Protein AF-A0A4S2KJY9-F1 (afdb_monomer_lite)

InterPro domains:
  IPR020103 Pseudouridine synthase, catalytic domain superfamily [SSF55120] (572-669)
  IPR039894 tRNA pseudouridine synthase Pus10-like [PTHR21568] (201-672)
  IPR048741 Pus10-like, C-terminal [PF21238] (450-668)
  IPR048742 Pus10, N-terminal, eukaryotes [PF21237] (264-444)

Organism: NCBI:txid300112

pLDDT: mean 83.12, std 15.41, range [31.25, 98.19]

Radius of gyration: 34.92 Å; chains: 1; bounding box: 78×61×104 Å

Foldseek 3Di:
DDDPPWPAAQLRQALVGGTPQLVVLVVQDDPPDDLVNSVVSLVQSLLLNLQKQFPDDDPDSGYDDPPQADPVQRKGWTWIDRPVQRPKIKIWIWHDDPQKIWIWIWIPQPPTDIFIDMDRRVQFADRPDPDPSNGTDPSNVVSCCCCVRPNVVVVLSSLLSVLHADPDLNSDDPVVNVVVVVVCVVVPVCVVVCVVQVLFADDLVNLQLQLVLQVVLQADLLQSCLLNLPDDLCCLQPVPVVCVDPSNVVVDDPDDDDDSPFQGLQQLCLSGVVQCVCVLVVQLVVVVVLQAPAQEAAEAEAGQLCNVLSVLLSLLVCVPPPPDDPSHSVSSVVSRDDSGVSSCSNVQVSNCVSNVHHYDPPDHALKYKYWYWYADCSVVVVVLLPDDDPDDDPVVVVVPPDPDDDSVVVVVSSVPDDSVRSVVSDDSVRSRGPHGIDTPDIDIFGAWWKKWAFKWFAAQQAFQDFDDDPNDGPGPHHVCRLQVVLVQVVQVFPDKDKAWLDGDDSRETEDDRGTIIMITGTRGRHDPDDLVNQVVSQVVSQVVDPRMHGNDRMDTDDPVQVVLRPCLQQFWKWKKKFKKKFFPPPDDLPCPVVVVVDDPDDKQADDADDDDDDDDDDPIDIDMDIDIDGRPDDQQCLFQVRVVRMPPHVCVRSVTGMGTDHMYTHDRRGPHD

Structure (mmCIF, N/CA/C/O backbone):
data_AF-A0A4S2KJY9-F1
#
_entry.id   AF-A0A4S2KJY9-F1
#
loop_
_atom_site.group_PDB
_atom_site.id
_atom_site.type_symbol
_atom_site.label_atom_id
_atom_site.label_alt_id
_atom_site.label_comp_id
_atom_site.label_asym_id
_atom_site.label_entity_id
_atom_site.label_seq_id
_atom_site.pdbx_PDB_ins_code
_atom_site.Cartn_x
_atom_site.Cartn_y
_atom_site.Cartn_z
_atom_site.occupancy
_atom_site.B_iso_or_equiv
_atom_site.auth_seq_id
_atom_site.auth_comp_id
_atom_site.auth_asym_id
_atom_site.auth_atom_id
_atom_site.pdbx_PDB_model_num
ATOM 1 N N . MET A 1 1 ? 18.037 37.883 10.402 1.00 41.28 1 MET A N 1
ATOM 2 C CA . MET A 1 1 ? 17.542 37.237 11.638 1.00 41.28 1 MET A CA 1
ATOM 3 C C . MET A 1 1 ? 16.032 37.213 11.518 1.00 41.28 1 MET A C 1
ATOM 5 O O . MET A 1 1 ? 15.497 38.254 11.168 1.00 41.28 1 MET A O 1
ATOM 9 N N . VAL A 1 2 ? 15.374 36.065 11.686 1.00 40.91 2 VAL A N 1
ATOM 10 C CA . VAL A 1 2 ? 13.905 35.989 11.599 1.00 40.91 2 VAL A CA 1
ATOM 11 C C . VAL A 1 2 ? 13.363 36.059 13.017 1.00 40.91 2 VAL A C 1
ATOM 13 O O . VAL A 1 2 ? 13.611 35.141 13.789 1.00 40.91 2 VAL A O 1
ATOM 16 N N . ASP A 1 3 ? 12.759 37.190 13.371 1.00 40.41 3 ASP A N 1
ATOM 17 C CA . ASP A 1 3 ? 12.280 37.470 14.725 1.00 40.41 3 ASP A CA 1
ATOM 18 C C . ASP A 1 3 ? 11.105 36.557 15.127 1.00 40.41 3 ASP A C 1
ATOM 20 O O . ASP A 1 3 ? 10.366 36.064 14.282 1.00 40.41 3 ASP A O 1
ATOM 24 N N . ILE A 1 4 ? 10.922 36.338 16.432 1.00 45.06 4 ILE A N 1
ATOM 25 C CA . ILE A 1 4 ? 9.950 35.385 17.010 1.00 45.06 4 ILE A CA 1
ATOM 26 C C . ILE A 1 4 ? 8.497 35.897 16.872 1.00 45.06 4 ILE A C 1
ATOM 28 O O . ILE A 1 4 ? 7.543 35.212 17.226 1.00 45.06 4 ILE A O 1
ATOM 32 N N . SER A 1 5 ? 8.314 37.082 16.291 1.00 45.66 5 SER A N 1
ATOM 33 C CA . SER A 1 5 ? 7.046 37.640 15.818 1.00 45.66 5 SER A CA 1
ATOM 34 C C . SER A 1 5 ? 6.547 37.013 14.493 1.00 45.66 5 SER A C 1
ATOM 36 O O . SER A 1 5 ? 5.793 37.642 13.751 1.00 45.66 5 SER A O 1
ATOM 38 N N . GLU A 1 6 ? 6.944 35.770 14.177 1.00 53.94 6 GLU A N 1
ATOM 39 C CA . GLU A 1 6 ? 6.481 35.040 12.986 1.00 53.94 6 GLU A CA 1
ATOM 40 C C . GLU A 1 6 ? 4.949 34.833 13.005 1.00 53.94 6 GLU A C 1
ATOM 42 O O . GLU A 1 6 ? 4.420 34.247 13.951 1.00 53.94 6 GLU A O 1
ATOM 47 N N . PRO A 1 7 ? 4.212 35.234 11.948 1.00 53.94 7 PRO A N 1
ATOM 48 C CA . PRO A 1 7 ? 2.754 35.086 11.889 1.00 53.94 7 PRO A CA 1
ATOM 49 C C . PRO A 1 7 ? 2.277 33.660 11.553 1.00 53.94 7 PRO A C 1
ATOM 51 O O . PRO A 1 7 ? 1.072 33.429 11.469 1.00 53.94 7 PRO A O 1
ATOM 54 N N . ILE A 1 8 ? 3.192 32.717 11.298 1.00 57.66 8 ILE A N 1
ATOM 55 C CA . ILE A 1 8 ? 2.904 31.342 10.859 1.00 57.66 8 ILE A CA 1
ATOM 56 C C . ILE A 1 8 ? 3.861 30.393 11.587 1.00 57.66 8 ILE A C 1
ATOM 58 O O . ILE A 1 8 ? 5.068 30.460 11.367 1.00 57.66 8 ILE A O 1
ATOM 62 N N . LEU A 1 9 ? 3.331 29.488 12.415 1.00 83.06 9 LEU A N 1
ATOM 63 C CA . LEU A 1 9 ? 4.115 28.416 13.039 1.00 83.06 9 LEU A CA 1
ATOM 64 C C . LEU A 1 9 ? 4.467 27.330 12.010 1.00 83.06 9 LEU A C 1
ATOM 66 O O . LEU A 1 9 ? 3.783 27.163 10.995 1.00 83.06 9 LEU A O 1
ATOM 70 N N . ALA A 1 10 ? 5.476 26.502 12.288 1.00 84.56 10 ALA A N 1
ATOM 71 C CA . ALA A 1 10 ? 5.818 25.362 11.436 1.00 84.56 10 ALA A CA 1
ATOM 72 C C . ALA A 1 10 ? 4.624 24.416 11.226 1.00 84.56 10 ALA A C 1
ATOM 74 O O . ALA A 1 10 ? 4.505 23.797 10.171 1.00 84.56 10 ALA A O 1
ATOM 75 N N . GLU A 1 11 ? 3.706 24.331 12.194 1.00 86.56 11 GLU A N 1
ATOM 76 C CA . GLU A 1 11 ? 2.495 23.510 12.092 1.00 86.56 11 GLU A CA 1
ATOM 77 C C . GLU A 1 11 ? 1.389 24.071 11.190 1.00 86.56 11 GLU A C 1
ATOM 79 O O . GLU A 1 11 ? 0.560 23.294 10.709 1.00 86.56 11 GLU A O 1
ATOM 84 N N . ASP A 1 12 ? 1.424 25.376 10.915 1.00 85.38 12 ASP A N 1
ATOM 85 C CA . ASP A 1 12 ? 0.492 26.091 10.036 1.00 85.38 12 ASP A CA 1
ATOM 86 C C . ASP A 1 12 ? 1.050 26.267 8.610 1.00 85.38 12 ASP A C 1
ATOM 88 O O . ASP A 1 12 ? 0.418 26.889 7.756 1.00 85.38 12 ASP A O 1
ATOM 92 N N . SER A 1 13 ? 2.220 25.683 8.316 1.00 85.06 13 SER A N 1
ATOM 93 C CA . SER A 1 13 ? 2.768 25.652 6.955 1.00 85.06 13 SER A CA 1
ATOM 94 C C . SER A 1 13 ? 1.871 24.832 6.018 1.00 85.06 13 SER A C 1
ATOM 96 O O . SER A 1 13 ? 1.476 23.701 6.309 1.00 85.06 13 SER A O 1
ATOM 98 N N . THR A 1 14 ? 1.577 25.405 4.856 1.00 79.69 14 THR A N 1
ATOM 99 C CA . THR A 1 14 ? 0.688 24.869 3.821 1.00 79.69 14 THR A CA 1
ATOM 100 C C . THR A 1 14 ? 1.451 24.592 2.523 1.00 79.69 14 THR A C 1
ATOM 102 O O . THR A 1 14 ? 2.632 24.902 2.382 1.00 79.69 14 THR A O 1
ATOM 105 N N . PHE A 1 15 ? 0.759 24.043 1.521 1.00 74.75 15 PHE A N 1
ATOM 106 C CA . PHE A 1 15 ? 1.337 23.790 0.198 1.00 74.75 15 PHE A CA 1
ATOM 107 C C . PHE A 1 15 ? 1.707 25.070 -0.584 1.00 74.75 15 PHE A C 1
ATOM 109 O O . PHE A 1 15 ? 2.427 24.971 -1.578 1.00 74.75 15 PHE A O 1
ATOM 116 N N . THR A 1 16 ? 1.250 26.252 -0.149 1.00 74.25 16 THR A N 1
ATOM 117 C CA . THR A 1 16 ? 1.576 27.564 -0.744 1.00 74.25 16 THR A CA 1
ATOM 118 C C . THR A 1 16 ? 2.485 28.438 0.120 1.00 74.25 16 THR A C 1
ATOM 120 O O . THR A 1 16 ? 3.183 29.279 -0.438 1.00 74.25 16 THR A O 1
ATOM 123 N N . ALA A 1 17 ? 2.509 28.255 1.443 1.00 81.56 17 ALA A N 1
ATOM 124 C CA . ALA A 1 17 ? 3.274 29.093 2.368 1.00 81.56 17 ALA A CA 1
ATOM 125 C C . ALA A 1 17 ? 3.958 28.253 3.453 1.00 81.56 17 ALA A C 1
ATOM 127 O O . ALA A 1 17 ? 3.313 27.426 4.093 1.00 81.56 17 ALA A O 1
ATOM 128 N N . ILE A 1 18 ? 5.248 28.493 3.685 1.00 84.94 18 ILE A N 1
ATOM 129 C CA . ILE A 1 18 ? 6.055 27.817 4.706 1.00 84.94 18 ILE A CA 1
ATOM 130 C C . ILE A 1 18 ? 6.468 28.813 5.797 1.00 84.94 18 ILE A C 1
ATOM 132 O O . ILE A 1 18 ? 6.739 29.975 5.492 1.00 84.94 18 ILE A O 1
ATOM 136 N N . ALA A 1 19 ? 6.521 28.368 7.054 1.00 86.06 19 ALA A N 1
ATOM 137 C CA . ALA A 1 19 ? 7.046 29.169 8.158 1.00 86.06 19 ALA A CA 1
ATOM 138 C C . ALA A 1 19 ? 8.492 29.602 7.869 1.00 86.06 19 ALA A C 1
ATOM 140 O O . ALA A 1 19 ? 9.295 28.821 7.343 1.00 86.06 19 ALA A O 1
ATOM 141 N N . LEU A 1 20 ? 8.833 30.846 8.207 1.00 83.38 20 LEU A N 1
ATOM 142 C CA . LEU A 1 20 ? 10.132 31.430 7.865 1.00 83.38 20 LEU A CA 1
ATOM 143 C C . LEU A 1 20 ? 11.262 30.747 8.644 1.00 83.38 20 LEU A C 1
ATOM 145 O O . LEU A 1 20 ? 12.295 30.419 8.061 1.00 83.38 20 LEU A O 1
ATOM 149 N N . SER A 1 21 ? 11.029 30.437 9.918 1.00 84.19 21 SER A N 1
ATOM 150 C CA . SER A 1 21 ? 11.876 29.592 10.765 1.00 84.19 21 SER A CA 1
ATOM 151 C C . SER A 1 21 ? 12.158 28.228 10.133 1.00 84.19 21 SER A C 1
ATOM 153 O O . SER A 1 21 ? 13.307 27.785 10.107 1.00 84.19 21 SER A O 1
ATOM 155 N N . LEU A 1 22 ? 11.138 27.579 9.564 1.00 88.06 22 LEU A N 1
ATOM 156 C CA . LEU A 1 22 ? 11.286 26.295 8.881 1.00 88.06 22 LEU A CA 1
ATOM 157 C C . LEU A 1 22 ? 12.076 26.433 7.570 1.00 88.06 22 LEU A C 1
ATOM 159 O O . LEU A 1 22 ? 13.000 25.651 7.348 1.00 88.06 22 LEU A O 1
ATOM 163 N N . SER A 1 23 ? 11.801 27.449 6.745 1.00 87.56 23 SER A N 1
ATOM 164 C CA . SER A 1 23 ? 12.589 27.729 5.529 1.00 87.56 23 SER A CA 1
ATOM 165 C C . SER A 1 23 ? 14.063 27.997 5.847 1.00 87.56 23 SER A C 1
ATOM 167 O O . SER A 1 23 ? 14.951 27.370 5.272 1.00 87.56 23 SER A O 1
ATOM 169 N N . ALA A 1 24 ? 14.333 28.854 6.834 1.00 84.69 24 ALA A N 1
ATOM 170 C CA . ALA A 1 24 ? 15.683 29.264 7.209 1.00 84.69 24 ALA A CA 1
ATOM 171 C C . ALA A 1 24 ? 16.545 28.113 7.757 1.00 84.69 24 ALA A C 1
ATOM 173 O O . ALA A 1 24 ? 17.774 28.195 7.692 1.00 84.69 24 ALA A O 1
ATOM 174 N N . VAL A 1 25 ? 15.935 27.054 8.306 1.00 87.19 25 VAL A N 1
ATOM 175 C CA . VAL A 1 25 ? 16.622 25.808 8.699 1.00 87.19 25 VAL A CA 1
ATOM 176 C C . VAL A 1 25 ? 16.802 24.871 7.506 1.00 87.19 25 VAL A C 1
ATOM 178 O O . VAL A 1 25 ? 17.863 24.268 7.371 1.00 87.19 25 VAL A O 1
ATOM 181 N N . LEU A 1 26 ? 15.814 24.767 6.613 1.00 88.62 26 LEU A N 1
ATOM 182 C CA . LEU A 1 26 ? 15.914 23.950 5.396 1.00 88.62 26 LEU A CA 1
ATOM 183 C C . LEU A 1 26 ? 17.045 24.403 4.466 1.00 88.62 26 LEU A C 1
ATOM 185 O O . LEU A 1 26 ? 17.709 23.558 3.875 1.00 88.62 26 LEU A O 1
ATOM 189 N N . GLU A 1 27 ? 17.297 25.708 4.382 1.00 86.81 27 GLU A N 1
ATOM 190 C CA . GLU A 1 27 ? 18.424 26.305 3.645 1.00 86.81 27 GLU A CA 1
ATOM 191 C C . GLU A 1 27 ? 19.810 25.904 4.187 1.00 86.81 27 GLU A C 1
ATOM 193 O O . GLU A 1 27 ? 20.816 26.149 3.527 1.00 86.81 27 GLU A O 1
ATOM 198 N N . GLN A 1 28 ? 19.885 25.309 5.383 1.00 87.12 28 GLN A N 1
ATOM 199 C CA . GLN A 1 28 ? 21.132 24.850 6.012 1.00 87.12 28 GLN A CA 1
ATOM 200 C C . GLN A 1 28 ? 21.407 23.357 5.762 1.00 87.12 28 GLN A C 1
ATOM 202 O O . GLN A 1 28 ? 22.418 22.839 6.229 1.00 87.12 28 GLN A O 1
ATOM 207 N N . LEU A 1 29 ? 20.508 22.649 5.068 1.00 88.44 29 LEU A N 1
ATOM 208 C CA . LEU A 1 29 ? 20.675 21.238 4.723 1.00 88.44 29 LEU A CA 1
ATOM 209 C C . LEU A 1 29 ? 21.352 21.080 3.358 1.00 88.44 29 LEU A C 1
ATOM 211 O O . LEU A 1 29 ? 20.895 21.639 2.363 1.00 88.44 29 LEU A O 1
ATOM 215 N N . ASP A 1 30 ? 22.385 20.238 3.301 1.00 81.62 30 ASP A N 1
ATOM 216 C CA . ASP A 1 30 ? 23.056 19.864 2.053 1.00 81.62 30 ASP A CA 1
ATOM 217 C C . ASP A 1 30 ? 22.097 19.224 1.034 1.00 81.62 30 ASP A C 1
ATOM 219 O O . ASP A 1 30 ? 21.146 18.525 1.394 1.00 81.62 30 ASP A O 1
ATOM 223 N N . GLU A 1 31 ? 22.429 19.310 -0.260 1.00 75.44 31 GLU A N 1
ATOM 224 C CA . GLU A 1 31 ? 21.693 18.607 -1.328 1.00 75.44 31 GLU A CA 1
ATOM 225 C C . GLU A 1 31 ? 21.651 17.072 -1.151 1.00 75.44 31 GLU A C 1
ATOM 227 O O . GLU A 1 31 ? 20.830 16.391 -1.768 1.00 75.44 31 GLU A O 1
ATOM 232 N N . SER A 1 32 ? 22.524 16.515 -0.301 1.00 81.75 32 SER A N 1
ATOM 233 C CA . SER A 1 32 ? 22.577 15.086 0.036 1.00 81.75 32 SER A CA 1
ATOM 234 C C . SER A 1 32 ? 21.640 14.663 1.184 1.00 81.75 32 SER A C 1
ATOM 236 O O . SER A 1 32 ? 21.576 13.472 1.517 1.00 81.75 32 SER A O 1
ATOM 238 N N . ALA A 1 33 ? 20.900 15.606 1.782 1.00 85.94 33 ALA A N 1
ATOM 239 C CA . ALA A 1 33 ? 20.026 15.376 2.929 1.00 85.94 33 ALA A CA 1
ATOM 240 C C . ALA A 1 33 ? 18.947 14.307 2.667 1.00 85.94 33 ALA A C 1
ATOM 242 O O . ALA A 1 33 ? 18.209 14.324 1.677 1.00 85.94 33 ALA A O 1
ATOM 243 N N . LYS A 1 3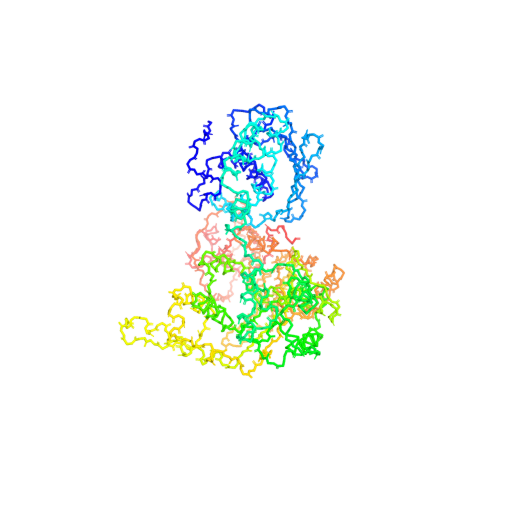4 ? 18.825 13.362 3.602 1.00 90.06 34 LYS A N 1
ATOM 244 C CA . LYS A 1 34 ? 17.836 12.276 3.583 1.00 90.06 34 LYS A CA 1
ATOM 245 C C . LYS A 1 34 ? 16.555 12.718 4.295 1.00 90.06 34 LYS A C 1
ATOM 247 O O . LYS A 1 34 ? 16.527 13.707 5.019 1.00 90.06 34 LYS A O 1
ATOM 252 N N . HIS A 1 35 ? 15.480 11.938 4.164 1.00 90.00 35 HIS A N 1
ATOM 253 C CA . HIS A 1 35 ? 14.216 12.220 4.865 1.00 90.00 35 HIS A CA 1
ATOM 254 C C . HIS A 1 35 ? 14.383 12.377 6.389 1.00 90.00 35 HIS A C 1
ATOM 256 O O . HIS A 1 35 ? 13.689 13.187 6.996 1.00 90.00 35 HIS A O 1
ATOM 262 N N . HIS A 1 36 ? 15.313 11.628 6.997 1.00 94.31 36 HIS A N 1
ATOM 263 C CA . HIS A 1 36 ? 15.639 11.738 8.423 1.00 94.31 36 HIS A CA 1
ATOM 264 C C . HIS A 1 36 ? 16.237 13.104 8.782 1.00 94.31 36 HIS A C 1
ATOM 266 O O . HIS A 1 36 ? 15.837 13.672 9.791 1.00 94.31 36 HIS A O 1
ATOM 272 N N . ASP A 1 37 ? 17.097 13.665 7.928 1.00 93.88 37 ASP A N 1
ATOM 273 C CA . ASP A 1 37 ? 17.707 14.985 8.133 1.00 93.88 37 ASP A CA 1
ATOM 274 C C . ASP A 1 37 ? 16.641 16.090 8.143 1.00 93.88 37 ASP A C 1
ATOM 276 O O . ASP A 1 37 ? 16.581 16.899 9.066 1.00 93.88 37 ASP A O 1
ATOM 280 N N . TYR A 1 38 ? 15.718 16.057 7.174 1.00 93.56 38 TYR A N 1
ATOM 281 C CA . TYR A 1 38 ? 14.569 16.966 7.129 1.00 93.56 38 TYR A CA 1
ATOM 282 C C . TYR A 1 38 ? 13.664 16.847 8.365 1.00 93.56 38 TYR A C 1
ATOM 284 O O . TYR A 1 38 ? 13.161 17.858 8.857 1.00 93.56 38 TYR A O 1
ATOM 292 N N . LEU A 1 39 ? 13.434 15.641 8.893 1.00 94.94 39 LEU A N 1
ATOM 293 C CA . LEU A 1 39 ? 12.621 15.497 10.102 1.00 94.94 39 LEU A CA 1
ATOM 294 C C . LEU A 1 39 ? 13.349 16.035 11.338 1.00 94.94 39 LEU A C 1
ATOM 296 O O . LEU A 1 39 ? 12.729 16.748 12.118 1.00 94.94 39 LEU A O 1
ATOM 300 N N . VAL A 1 40 ? 14.648 15.772 11.506 1.00 94.50 40 VAL A N 1
ATOM 301 C CA . VAL A 1 40 ? 15.404 16.330 12.642 1.00 94.50 40 VAL A CA 1
ATOM 302 C C . VAL A 1 40 ? 15.507 17.857 12.547 1.00 94.50 40 VAL A C 1
ATOM 304 O O . VAL A 1 40 ? 15.334 18.529 13.560 1.00 94.50 40 VAL A O 1
ATOM 307 N N . ALA A 1 41 ? 15.643 18.421 11.344 1.00 93.44 41 ALA A N 1
ATOM 308 C CA . ALA A 1 41 ? 15.531 19.862 11.107 1.00 93.44 41 ALA A CA 1
ATOM 309 C C . ALA A 1 41 ? 14.177 20.447 11.564 1.00 93.44 41 ALA A C 1
ATOM 311 O O . ALA A 1 41 ? 14.151 21.471 12.242 1.00 93.44 41 ALA A O 1
ATOM 312 N N . LEU A 1 42 ? 13.052 19.775 11.285 1.00 94.06 42 LEU A N 1
ATOM 313 C CA . LEU A 1 42 ? 11.734 20.192 11.787 1.00 94.06 42 LEU A CA 1
ATOM 314 C C . LEU A 1 42 ? 11.660 20.147 13.326 1.00 94.06 42 LEU A C 1
ATOM 316 O O . LEU A 1 42 ? 11.103 21.055 13.938 1.00 94.06 42 LEU A O 1
ATOM 320 N N . LEU A 1 43 ? 12.243 19.129 13.968 1.00 93.75 43 LEU A N 1
ATOM 321 C CA . LEU A 1 43 ? 12.271 19.028 15.436 1.00 93.75 43 LEU A CA 1
ATOM 322 C C . LEU A 1 43 ? 13.035 20.195 16.087 1.00 93.75 43 LEU A C 1
ATOM 324 O O . LEU A 1 43 ? 12.654 20.634 17.170 1.00 93.75 43 LEU A O 1
ATOM 328 N N . LEU A 1 44 ? 14.074 20.724 15.429 1.00 92.19 44 LEU A N 1
ATOM 329 C CA . LEU A 1 44 ? 14.796 21.918 15.887 1.00 92.19 44 LEU A CA 1
ATOM 330 C C . LEU A 1 44 ? 13.911 23.168 15.877 1.00 92.19 44 LEU A C 1
ATOM 332 O O . LEU A 1 44 ? 13.952 23.949 16.827 1.00 92.19 44 LEU A O 1
ATOM 336 N N . VAL A 1 45 ? 13.083 23.331 14.843 1.00 91.69 45 VAL A N 1
ATOM 337 C CA . VAL A 1 45 ? 12.111 24.432 14.752 1.00 91.69 45 VAL A CA 1
ATOM 338 C C . VAL A 1 45 ? 11.059 24.305 15.854 1.00 91.69 45 VAL A C 1
ATOM 340 O O . VAL A 1 45 ? 10.840 25.258 16.593 1.00 91.69 45 VAL A O 1
ATOM 343 N N . LEU A 1 46 ? 10.492 23.111 16.059 1.00 92.56 46 LEU A N 1
ATOM 344 C CA . LEU A 1 46 ? 9.506 22.870 17.123 1.00 92.56 46 LEU A CA 1
ATOM 345 C C . LEU A 1 46 ? 10.089 23.083 18.536 1.00 92.56 46 LEU A C 1
ATOM 347 O O . LEU A 1 46 ? 9.395 23.579 19.423 1.00 92.56 46 LEU A O 1
ATOM 351 N N . LEU A 1 47 ? 11.368 22.756 18.762 1.00 91.06 47 LEU A N 1
ATOM 352 C CA . LEU A 1 47 ? 12.069 23.110 20.003 1.00 91.06 47 LEU A CA 1
ATOM 353 C C . LEU A 1 47 ? 12.223 24.634 20.148 1.00 91.06 47 LEU A C 1
ATOM 355 O O . LEU A 1 47 ? 11.986 25.167 21.233 1.00 91.06 47 LEU A O 1
ATOM 359 N N . ALA A 1 48 ? 12.577 25.346 19.077 1.00 88.75 48 ALA A N 1
ATOM 360 C CA . ALA A 1 48 ? 12.703 26.802 19.102 1.00 88.75 48 ALA A CA 1
ATOM 361 C C . ALA A 1 48 ? 11.360 27.509 19.364 1.00 88.75 48 ALA A C 1
ATOM 363 O O . ALA A 1 48 ? 11.320 28.420 20.191 1.00 88.75 48 ALA A O 1
ATOM 364 N N . GLU A 1 49 ? 10.257 27.042 18.765 1.00 88.31 49 GLU A N 1
ATOM 365 C CA . GLU A 1 49 ? 8.886 27.491 19.073 1.00 88.31 49 GLU A CA 1
ATOM 366 C C . GLU A 1 49 ? 8.534 27.286 20.556 1.00 88.31 49 GLU A C 1
ATOM 368 O O . GLU A 1 49 ? 7.914 28.140 21.187 1.00 88.31 49 GLU A O 1
ATOM 373 N N . CYS A 1 50 ? 8.983 26.181 21.159 1.00 87.44 50 CYS A N 1
ATOM 374 C CA . CYS A 1 50 ? 8.845 25.944 22.597 1.00 87.44 50 CYS A CA 1
ATOM 375 C C . CYS A 1 50 ? 9.821 26.762 23.469 1.00 87.44 50 CYS A C 1
ATOM 377 O O . CYS A 1 50 ? 9.834 26.585 24.689 1.00 87.44 50 CYS A O 1
ATOM 379 N N . GLY A 1 51 ? 10.595 27.687 22.895 1.00 86.44 51 GLY A N 1
ATOM 380 C CA . GLY A 1 51 ? 11.502 28.595 23.602 1.00 86.44 51 GLY A CA 1
ATOM 381 C C . GLY A 1 51 ? 12.882 28.017 23.917 1.00 86.44 51 GLY A C 1
ATOM 382 O O . GLY A 1 51 ? 13.600 28.590 24.736 1.00 86.44 51 GLY A O 1
ATOM 383 N N . PHE A 1 52 ? 13.274 26.902 23.300 1.00 88.44 52 PHE A N 1
ATOM 384 C CA . PHE A 1 52 ? 14.626 26.357 23.433 1.00 88.44 52 PHE A CA 1
ATOM 385 C C . PHE A 1 52 ? 15.618 27.040 22.466 1.00 88.44 52 PHE A C 1
ATOM 387 O O . PHE A 1 52 ? 15.236 27.694 21.489 1.00 88.44 52 PHE A O 1
ATOM 394 N N . GLY A 1 53 ? 16.913 26.940 22.759 1.00 85.38 53 GLY A N 1
ATOM 395 C CA . GLY A 1 53 ? 18.008 27.485 21.953 1.00 85.38 53 GLY A CA 1
ATOM 396 C C . GLY A 1 53 ? 19.192 26.520 21.899 1.00 85.38 53 GLY A C 1
ATOM 397 O O . GLY A 1 53 ? 19.467 25.814 22.866 1.00 85.38 53 GLY A O 1
ATOM 398 N N . ILE A 1 54 ? 19.876 26.458 20.757 1.00 85.38 54 ILE A N 1
ATOM 399 C CA . ILE A 1 54 ? 21.061 25.609 20.567 1.00 85.38 54 ILE A CA 1
ATOM 400 C C . ILE A 1 54 ? 22.268 26.233 21.273 1.00 85.38 54 ILE A C 1
ATOM 402 O O . ILE A 1 54 ? 22.421 27.449 21.276 1.00 85.38 54 ILE A O 1
ATOM 406 N N . LEU A 1 55 ? 23.131 25.402 21.868 1.00 68.88 55 LEU A N 1
ATOM 407 C CA . LEU A 1 55 ? 24.237 25.871 22.719 1.00 68.88 55 LEU A CA 1
ATOM 408 C C . LEU A 1 55 ? 25.430 26.491 21.950 1.00 68.88 55 LEU A C 1
ATOM 410 O O . LEU A 1 55 ? 26.389 26.951 22.569 1.00 68.88 55 LEU A O 1
ATOM 414 N N . GLU A 1 56 ? 25.415 26.458 20.616 1.00 69.31 56 GLU A N 1
ATOM 415 C CA . GLU A 1 56 ? 26.460 27.033 19.760 1.00 69.31 56 GLU A CA 1
ATOM 416 C C . GLU A 1 56 ? 26.174 28.520 19.494 1.00 69.31 56 GLU A C 1
ATOM 418 O O . GLU A 1 56 ? 25.045 28.896 19.179 1.00 69.31 56 GLU A O 1
ATOM 423 N N . ARG A 1 57 ? 27.196 29.384 19.601 1.00 55.56 57 ARG A N 1
ATOM 424 C CA . ARG A 1 57 ? 27.052 30.828 19.343 1.00 55.56 57 ARG A CA 1
ATOM 425 C C . ARG A 1 57 ? 26.721 31.073 17.868 1.00 55.56 57 ARG A C 1
ATOM 427 O O . ARG A 1 57 ? 27.610 31.029 17.022 1.00 55.56 57 ARG A O 1
ATOM 434 N N . ASN A 1 58 ? 25.462 31.385 17.575 1.00 59.09 58 ASN A N 1
ATOM 435 C CA . ASN A 1 58 ? 24.988 31.740 16.241 1.00 59.09 58 ASN A CA 1
ATOM 436 C C . ASN A 1 58 ? 24.062 32.967 16.301 1.00 59.09 58 ASN A C 1
ATOM 438 O O . ASN A 1 58 ? 23.384 33.193 17.300 1.00 59.09 58 ASN A O 1
ATOM 442 N N . THR A 1 59 ? 24.021 33.759 15.228 1.00 53.16 59 THR A N 1
ATOM 443 C CA . THR A 1 59 ? 23.108 34.907 15.078 1.00 53.16 59 THR A CA 1
ATOM 444 C C . THR A 1 59 ? 21.713 34.502 14.585 1.00 53.16 59 THR A C 1
ATOM 446 O O . THR A 1 59 ? 20.791 35.317 14.589 1.00 53.16 59 THR A O 1
ATOM 449 N N . ARG A 1 60 ? 21.526 33.253 14.139 1.00 60.25 60 ARG A N 1
ATOM 450 C CA . ARG A 1 60 ? 20.231 32.705 13.714 1.00 60.25 60 ARG A CA 1
ATOM 451 C C . ARG A 1 60 ? 19.458 32.124 14.900 1.00 60.25 60 ARG A C 1
ATOM 453 O O . ARG A 1 60 ? 19.996 31.368 15.699 1.00 60.25 60 ARG A O 1
ATOM 460 N N . LEU A 1 61 ? 18.160 32.428 14.948 1.00 64.19 61 LEU A N 1
ATOM 461 C CA . LEU A 1 61 ? 17.235 31.974 15.993 1.00 64.19 61 LEU A CA 1
ATOM 462 C C . LEU A 1 61 ? 16.929 30.466 15.944 1.00 64.19 61 LEU A C 1
ATOM 464 O O . LEU A 1 61 ? 16.570 29.898 16.976 1.00 64.19 61 LEU A O 1
ATOM 468 N N . VAL A 1 62 ? 17.119 29.827 14.784 1.00 74.31 62 VAL A N 1
ATOM 469 C CA . VAL A 1 62 ? 17.142 28.368 14.615 1.00 74.31 62 VAL A CA 1
ATOM 470 C C . VAL A 1 62 ? 18.309 27.999 13.688 1.00 74.31 62 VAL A C 1
ATOM 472 O O . VAL A 1 62 ? 18.500 28.614 12.634 1.00 74.31 62 VAL A O 1
ATOM 475 N N . TYR A 1 63 ? 19.125 27.029 14.099 1.00 83.69 63 TYR A N 1
ATOM 476 C CA . TYR A 1 63 ? 20.390 26.673 13.452 1.00 83.69 63 TYR A CA 1
ATOM 477 C C . TYR A 1 63 ? 20.672 25.171 13.587 1.00 83.69 63 TYR A C 1
ATOM 479 O O . TYR A 1 63 ? 20.348 24.577 14.618 1.00 83.69 63 TYR A O 1
ATOM 487 N N . ILE A 1 64 ? 21.275 24.569 12.560 1.00 87.50 64 ILE A N 1
ATOM 488 C CA . ILE A 1 64 ? 21.745 23.179 12.571 1.00 87.50 64 ILE A CA 1
ATOM 489 C C . ILE A 1 64 ? 23.203 23.148 13.067 1.00 87.50 64 ILE A C 1
ATOM 491 O O . ILE A 1 64 ? 24.065 23.696 12.381 1.00 87.50 64 ILE A O 1
ATOM 495 N N . PRO A 1 65 ? 23.511 22.513 14.220 1.00 86.44 65 PRO A N 1
ATOM 496 C CA . PRO A 1 65 ? 24.883 22.411 14.718 1.00 86.44 65 PRO A CA 1
ATOM 497 C C . PRO A 1 65 ? 25.816 21.722 13.718 1.00 86.44 65 PRO A C 1
ATOM 499 O O . PRO A 1 65 ? 25.441 20.724 13.101 1.00 86.44 65 PRO A O 1
ATOM 502 N N . THR A 1 66 ? 27.067 22.172 13.622 1.00 82.81 66 THR A N 1
ATOM 503 C CA . THR A 1 66 ? 28.040 21.611 12.656 1.00 82.81 66 THR A CA 1
ATOM 504 C C . THR A 1 66 ? 28.248 20.098 12.809 1.00 82.81 66 THR A C 1
ATOM 506 O O . THR A 1 66 ? 28.316 19.375 11.819 1.00 82.81 66 THR A O 1
ATOM 509 N N . ASN A 1 67 ? 28.263 19.604 14.050 1.00 84.44 67 ASN A N 1
ATOM 510 C CA . ASN A 1 67 ? 28.448 18.189 14.390 1.00 84.44 67 ASN A CA 1
ATOM 511 C C . ASN A 1 67 ? 27.145 17.497 14.837 1.00 84.44 67 ASN A C 1
ATOM 513 O O . ASN A 1 67 ? 27.183 16.521 15.584 1.00 84.44 67 ASN A O 1
ATOM 517 N N . TRP A 1 68 ? 25.980 17.985 14.391 1.00 90.19 68 TRP A N 1
ATOM 518 C CA . TRP A 1 68 ? 24.665 17.455 14.789 1.00 90.19 68 TRP A CA 1
ATOM 519 C C . TRP A 1 68 ? 24.415 15.981 14.439 1.00 90.19 68 TRP A C 1
ATOM 521 O O . TRP A 1 68 ? 23.467 15.401 14.964 1.00 90.19 68 TRP A O 1
ATOM 531 N N . LYS A 1 69 ? 25.218 15.384 13.548 1.00 92.56 69 LYS A N 1
ATOM 532 C CA . LYS A 1 69 ? 25.030 14.042 12.983 1.00 92.56 69 LYS A CA 1
ATOM 533 C C . LYS A 1 69 ? 26.367 13.316 12.821 1.00 92.56 69 LYS A C 1
ATOM 535 O O . LYS A 1 69 ? 27.261 13.794 12.127 1.00 92.56 69 LYS A O 1
ATOM 540 N N . SER A 1 70 ? 26.479 12.124 13.401 1.00 88.75 70 SER A N 1
ATOM 541 C CA . SER A 1 70 ? 27.616 11.219 13.195 1.00 88.75 70 SER A CA 1
ATOM 542 C C . SER A 1 70 ? 27.594 10.643 11.776 1.00 88.75 70 SER A C 1
ATOM 544 O O . SER A 1 70 ? 26.600 10.044 11.363 1.00 88.75 70 SER A O 1
ATOM 546 N N . GLN A 1 71 ? 28.698 10.784 11.037 1.00 84.50 71 GLN A N 1
ATOM 547 C CA . GLN A 1 71 ? 28.824 10.232 9.680 1.00 84.50 71 GLN A CA 1
ATOM 548 C C . GLN A 1 71 ? 28.967 8.700 9.672 1.00 84.50 71 GLN A C 1
ATOM 550 O O . GLN A 1 71 ? 28.513 8.049 8.736 1.00 84.50 71 GLN A O 1
ATOM 555 N N . GLU A 1 72 ? 29.541 8.121 10.731 1.00 80.12 72 GLU A N 1
ATOM 556 C CA . GLU A 1 72 ? 29.732 6.671 10.876 1.00 80.12 72 GLU A CA 1
ATOM 557 C C . GLU A 1 72 ? 28.434 5.947 11.256 1.00 80.12 72 GLU A C 1
ATOM 559 O O . GLU A 1 72 ? 28.093 4.918 10.678 1.00 80.12 72 GLU A O 1
ATOM 564 N N . THR A 1 73 ? 27.691 6.488 12.229 1.00 83.62 73 THR A N 1
ATOM 565 C CA . THR A 1 73 ? 26.518 5.811 12.818 1.00 83.62 73 THR A CA 1
ATOM 566 C C . THR A 1 73 ? 25.178 6.356 12.323 1.00 83.62 73 THR A C 1
ATOM 568 O O . THR A 1 73 ? 24.140 5.726 12.522 1.00 83.62 73 THR A O 1
ATOM 571 N N . GLY A 1 74 ? 25.159 7.546 11.715 1.00 86.81 74 GLY A N 1
ATOM 572 C CA . GLY A 1 74 ? 23.931 8.255 11.344 1.00 86.81 74 GLY A CA 1
ATOM 573 C C . GLY A 1 74 ? 23.104 8.775 12.528 1.00 86.81 74 GLY A C 1
ATOM 574 O O . GLY A 1 74 ? 22.018 9.308 12.301 1.00 86.81 74 GLY A O 1
ATOM 575 N N . VAL A 1 75 ? 23.583 8.619 13.768 1.00 91.44 75 VAL A N 1
ATOM 576 C CA . VAL A 1 75 ? 22.933 9.123 14.988 1.00 91.44 75 VAL A CA 1
ATOM 577 C C . VAL A 1 75 ? 23.092 10.638 15.073 1.00 91.44 75 VAL A C 1
ATOM 579 O O . VAL A 1 75 ? 24.173 11.170 14.812 1.00 91.44 75 VAL A O 1
ATOM 582 N N . TYR A 1 76 ? 22.024 11.326 15.472 1.00 94.81 76 TYR A N 1
ATOM 583 C CA . TYR A 1 76 ? 22.026 12.770 15.689 1.00 94.81 76 TYR A CA 1
ATOM 584 C C . TYR A 1 76 ? 22.237 13.080 17.174 1.00 94.81 76 TYR A C 1
ATOM 586 O O . TYR A 1 76 ? 21.563 12.495 18.024 1.00 94.81 76 TYR A O 1
ATOM 594 N N . GLU A 1 77 ? 23.132 14.016 17.488 1.00 92.00 77 GLU A N 1
ATOM 595 C CA . GLU A 1 77 ? 23.375 14.532 18.839 1.00 92.00 77 GLU A CA 1
ATOM 596 C C . GLU A 1 77 ? 23.329 16.061 18.828 1.00 92.00 77 GLU A C 1
ATOM 598 O O . GLU A 1 77 ? 24.129 16.719 18.169 1.00 92.00 77 GLU A O 1
ATOM 603 N N . ILE A 1 78 ? 22.402 16.636 19.594 1.00 92.19 78 ILE A N 1
ATOM 604 C CA . ILE A 1 78 ? 22.140 18.078 19.602 1.00 92.19 78 ILE A CA 1
ATOM 605 C C . ILE A 1 78 ? 22.005 18.554 21.046 1.00 92.19 78 ILE A C 1
ATOM 607 O O . ILE A 1 78 ? 21.242 17.984 21.828 1.00 92.19 78 ILE A O 1
ATOM 611 N N . ARG A 1 79 ? 22.738 19.611 21.413 1.00 90.50 79 ARG A N 1
ATOM 612 C CA . ARG A 1 79 ? 22.740 20.185 22.769 1.00 90.50 79 ARG A CA 1
ATOM 613 C C . ARG A 1 79 ? 22.059 21.547 22.773 1.00 90.50 79 ARG A C 1
ATOM 615 O O . ARG A 1 79 ? 22.353 22.394 21.931 1.00 90.50 79 ARG A O 1
ATOM 622 N N . PHE A 1 80 ? 21.159 21.745 23.728 1.00 90.88 80 PHE A N 1
ATOM 623 C CA . PHE A 1 80 ? 20.292 22.916 23.792 1.00 90.88 80 PHE A CA 1
ATOM 624 C C . PHE A 1 80 ? 19.934 23.280 25.243 1.00 90.88 80 PHE A C 1
ATOM 626 O O . PHE A 1 80 ? 19.995 22.437 26.144 1.00 90.88 80 PHE A O 1
ATOM 633 N N . THR A 1 81 ? 19.561 24.535 25.465 1.00 89.69 81 THR A N 1
ATOM 634 C CA . THR A 1 81 ? 19.053 25.082 26.735 1.00 89.69 81 THR A CA 1
ATOM 635 C C . THR A 1 81 ? 17.669 25.686 26.531 1.00 89.69 81 THR A C 1
ATOM 637 O O . THR A 1 81 ? 17.234 25.926 25.401 1.00 89.69 81 THR A O 1
ATOM 640 N N . LEU A 1 82 ? 16.937 25.904 27.624 1.00 87.38 82 LEU A N 1
ATOM 641 C CA . LEU A 1 82 ? 15.757 26.764 27.600 1.00 87.38 82 LEU A CA 1
ATOM 642 C C . LEU A 1 82 ? 16.240 28.217 27.662 1.00 87.38 82 LEU A C 1
ATOM 644 O O . LEU A 1 82 ? 17.047 28.555 28.526 1.00 87.38 82 LEU A O 1
ATOM 648 N N . ARG A 1 83 ? 15.764 29.077 26.757 1.00 79.12 83 ARG A N 1
ATOM 649 C CA . ARG A 1 83 ? 16.187 30.485 26.725 1.00 79.12 83 ARG A CA 1
ATOM 650 C C . ARG A 1 83 ? 15.847 31.168 28.047 1.00 79.12 83 ARG A C 1
ATOM 652 O O . ARG A 1 83 ? 14.783 30.919 28.613 1.00 79.12 83 ARG A O 1
ATOM 659 N N . ASN A 1 84 ? 16.749 32.032 28.507 1.00 75.38 84 ASN A N 1
ATOM 660 C CA . ASN A 1 84 ? 16.722 32.690 29.820 1.00 75.38 84 ASN A CA 1
ATOM 661 C C . ASN A 1 84 ? 16.976 31.740 31.014 1.00 75.38 84 ASN A C 1
ATOM 663 O O . ASN A 1 84 ? 16.934 32.188 32.156 1.00 75.38 84 ASN A O 1
ATOM 667 N N . VAL A 1 85 ? 17.252 30.448 30.775 1.00 76.25 85 VAL A N 1
ATOM 668 C CA . VAL A 1 85 ? 17.494 29.416 31.802 1.00 76.25 85 VAL A CA 1
ATOM 669 C C . VAL A 1 85 ? 18.647 28.492 31.362 1.00 76.25 85 VAL A C 1
ATOM 671 O O . VAL A 1 85 ? 18.527 27.270 31.254 1.00 76.25 85 VAL A O 1
ATOM 674 N N . ASP A 1 86 ? 19.807 29.090 31.079 1.00 69.81 86 ASP A N 1
ATOM 675 C CA . ASP A 1 86 ? 20.955 28.397 30.465 1.00 69.81 86 ASP A CA 1
ATOM 676 C C . ASP A 1 86 ? 21.751 27.476 31.411 1.00 69.81 86 ASP A C 1
ATOM 678 O O . ASP A 1 86 ? 22.663 26.763 30.981 1.00 69.81 86 ASP A O 1
ATOM 682 N N . CYS A 1 87 ? 21.404 27.444 32.701 1.00 74.50 87 CYS A N 1
ATOM 683 C CA . CYS A 1 87 ? 22.037 26.564 33.684 1.00 74.50 87 CYS A CA 1
ATOM 684 C C . CYS A 1 87 ? 21.689 25.076 33.477 1.00 74.50 87 CYS A C 1
ATOM 686 O O . CYS A 1 87 ? 22.522 24.216 33.774 1.00 74.50 87 CYS A O 1
ATOM 688 N N . ILE A 1 88 ? 20.514 24.748 32.916 1.00 81.31 88 ILE A N 1
ATOM 689 C CA . ILE A 1 88 ? 20.101 23.357 32.665 1.00 81.31 88 ILE A CA 1
ATOM 690 C C . ILE A 1 88 ? 20.290 22.987 31.191 1.00 81.31 88 ILE A C 1
ATOM 692 O O . ILE A 1 88 ? 19.457 23.257 30.323 1.00 81.31 88 ILE A O 1
ATOM 696 N N . ARG A 1 89 ? 21.397 22.293 30.914 1.00 86.19 89 ARG A N 1
ATOM 697 C CA . ARG A 1 89 ? 21.712 21.756 29.583 1.00 86.19 89 ARG A CA 1
ATOM 698 C C . ARG A 1 89 ? 20.941 20.465 29.311 1.00 86.19 89 ARG A C 1
ATOM 700 O O . ARG A 1 89 ? 20.963 19.537 30.123 1.00 86.19 89 ARG A O 1
ATOM 707 N N . SER A 1 90 ? 20.332 20.392 28.132 1.00 89.94 90 SER A N 1
ATOM 708 C CA . SER A 1 90 ? 19.624 19.218 27.615 1.00 89.94 90 SER A CA 1
ATOM 709 C C . SER A 1 90 ? 20.290 18.700 26.336 1.00 89.94 90 SER A C 1
ATOM 711 O O . SER A 1 90 ? 20.940 19.448 25.601 1.00 89.94 90 SER A O 1
ATOM 713 N N . LYS A 1 91 ? 20.149 17.399 26.075 1.00 91.25 91 LYS A N 1
ATOM 714 C CA . LYS A 1 91 ? 20.723 16.703 24.918 1.00 91.25 91 LYS A CA 1
ATOM 715 C C . LYS A 1 91 ? 19.641 15.885 24.220 1.00 91.25 91 LYS A C 1
ATOM 717 O O . LYS A 1 91 ? 19.113 14.944 24.805 1.00 91.25 91 LYS A O 1
ATOM 722 N N . LEU A 1 92 ? 19.345 16.226 22.970 1.00 93.06 92 LEU A N 1
ATOM 723 C CA . LEU A 1 92 ? 18.554 15.408 22.055 1.00 93.06 92 LEU A CA 1
ATOM 724 C C . LEU A 1 92 ? 19.488 14.394 21.384 1.00 93.06 92 LEU A C 1
ATOM 726 O O . LEU A 1 92 ? 20.496 14.771 20.786 1.00 93.06 92 LEU A O 1
ATOM 730 N N . VAL A 1 93 ? 19.137 13.117 21.485 1.00 93.88 93 VAL A N 1
ATOM 731 C CA . VAL A 1 93 ? 19.742 12.003 20.753 1.00 93.88 93 VAL A CA 1
ATOM 732 C C . VAL A 1 93 ? 18.671 11.414 19.848 1.00 93.88 93 VAL A C 1
ATOM 734 O O . VAL A 1 93 ? 17.614 11.010 20.336 1.00 93.88 93 VAL A O 1
ATOM 737 N N . VAL A 1 94 ? 18.925 11.350 18.542 1.00 95.69 94 VAL A N 1
ATOM 738 C CA . VAL A 1 94 ? 17.999 10.730 17.584 1.00 95.69 94 VAL A CA 1
ATOM 739 C C . VAL A 1 94 ? 18.690 9.577 16.877 1.00 95.69 94 VAL A C 1
ATOM 741 O O . VAL A 1 94 ? 19.726 9.759 16.245 1.00 95.69 94 VAL A O 1
ATOM 744 N N . ILE A 1 95 ? 18.112 8.384 16.981 1.00 93.69 95 ILE A N 1
ATOM 745 C CA . ILE A 1 95 ? 18.668 7.152 16.421 1.00 93.69 95 ILE A CA 1
ATOM 746 C C . ILE A 1 95 ? 17.791 6.725 15.234 1.00 93.69 95 ILE A C 1
ATOM 748 O O . ILE A 1 95 ? 16.594 6.485 15.429 1.00 93.69 95 ILE A O 1
ATOM 752 N N . PRO A 1 96 ? 18.332 6.641 14.004 1.00 92.12 96 PRO A N 1
ATOM 753 C CA . PRO A 1 96 ? 17.592 6.116 12.864 1.00 92.12 96 PRO A CA 1
ATOM 754 C C . PRO A 1 96 ? 17.454 4.592 12.956 1.00 92.12 96 PRO A C 1
ATOM 756 O O . PRO A 1 96 ? 18.435 3.879 13.146 1.00 92.12 96 PRO A O 1
ATOM 759 N N . PHE A 1 97 ? 16.237 4.084 12.769 1.00 87.44 97 PHE A N 1
ATOM 760 C CA . PHE A 1 97 ? 15.944 2.653 12.714 1.00 87.44 97 PHE A CA 1
ATOM 761 C C . PHE A 1 97 ? 14.969 2.378 11.562 1.00 87.44 97 PHE A C 1
ATOM 763 O O . PHE A 1 97 ? 13.759 2.585 11.678 1.00 87.44 97 PHE A O 1
ATOM 770 N N . GLY A 1 98 ? 15.510 1.970 10.411 1.00 88.06 98 GLY A N 1
ATOM 771 C CA . GLY A 1 98 ? 14.738 1.834 9.173 1.00 88.06 98 GLY A CA 1
ATOM 772 C C . GLY A 1 98 ? 14.120 3.168 8.734 1.00 88.06 98 GLY A C 1
ATOM 773 O O . GLY A 1 98 ? 14.817 4.177 8.585 1.00 88.06 98 GLY A O 1
ATOM 774 N N . ASP A 1 99 ? 12.800 3.179 8.542 1.00 87.25 99 ASP A N 1
ATOM 775 C CA . ASP A 1 99 ? 12.014 4.372 8.207 1.00 87.25 99 ASP A CA 1
ATOM 776 C C . ASP A 1 99 ? 11.562 5.184 9.439 1.00 87.25 99 ASP A C 1
ATOM 778 O O . ASP A 1 99 ? 10.932 6.235 9.283 1.00 87.25 99 ASP A O 1
ATOM 782 N N . LYS A 1 100 ? 11.909 4.739 10.654 1.00 90.88 100 LYS A 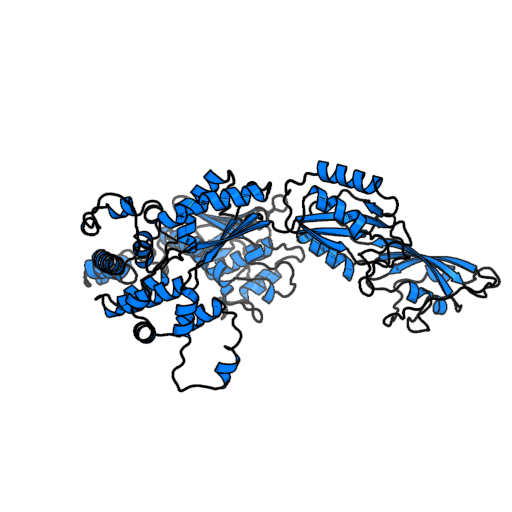N 1
ATOM 783 C CA . LYS A 1 100 ? 11.573 5.385 11.930 1.00 90.88 100 LYS A CA 1
ATOM 784 C C . LYS A 1 100 ? 12.788 6.112 12.524 1.00 90.88 100 LYS A C 1
ATOM 786 O O . LYS A 1 100 ? 13.939 5.751 12.279 1.00 90.88 100 LYS A O 1
ATOM 791 N N . LEU A 1 101 ? 12.519 7.130 13.334 1.00 94.69 101 LEU A N 1
ATOM 792 C CA . LEU A 1 101 ? 13.472 7.771 14.238 1.00 94.69 101 LEU A CA 1
ATOM 793 C C . LEU A 1 101 ? 13.038 7.514 15.682 1.00 94.69 101 LEU A C 1
ATOM 795 O O . LEU A 1 101 ? 11.871 7.718 16.028 1.00 94.69 101 LEU A O 1
ATOM 799 N N . ILE A 1 102 ? 13.985 7.104 16.522 1.00 93.75 102 ILE A N 1
ATOM 800 C CA . ILE A 1 102 ? 13.828 7.009 17.975 1.00 93.75 102 ILE A CA 1
ATOM 801 C C . ILE A 1 102 ? 14.461 8.265 18.575 1.00 93.75 102 ILE A C 1
ATOM 803 O O . ILE A 1 102 ? 15.678 8.437 18.518 1.00 93.75 102 ILE A O 1
ATOM 807 N N . LEU A 1 103 ? 13.635 9.157 19.113 1.00 95.06 103 LEU A N 1
ATOM 808 C CA . LEU A 1 103 ? 14.052 10.404 19.747 1.00 95.06 103 LEU A CA 1
ATOM 809 C C . LEU A 1 103 ? 14.160 10.168 21.253 1.00 95.06 103 LEU A C 1
ATOM 811 O O . LEU A 1 103 ? 13.212 9.668 21.856 1.00 95.06 103 LEU A O 1
ATOM 815 N N . ASN A 1 104 ? 15.267 10.587 21.859 1.00 92.94 104 ASN A N 1
ATOM 816 C CA . ASN A 1 104 ? 15.465 10.617 23.305 1.00 92.94 104 ASN A CA 1
ATOM 817 C C . ASN A 1 104 ? 16.047 11.976 23.703 1.00 92.94 104 ASN A C 1
ATOM 819 O O . ASN A 1 104 ? 17.152 12.316 23.287 1.00 92.94 104 ASN A O 1
ATOM 823 N N . ILE A 1 105 ? 15.338 12.748 24.523 1.00 92.00 105 ILE A N 1
ATOM 824 C CA . ILE A 1 105 ? 15.888 13.949 25.155 1.00 92.00 105 ILE A CA 1
ATOM 825 C C . ILE A 1 105 ? 16.276 13.617 26.585 1.00 92.00 105 ILE A C 1
ATOM 827 O O . ILE A 1 105 ? 15.421 13.265 27.390 1.00 92.00 105 ILE A O 1
ATOM 831 N N . VAL A 1 106 ? 17.557 13.777 26.904 1.00 88.38 106 VAL A N 1
ATOM 832 C CA . VAL A 1 106 ? 18.097 13.664 28.260 1.00 88.38 106 VAL A CA 1
ATOM 833 C C . VAL A 1 106 ? 18.292 15.068 28.823 1.00 88.38 106 VAL A C 1
ATOM 835 O O . VAL A 1 106 ? 18.938 15.901 28.183 1.00 88.38 106 VAL A O 1
ATOM 838 N N . SER A 1 107 ? 17.771 15.334 30.019 1.00 84.50 107 SER A N 1
ATOM 839 C CA . SER A 1 107 ? 17.957 16.615 30.708 1.00 84.50 107 SER A CA 1
ATOM 840 C C . SER A 1 107 ? 18.460 16.418 32.134 1.00 84.50 107 SER A C 1
ATOM 842 O O . SER A 1 107 ? 17.999 15.529 32.850 1.00 84.50 107 SER A O 1
ATOM 844 N N . ASN A 1 108 ? 19.401 17.260 32.565 1.00 71.50 108 ASN A N 1
ATOM 845 C CA . ASN A 1 108 ? 20.020 17.194 33.895 1.00 71.50 108 ASN A CA 1
ATOM 846 C C . ASN A 1 108 ? 19.157 17.850 35.000 1.00 71.50 108 ASN A C 1
ATOM 848 O O . ASN A 1 108 ? 19.690 18.432 35.939 1.00 71.50 108 ASN A O 1
ATOM 852 N N . VAL A 1 109 ? 17.829 17.749 34.899 1.00 70.81 109 VAL A N 1
ATOM 853 C CA . VAL A 1 109 ? 16.884 18.187 35.938 1.00 70.81 109 VAL A CA 1
ATOM 854 C C . VAL A 1 109 ? 16.855 17.159 37.073 1.00 70.81 109 VAL A C 1
ATOM 856 O O . VAL A 1 109 ? 16.329 16.067 36.864 1.00 70.81 109 VAL A O 1
ATOM 859 N N . GLU A 1 110 ? 17.425 17.521 38.231 1.00 55.59 110 GLU A N 1
ATOM 860 C CA . GLU A 1 110 ? 17.430 16.889 39.579 1.00 55.59 110 GLU A CA 1
ATOM 861 C C . GLU A 1 110 ? 17.722 15.374 39.708 1.00 55.59 110 GLU A C 1
ATOM 863 O O . GLU A 1 110 ? 18.502 14.971 40.568 1.00 55.59 110 GLU A O 1
ATOM 868 N N . LYS A 1 111 ? 17.152 14.519 38.855 1.00 59.09 111 LYS A N 1
ATOM 869 C CA . LYS A 1 111 ? 17.459 13.090 38.673 1.00 59.09 111 LYS A CA 1
ATOM 870 C C . LYS A 1 111 ? 17.302 12.712 37.191 1.00 59.09 111 LYS A C 1
ATOM 872 O O . LYS A 1 111 ? 16.300 12.099 36.833 1.00 59.09 111 LYS A O 1
ATOM 877 N N . ARG A 1 112 ? 18.266 13.125 36.344 1.00 68.69 112 ARG A N 1
ATOM 878 C CA . ARG A 1 112 ? 18.389 12.851 34.883 1.00 68.69 112 ARG A CA 1
ATOM 879 C C . ARG A 1 112 ? 17.123 12.270 34.225 1.00 68.69 112 ARG A C 1
ATOM 881 O O . ARG A 1 112 ? 17.027 11.060 34.014 1.00 68.69 112 ARG A O 1
ATOM 888 N N . ARG A 1 113 ? 16.160 13.128 33.877 1.00 77.75 113 ARG A N 1
ATOM 889 C CA . ARG A 1 113 ? 14.942 12.691 33.174 1.00 77.75 113 ARG A CA 1
ATOM 890 C C . ARG A 1 113 ? 15.211 12.460 31.689 1.00 77.75 113 ARG A C 1
ATOM 892 O O . ARG A 1 113 ? 16.000 13.179 31.069 1.00 77.75 113 ARG A O 1
ATOM 899 N N . VAL A 1 114 ? 14.533 11.455 31.136 1.00 85.50 114 VAL A N 1
ATOM 900 C CA . VAL A 1 114 ? 14.567 11.102 29.714 1.00 85.50 114 VAL A CA 1
ATOM 901 C C . VAL A 1 114 ? 13.149 11.179 29.153 1.00 85.50 114 VAL A C 1
ATOM 903 O O . VAL A 1 114 ? 12.232 10.584 29.714 1.00 85.50 114 VAL A O 1
ATOM 906 N N . TYR A 1 115 ? 12.981 11.896 28.045 1.00 88.81 115 TYR A N 1
ATOM 907 C CA . TYR A 1 115 ? 11.731 11.986 27.289 1.00 88.81 115 TYR A CA 1
ATOM 908 C C . TYR A 1 115 ? 11.927 11.296 25.946 1.00 88.81 115 TYR A C 1
ATOM 910 O O . TYR A 1 115 ? 12.828 11.668 25.191 1.00 88.81 115 TYR A O 1
ATOM 918 N N . SER A 1 116 ? 11.087 10.312 25.638 1.00 89.62 116 SER A N 1
ATOM 919 C CA . SER A 1 116 ? 11.271 9.449 24.470 1.00 89.62 116 SER A CA 1
ATOM 920 C C . SER A 1 116 ? 10.039 9.438 23.574 1.00 89.62 116 SER A C 1
ATOM 922 O O . SER A 1 116 ? 8.911 9.359 24.057 1.00 89.62 116 SER A O 1
ATOM 924 N N . MET A 1 117 ? 10.241 9.454 22.256 1.00 91.94 117 MET A N 1
ATOM 925 C CA . MET A 1 117 ? 9.174 9.173 21.291 1.00 91.94 117 MET A CA 1
ATOM 926 C C . MET A 1 117 ? 9.711 8.539 20.009 1.00 91.94 117 MET A C 1
ATOM 928 O O . MET A 1 117 ? 10.856 8.752 19.621 1.00 91.94 117 MET A O 1
ATOM 932 N N . VAL A 1 118 ? 8.855 7.781 19.320 1.00 92.88 118 VAL A N 1
ATOM 933 C CA . VAL A 1 118 ? 9.172 7.165 18.024 1.00 92.88 118 VAL A CA 1
ATOM 934 C C . VAL A 1 118 ? 8.316 7.791 16.927 1.00 92.88 118 VAL A C 1
ATOM 936 O O . VAL A 1 118 ? 7.083 7.846 17.035 1.00 92.88 118 VAL A O 1
ATOM 939 N N . VAL A 1 119 ? 8.968 8.256 15.863 1.00 93.25 119 VAL A N 1
ATOM 940 C CA . VAL A 1 119 ? 8.345 8.940 14.721 1.00 93.25 119 VAL A CA 1
ATOM 941 C C . VAL A 1 119 ? 8.653 8.178 13.440 1.00 93.25 119 VAL A C 1
ATOM 943 O O . VAL A 1 119 ? 9.797 7.811 13.202 1.00 93.25 119 VAL A O 1
ATOM 946 N N . GLN A 1 120 ? 7.644 7.948 12.600 1.00 92.69 120 GLN A N 1
ATOM 947 C CA . GLN A 1 120 ? 7.838 7.379 11.268 1.00 92.69 120 GLN A CA 1
ATOM 948 C C . GLN A 1 120 ? 8.107 8.508 10.276 1.00 92.69 120 GLN A C 1
ATOM 950 O O . GLN A 1 120 ? 7.246 9.353 10.035 1.00 92.69 120 GLN A O 1
ATOM 955 N N . THR A 1 121 ? 9.295 8.541 9.687 1.00 90.44 121 THR A N 1
ATOM 956 C CA . THR A 1 121 ? 9.759 9.725 8.963 1.00 90.44 121 THR A CA 1
ATOM 957 C C . THR A 1 121 ? 9.010 9.953 7.657 1.00 90.44 121 THR A C 1
ATOM 959 O O . THR A 1 121 ? 8.620 11.079 7.358 1.00 90.44 121 THR A O 1
ATOM 962 N N . LEU A 1 122 ? 8.721 8.887 6.907 1.00 89.88 122 LEU A N 1
ATOM 963 C CA . LEU A 1 122 ? 8.002 8.975 5.628 1.00 89.88 122 LEU A CA 1
ATOM 964 C C . LEU A 1 122 ? 6.517 9.365 5.779 1.00 89.88 122 LEU A C 1
ATOM 966 O O . LEU A 1 122 ? 5.881 9.729 4.794 1.00 89.88 122 LEU A O 1
ATOM 970 N N . LYS A 1 123 ? 5.969 9.344 7.005 1.00 90.75 123 LYS A N 1
ATOM 971 C CA . LYS A 1 123 ? 4.630 9.876 7.319 1.00 90.75 123 LYS A CA 1
ATOM 972 C C . LYS A 1 123 ? 4.605 11.412 7.327 1.00 90.75 123 LYS A C 1
ATOM 974 O O . LYS A 1 123 ? 3.557 12.008 7.075 1.00 90.75 123 LYS A O 1
ATOM 979 N N . HIS A 1 124 ? 5.747 12.041 7.615 1.00 90.94 124 HIS A N 1
ATOM 980 C CA . HIS A 1 124 ? 5.865 13.486 7.834 1.00 90.94 124 HIS A CA 1
ATOM 981 C C . HIS A 1 124 ? 6.763 14.202 6.827 1.00 90.94 124 HIS A C 1
ATOM 983 O O . HIS A 1 124 ? 6.640 15.412 6.670 1.00 90.94 124 HIS A O 1
ATOM 989 N N . VAL A 1 125 ? 7.642 13.477 6.133 1.00 91.38 125 VAL A N 1
ATOM 990 C CA . VAL A 1 125 ? 8.565 14.022 5.134 1.00 91.38 125 VAL A CA 1
ATOM 991 C C . VAL A 1 125 ? 8.372 13.307 3.803 1.00 91.38 125 VAL A C 1
ATOM 993 O O . VAL A 1 125 ? 8.478 12.085 3.715 1.00 91.38 125 VAL A O 1
ATOM 996 N N . ASN A 1 126 ? 8.166 14.086 2.747 1.00 88.12 126 ASN A N 1
ATOM 997 C CA . ASN A 1 126 ? 8.208 13.650 1.361 1.00 88.12 126 ASN A CA 1
ATOM 998 C C . ASN A 1 126 ? 9.632 13.863 0.801 1.00 88.12 126 ASN A C 1
ATOM 1000 O O . ASN A 1 126 ? 9.975 14.989 0.427 1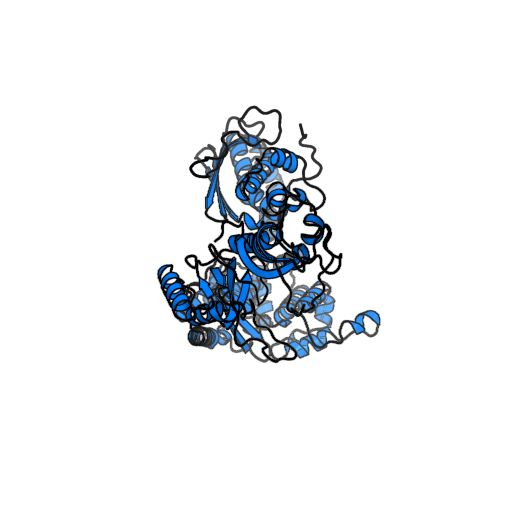.00 88.12 126 ASN A O 1
ATOM 1004 N N . PRO A 1 127 ? 10.486 12.826 0.696 1.00 82.62 127 PRO A N 1
ATOM 1005 C CA . PRO A 1 127 ? 11.836 12.979 0.144 1.00 82.62 127 PRO A CA 1
ATOM 1006 C C . PRO A 1 127 ? 11.866 13.285 -1.362 1.00 82.62 127 PRO A C 1
ATOM 1008 O O . PRO A 1 127 ? 12.911 13.659 -1.881 1.00 82.62 127 PRO A O 1
ATOM 1011 N N . PHE A 1 128 ? 10.754 13.120 -2.086 1.00 77.88 128 PHE A N 1
ATOM 1012 C CA . PHE A 1 128 ? 10.758 13.088 -3.553 1.00 77.88 128 PHE A CA 1
ATOM 1013 C C . PHE A 1 128 ? 10.417 14.419 -4.230 1.00 77.88 128 PHE A C 1
ATOM 1015 O O . PHE A 1 128 ? 10.645 14.559 -5.430 1.00 77.88 128 PHE A O 1
ATOM 1022 N N . THR A 1 129 ? 9.892 15.393 -3.488 1.00 80.12 129 THR A N 1
ATOM 1023 C CA . THR A 1 129 ? 9.717 16.767 -3.981 1.00 80.12 129 THR A CA 1
ATOM 1024 C C . THR A 1 129 ? 11.038 17.551 -3.931 1.00 80.12 129 THR A C 1
ATOM 1026 O O . THR A 1 129 ? 11.919 17.242 -3.126 1.00 80.12 129 THR A O 1
ATOM 1029 N N . LYS A 1 130 ? 11.168 18.596 -4.757 1.00 77.31 130 LYS A N 1
ATOM 1030 C CA . LYS A 1 130 ? 12.144 19.688 -4.553 1.00 77.31 130 LYS A CA 1
ATOM 1031 C C . LYS A 1 130 ? 11.506 20.969 -3.994 1.00 77.31 130 LYS A C 1
ATOM 1033 O O . LYS A 1 130 ? 12.219 21.826 -3.493 1.00 77.31 130 LYS A O 1
ATOM 1038 N N . ASN A 1 131 ? 10.180 21.094 -4.051 1.00 81.00 131 ASN A N 1
ATOM 1039 C CA . ASN A 1 131 ? 9.437 22.213 -3.475 1.00 81.00 131 ASN A CA 1
ATOM 1040 C C . ASN A 1 131 ? 9.347 22.042 -1.945 1.00 81.00 131 ASN A C 1
ATOM 1042 O O . ASN A 1 131 ? 8.815 21.028 -1.480 1.00 81.00 131 ASN A O 1
ATOM 1046 N N . LEU A 1 132 ? 9.851 23.029 -1.192 1.00 81.19 132 LEU A N 1
ATOM 1047 C CA . LEU A 1 132 ? 9.888 23.031 0.276 1.00 81.19 132 LEU A CA 1
ATOM 1048 C C . LEU A 1 132 ? 8.483 23.039 0.905 1.00 81.19 132 LEU A C 1
ATOM 1050 O O . LEU A 1 132 ? 8.254 22.306 1.862 1.00 81.19 132 LEU A O 1
ATOM 1054 N N . CYS A 1 133 ? 7.511 23.746 0.321 1.00 81.12 133 CYS A N 1
ATOM 1055 C CA . CYS A 1 133 ? 6.118 23.766 0.797 1.00 81.12 133 CYS A CA 1
ATOM 1056 C C . CYS A 1 133 ? 5.417 22.398 0.658 1.00 81.12 133 CYS A C 1
ATOM 1058 O O . CYS A 1 133 ? 4.410 22.138 1.307 1.00 81.12 133 CYS A O 1
ATOM 1060 N N . LEU A 1 134 ? 5.962 21.493 -0.166 1.00 82.19 134 LEU A N 1
ATOM 1061 C CA . LEU A 1 134 ? 5.500 20.105 -0.311 1.00 82.19 134 LEU A CA 1
ATOM 1062 C C . LEU A 1 134 ? 6.419 19.088 0.397 1.00 82.19 134 LEU A C 1
ATOM 1064 O O . LEU A 1 134 ? 6.194 17.878 0.283 1.00 82.19 134 LEU A O 1
ATOM 1068 N N . ARG A 1 135 ? 7.493 19.544 1.067 1.00 89.81 135 ARG A N 1
ATOM 1069 C CA . ARG A 1 135 ? 8.490 18.681 1.733 1.00 89.81 135 ARG A CA 1
ATOM 1070 C C . ARG A 1 135 ? 7.898 17.972 2.942 1.00 89.81 135 ARG A C 1
ATOM 1072 O O . ARG A 1 135 ? 8.297 16.841 3.214 1.00 89.81 135 ARG A O 1
ATOM 1079 N N . TYR A 1 136 ? 6.967 18.616 3.636 1.00 90.50 136 TYR A N 1
ATOM 1080 C CA . TYR A 1 136 ? 6.371 18.107 4.863 1.00 90.50 136 TYR A CA 1
ATOM 1081 C C . TYR A 1 136 ? 4.887 17.785 4.706 1.00 90.50 136 TYR A C 1
ATOM 1083 O O . TYR A 1 136 ? 4.182 18.355 3.877 1.00 90.50 136 TYR A O 1
ATOM 1091 N N . MET A 1 137 ? 4.422 16.842 5.519 1.00 89.38 137 MET A N 1
ATOM 1092 C CA . MET A 1 137 ? 3.045 16.357 5.565 1.00 89.38 137 MET A CA 1
ATOM 1093 C C . MET A 1 137 ? 2.644 16.137 7.026 1.00 89.38 137 MET A C 1
ATOM 1095 O O . MET A 1 137 ? 3.491 15.857 7.875 1.00 89.38 137 MET A O 1
ATOM 1099 N N . ASN A 1 138 ? 1.347 16.225 7.335 1.00 88.94 138 ASN A N 1
ATOM 1100 C CA . ASN A 1 138 ? 0.820 15.960 8.683 1.00 88.94 138 ASN A CA 1
ATOM 1101 C C . ASN A 1 138 ? 1.496 16.804 9.793 1.00 88.94 138 ASN A C 1
ATOM 1103 O O . ASN A 1 138 ? 1.661 16.337 10.921 1.00 88.94 138 ASN A O 1
ATOM 1107 N N . LEU A 1 139 ? 1.897 18.043 9.474 1.00 90.56 139 LEU A N 1
ATOM 1108 C CA . LEU A 1 139 ? 2.670 18.931 10.355 1.00 90.56 139 LEU A CA 1
ATOM 1109 C C . LEU A 1 139 ? 1.982 1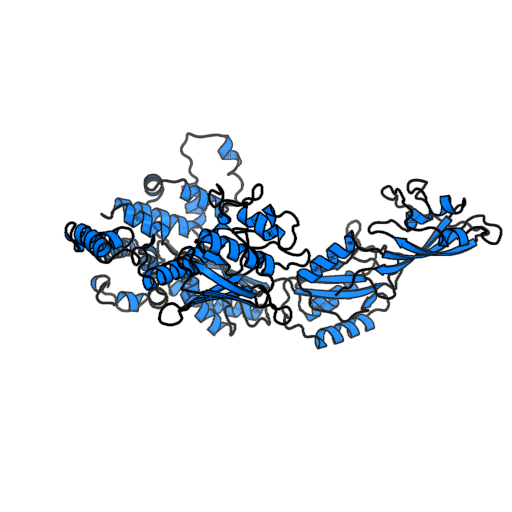9.186 11.705 1.00 90.56 139 LEU A C 1
ATOM 1111 O O . LEU A 1 139 ? 2.605 19.035 12.753 1.00 90.56 139 LEU A O 1
ATOM 1115 N N . LYS A 1 140 ? 0.672 19.451 11.691 1.00 90.06 140 LYS A N 1
ATOM 1116 C CA . LYS A 1 140 ? -0.153 19.636 12.897 1.00 90.06 140 LYS A CA 1
ATOM 1117 C C . LYS A 1 140 ? -0.227 18.403 13.807 1.00 90.06 140 LYS A C 1
ATOM 1119 O O . LYS A 1 140 ? -0.397 18.544 15.014 1.00 90.06 140 LYS A O 1
ATOM 1124 N N . GLU A 1 141 ? -0.081 17.192 13.264 1.00 92.25 141 GLU A N 1
ATOM 1125 C CA . GLU A 1 141 ? -0.018 15.974 14.083 1.00 92.25 141 GLU A CA 1
ATOM 1126 C C . GLU A 1 141 ? 1.352 15.830 14.751 1.00 92.25 141 GLU A C 1
ATOM 1128 O O . GLU A 1 141 ? 1.415 15.624 15.963 1.00 92.25 141 GLU A O 1
ATOM 1133 N N . ILE A 1 142 ? 2.449 15.962 13.992 1.00 93.88 142 ILE A N 1
ATOM 1134 C CA . ILE A 1 142 ? 3.799 15.817 14.559 1.00 93.88 142 ILE A CA 1
ATOM 1135 C C . ILE A 1 142 ? 4.134 16.947 15.534 1.00 93.88 142 ILE A C 1
ATOM 1137 O O . ILE A 1 142 ? 4.713 16.663 16.579 1.00 93.88 142 ILE A O 1
ATOM 1141 N N . SER A 1 143 ? 3.707 18.182 15.249 1.00 94.19 143 SER A N 1
ATOM 1142 C CA . SER A 1 143 ? 3.828 19.326 16.157 1.00 94.19 143 SER A CA 1
ATOM 1143 C C . SER A 1 143 ? 3.172 19.028 17.499 1.00 94.19 143 SER A C 1
ATOM 1145 O O . SER A 1 143 ? 3.877 18.928 18.501 1.00 94.19 143 SER A O 1
ATOM 1147 N N . ARG A 1 144 ? 1.855 18.771 17.524 1.00 90.56 144 ARG A N 1
ATOM 1148 C CA . ARG A 1 144 ? 1.135 18.438 18.763 1.00 90.56 144 ARG A CA 1
ATOM 1149 C C . ARG A 1 144 ? 1.762 17.250 19.480 1.00 90.56 144 ARG A C 1
ATOM 1151 O O . ARG A 1 144 ? 2.085 17.347 20.655 1.00 90.56 144 ARG A O 1
ATOM 1158 N N . ARG A 1 145 ? 2.029 16.151 18.768 1.00 92.69 145 ARG A N 1
ATOM 1159 C CA . ARG A 1 145 ? 2.606 14.943 19.371 1.00 92.69 145 ARG A CA 1
ATOM 1160 C C . ARG A 1 145 ? 3.983 15.199 19.994 1.00 92.69 145 ARG A C 1
ATOM 1162 O O . ARG A 1 145 ? 4.245 14.677 21.073 1.00 92.69 145 ARG A O 1
ATOM 1169 N N . PHE A 1 146 ? 4.845 15.995 19.361 1.00 94.19 146 PHE A N 1
ATOM 1170 C CA . PHE A 1 146 ? 6.160 16.363 19.899 1.00 94.19 146 PHE A CA 1
ATOM 1171 C C . PHE A 1 146 ? 6.060 17.363 21.062 1.00 94.19 146 PHE A C 1
ATOM 1173 O O . PHE A 1 146 ? 6.690 17.160 22.104 1.00 94.19 146 PHE A O 1
ATOM 1180 N N . LYS A 1 147 ? 5.238 18.410 20.916 1.00 92.00 147 LYS A N 1
ATOM 1181 C CA . LYS A 1 147 ? 5.001 19.432 21.945 1.00 92.00 147 LYS A CA 1
ATOM 1182 C C . LYS A 1 147 ? 4.415 18.806 23.216 1.00 92.00 147 LYS A C 1
ATOM 1184 O O . LYS A 1 147 ? 4.999 18.977 24.284 1.00 92.00 147 LYS A O 1
ATOM 1189 N N . ASP A 1 148 ? 3.357 18.007 23.086 1.00 88.12 148 ASP A N 1
ATOM 1190 C CA . ASP A 1 148 ? 2.629 17.388 24.202 1.00 88.12 148 ASP A CA 1
ATOM 1191 C C . ASP A 1 148 ? 3.441 16.277 24.900 1.00 88.12 148 ASP A C 1
ATOM 1193 O O . ASP A 1 148 ? 3.423 16.178 26.126 1.00 88.12 148 ASP A O 1
ATOM 1197 N N . THR A 1 149 ? 4.175 15.445 24.144 1.00 86.50 149 THR A N 1
ATOM 1198 C CA . THR A 1 149 ? 4.904 14.282 24.705 1.00 86.50 149 THR A CA 1
ATOM 1199 C C . THR A 1 149 ? 6.288 14.647 25.249 1.00 86.50 149 THR A C 1
ATOM 1201 O O . THR A 1 149 ? 6.764 14.012 26.189 1.00 86.50 149 THR A O 1
ATOM 1204 N N . VAL A 1 150 ? 6.965 15.632 24.646 1.00 90.25 150 VAL A N 1
ATOM 1205 C CA . VAL A 1 150 ? 8.396 15.888 24.880 1.00 90.25 150 VAL A CA 1
ATOM 1206 C C . VAL A 1 150 ? 8.665 17.335 25.288 1.00 90.25 150 VAL A C 1
ATOM 1208 O O . VAL A 1 150 ? 9.166 17.566 26.387 1.00 90.25 150 VAL A O 1
ATOM 1211 N N . ALA A 1 151 ? 8.352 18.320 24.441 1.00 89.88 151 ALA A N 1
ATOM 1212 C CA . ALA A 1 151 ? 8.881 19.677 24.627 1.00 89.88 151 ALA A CA 1
ATOM 1213 C C . ALA A 1 151 ? 8.227 20.454 25.787 1.00 89.88 151 ALA A C 1
ATOM 1215 O O . ALA A 1 151 ? 8.933 21.104 26.561 1.00 89.88 151 ALA A O 1
ATOM 1216 N N . ILE A 1 152 ? 6.900 20.375 25.947 1.00 89.38 152 ILE A N 1
ATOM 1217 C CA . ILE A 1 152 ? 6.173 21.060 27.030 1.00 89.38 152 ILE A CA 1
ATOM 1218 C C . ILE A 1 152 ? 6.465 20.416 28.401 1.00 89.38 152 ILE A C 1
ATOM 1220 O O . ILE A 1 152 ? 6.791 21.170 29.323 1.00 89.38 152 ILE A O 1
ATOM 1224 N N . PRO A 1 153 ? 6.436 19.073 28.568 1.00 87.00 153 PRO A N 1
ATOM 1225 C CA . PRO A 1 153 ? 6.852 18.427 29.817 1.00 87.00 153 PRO A CA 1
ATOM 1226 C C . PRO A 1 153 ? 8.284 18.787 30.234 1.00 87.00 153 PRO A C 1
ATOM 1228 O O . PRO A 1 153 ? 8.503 19.191 31.375 1.00 87.00 153 PRO A O 1
ATOM 1231 N N . LEU A 1 154 ? 9.237 18.730 29.294 1.00 88.56 154 LEU A N 1
ATOM 1232 C CA . LEU A 1 154 ? 10.632 19.120 29.516 1.00 88.56 154 LEU A CA 1
ATOM 1233 C C . LEU A 1 154 ? 10.760 20.576 29.975 1.00 88.56 154 LEU A C 1
ATOM 1235 O O . LEU A 1 154 ? 11.451 20.857 30.953 1.00 88.56 154 LEU A O 1
ATOM 1239 N N . ARG A 1 155 ? 10.087 21.510 29.289 1.00 87.31 155 ARG A N 1
ATOM 1240 C CA . ARG A 1 155 ? 10.099 22.931 29.665 1.00 87.31 155 ARG A CA 1
ATOM 1241 C C . ARG A 1 155 ? 9.536 23.140 31.070 1.00 87.31 155 ARG A C 1
ATOM 1243 O O . ARG A 1 155 ? 10.069 23.958 31.814 1.00 87.31 155 ARG A O 1
ATOM 1250 N N . GLY A 1 156 ? 8.476 22.417 31.431 1.00 83.69 156 GLY A N 1
ATOM 1251 C CA . GLY A 1 156 ? 7.874 22.504 32.759 1.00 83.69 156 GLY A CA 1
ATOM 1252 C C . GLY A 1 156 ? 8.804 22.029 33.871 1.00 83.69 156 GLY A C 1
ATOM 1253 O O . GLY A 1 156 ? 8.954 22.736 34.864 1.00 83.69 156 GLY A O 1
ATOM 1254 N N . ASP A 1 157 ? 9.468 20.889 33.679 1.00 84.06 157 ASP A N 1
ATOM 1255 C CA . ASP A 1 157 ? 10.427 20.343 34.646 1.00 84.06 157 ASP A CA 1
ATOM 1256 C C . ASP A 1 157 ? 11.689 21.220 34.783 1.00 84.06 157 ASP A C 1
ATOM 1258 O O . ASP A 1 157 ? 12.181 21.401 35.896 1.00 84.06 157 ASP A O 1
ATOM 1262 N N . ILE A 1 158 ? 12.184 21.824 33.693 1.00 85.12 158 ILE A N 1
ATOM 1263 C CA . ILE A 1 158 ? 13.302 22.787 33.746 1.00 85.12 158 ILE A CA 1
ATOM 1264 C C . ILE A 1 158 ? 12.920 24.020 34.572 1.00 85.12 158 ILE A C 1
ATOM 1266 O O . ILE A 1 158 ? 13.645 24.374 35.496 1.00 85.12 158 ILE A O 1
ATOM 1270 N N . LEU A 1 159 ? 11.776 24.647 34.272 1.00 83.06 159 LEU A N 1
ATOM 1271 C CA . LEU A 1 159 ? 11.321 25.855 34.972 1.00 83.06 159 LEU A CA 1
ATOM 1272 C C . LEU A 1 159 ? 11.048 25.600 36.461 1.00 83.06 159 LEU A C 1
ATOM 1274 O O . LEU A 1 159 ? 11.366 26.444 37.294 1.00 83.06 159 LEU A O 1
ATOM 1278 N N . LEU A 1 160 ? 10.519 24.419 36.799 1.00 78.69 160 LEU A N 1
ATOM 1279 C CA . LEU A 1 160 ? 10.366 23.965 38.182 1.00 78.69 160 LEU A CA 1
ATOM 1280 C C . LEU A 1 160 ? 11.706 23.922 38.925 1.00 78.69 160 LEU A C 1
ATOM 1282 O O . LEU A 1 160 ? 11.831 24.536 39.981 1.00 78.69 160 LEU A O 1
ATOM 1286 N N . ALA A 1 161 ? 12.709 23.242 38.367 1.00 78.38 161 ALA A N 1
ATOM 1287 C CA . ALA A 1 161 ? 14.009 23.077 39.018 1.00 78.38 161 ALA A CA 1
ATOM 1288 C C . ALA A 1 161 ? 14.835 24.372 39.106 1.00 78.38 161 ALA A C 1
ATOM 1290 O O . ALA A 1 161 ? 15.780 24.447 39.888 1.00 78.38 161 ALA A O 1
ATOM 1291 N N . THR A 1 162 ? 14.482 25.408 38.340 1.00 78.62 162 THR A N 1
ATOM 1292 C CA . THR A 1 162 ? 15.092 26.744 38.441 1.00 78.62 162 THR A CA 1
ATOM 1293 C C . THR A 1 162 ? 14.208 27.763 39.157 1.00 78.62 162 THR A C 1
ATOM 1295 O O . THR A 1 162 ? 14.465 28.963 39.046 1.00 78.62 162 THR A O 1
ATOM 1298 N N . ASN A 1 163 ? 13.160 27.319 39.867 1.00 73.81 163 ASN A N 1
ATOM 1299 C CA . ASN A 1 163 ? 12.182 28.169 40.566 1.00 73.81 163 ASN A CA 1
ATOM 1300 C C . ASN A 1 163 ? 11.650 29.328 39.696 1.00 73.81 163 ASN A C 1
ATOM 1302 O O . ASN A 1 163 ? 11.388 30.432 40.171 1.00 73.81 163 ASN A O 1
ATOM 1306 N N . SER A 1 164 ? 11.533 29.087 38.392 1.00 75.19 164 SER A N 1
ATOM 1307 C CA . SER A 1 164 ? 11.212 30.085 37.378 1.00 75.19 164 SER A CA 1
ATOM 1308 C C . SER A 1 164 ? 9.753 29.956 36.953 1.00 75.19 164 SER A C 1
ATOM 1310 O O . SER A 1 164 ? 9.256 28.852 36.727 1.00 75.19 164 SER A O 1
ATOM 1312 N N . MET A 1 165 ? 9.057 31.086 36.809 1.00 70.31 165 MET A N 1
ATOM 1313 C CA . MET A 1 165 ? 7.644 31.060 36.430 1.00 70.31 165 MET A CA 1
ATOM 1314 C C . MET A 1 165 ? 7.438 30.549 35.001 1.00 70.31 165 MET A C 1
ATOM 1316 O O . MET A 1 165 ? 8.199 30.867 34.085 1.00 70.31 165 MET A O 1
ATOM 1320 N N . GLY A 1 166 ? 6.372 29.776 34.795 1.00 67.88 166 GLY A N 1
ATOM 1321 C CA . GLY A 1 166 ? 6.034 29.211 33.492 1.00 67.88 166 GLY A CA 1
ATOM 1322 C C . GLY A 1 166 ? 4.532 29.066 33.249 1.00 67.88 166 GLY A C 1
ATOM 1323 O O . GLY A 1 166 ? 3.741 29.134 34.188 1.00 67.88 166 GLY A O 1
ATOM 1324 N N . PRO A 1 167 ? 4.125 28.807 31.992 1.00 63.44 167 PRO A N 1
ATOM 1325 C CA . PRO A 1 167 ? 2.718 28.736 31.586 1.00 63.44 167 PRO A CA 1
ATOM 1326 C C . PRO A 1 167 ? 1.989 27.466 32.059 1.00 63.44 167 PRO A C 1
ATOM 1328 O O . PRO A 1 167 ? 0.832 27.260 31.708 1.00 63.44 167 PRO A O 1
ATOM 1331 N N . ASN A 1 168 ? 2.647 26.584 32.820 1.00 61.94 168 ASN A N 1
ATOM 1332 C CA . ASN A 1 168 ? 2.013 25.400 33.394 1.00 61.94 168 ASN A CA 1
ATOM 1333 C C . ASN A 1 168 ? 1.754 25.597 34.897 1.00 61.94 168 ASN A C 1
ATOM 1335 O O . ASN A 1 168 ? 2.535 26.233 35.601 1.00 61.94 168 ASN A O 1
ATOM 1339 N N . LEU A 1 169 ? 0.679 24.982 35.396 1.00 64.75 169 LEU A N 1
ATOM 1340 C CA . LEU A 1 169 ? 0.228 25.108 36.788 1.00 64.75 169 LEU A CA 1
ATOM 1341 C C . LEU A 1 169 ? 1.291 24.700 37.827 1.00 64.75 169 LEU A C 1
ATOM 1343 O O . LEU A 1 169 ? 1.264 25.192 38.953 1.00 64.75 169 LEU A O 1
ATOM 1347 N N . ARG A 1 170 ? 2.219 23.795 37.481 1.00 61.75 170 ARG A N 1
ATOM 1348 C CA . ARG A 1 170 ? 3.266 23.351 38.413 1.00 61.75 170 ARG A CA 1
ATOM 1349 C C . ARG A 1 170 ? 4.334 24.428 38.606 1.00 61.75 170 ARG A C 1
ATOM 1351 O O . ARG A 1 170 ? 4.739 24.644 39.740 1.00 61.75 170 ARG A O 1
ATOM 1358 N N . SER A 1 171 ? 4.732 25.118 37.535 1.00 62.16 171 SER A N 1
ATOM 1359 C CA . SER A 1 171 ? 5.749 26.183 37.534 1.00 62.16 171 SER A CA 1
ATOM 1360 C C . SER A 1 171 ? 5.270 27.541 38.069 1.00 62.16 171 SER A C 1
ATOM 1362 O O . SER A 1 171 ? 5.928 28.547 37.837 1.00 62.16 171 SER A O 1
ATOM 1364 N N . LEU A 1 172 ? 4.119 27.617 38.737 1.00 67.38 172 LEU A N 1
ATOM 1365 C CA . LEU A 1 172 ? 3.701 28.841 39.425 1.00 67.38 172 LEU A CA 1
ATOM 1366 C C . LEU A 1 172 ? 4.303 28.886 40.849 1.00 67.38 172 LEU A C 1
ATOM 1368 O O . LEU A 1 172 ? 4.493 27.826 41.452 1.00 67.38 172 LEU A O 1
ATOM 1372 N N . PRO A 1 173 ? 4.586 30.073 41.423 1.00 64.00 173 PRO A N 1
ATOM 1373 C CA . PRO A 1 173 ? 5.036 30.222 42.813 1.00 64.00 173 PRO A CA 1
ATOM 1374 C C . PRO A 1 173 ? 4.117 29.502 43.803 1.00 64.00 173 PRO A C 1
ATOM 1376 O O . PRO A 1 173 ? 2.949 29.253 43.496 1.00 64.00 173 PRO A O 1
ATOM 1379 N N . LEU A 1 174 ? 4.614 29.115 44.981 1.00 61.47 174 LEU A N 1
ATOM 1380 C CA . LEU A 1 174 ? 3.784 28.378 45.944 1.00 61.47 174 LEU A CA 1
ATOM 1381 C C . LEU A 1 174 ? 2.630 29.247 46.465 1.00 61.47 174 LEU A C 1
ATOM 1383 O O . LEU A 1 174 ? 1.553 28.729 46.728 1.00 61.47 174 LEU A O 1
ATOM 1387 N N . GLU A 1 175 ? 2.818 30.560 46.505 1.00 65.31 175 GLU A N 1
ATOM 1388 C CA . GLU A 1 175 ? 1.864 31.597 46.895 1.00 65.31 175 GLU A CA 1
ATOM 1389 C C . GLU A 1 175 ? 0.784 31.775 45.827 1.00 65.31 175 GLU A C 1
ATOM 1391 O O . GLU A 1 175 ? -0.391 31.868 46.157 1.00 65.31 175 GLU A O 1
ATOM 1396 N N . LEU A 1 176 ? 1.149 31.744 44.539 1.00 66.50 176 LEU A N 1
ATOM 1397 C CA . LEU A 1 176 ? 0.182 31.782 43.436 1.00 66.50 176 LEU A CA 1
ATOM 1398 C C . LEU A 1 176 ? -0.528 30.439 43.252 1.00 66.50 176 LEU A C 1
ATOM 1400 O O . LEU A 1 176 ? -1.718 30.431 42.967 1.00 66.50 176 LEU A O 1
ATOM 1404 N N . ARG A 1 177 ? 0.143 29.302 43.469 1.00 64.69 177 ARG A N 1
ATOM 1405 C CA . ARG A 1 177 ? -0.515 27.986 43.521 1.00 64.69 177 ARG A CA 1
ATOM 1406 C C . ARG A 1 177 ? -1.460 27.886 44.708 1.00 64.69 177 ARG A C 1
ATOM 1408 O O . ARG A 1 177 ? -2.552 27.373 44.525 1.00 64.69 177 ARG A O 1
ATOM 1415 N N . SER A 1 178 ? -1.072 28.398 45.874 1.00 62.34 178 SER A N 1
ATOM 1416 C CA . SER A 1 178 ? -1.912 28.447 47.076 1.00 62.34 178 SER A CA 1
ATOM 1417 C C . SER A 1 178 ? -3.028 29.479 46.951 1.00 62.34 178 SER A C 1
ATOM 1419 O O . SER A 1 178 ? -4.117 29.224 47.430 1.00 62.34 178 SER A O 1
ATOM 1421 N N . GLY A 1 179 ? -2.806 30.605 46.270 1.00 61.53 179 GLY A N 1
ATOM 1422 C CA . GLY A 1 179 ? -3.812 31.632 45.989 1.00 61.53 179 GLY A CA 1
ATOM 1423 C C . GLY A 1 179 ? -4.836 31.173 44.952 1.00 61.53 179 GLY A C 1
ATOM 1424 O O . GLY A 1 179 ? -6.034 31.305 45.175 1.00 61.53 179 GLY A O 1
ATOM 1425 N N . ILE A 1 180 ? -4.383 30.533 43.869 1.00 66.75 180 ILE A N 1
ATOM 1426 C CA . ILE A 1 180 ? -5.250 29.803 42.935 1.00 66.75 180 ILE A CA 1
ATOM 1427 C C . ILE A 1 180 ? -5.978 28.687 43.690 1.00 66.75 180 ILE A C 1
ATOM 1429 O O . ILE A 1 180 ? -7.191 28.590 43.567 1.00 66.75 180 ILE A O 1
ATOM 1433 N N . ALA A 1 181 ? -5.287 27.907 44.530 1.00 57.12 181 ALA A N 1
ATOM 1434 C CA . ALA A 1 181 ? -5.911 26.886 45.368 1.00 57.12 181 ALA A CA 1
ATOM 1435 C C . ALA A 1 181 ? -6.918 27.470 46.373 1.00 57.12 181 ALA A C 1
ATOM 1437 O O . ALA A 1 181 ? -7.916 26.822 46.616 1.00 57.12 181 ALA A O 1
ATOM 1438 N N . LEU A 1 182 ? -6.719 28.677 46.913 1.00 54.12 182 LEU A N 1
ATOM 1439 C CA . LEU A 1 182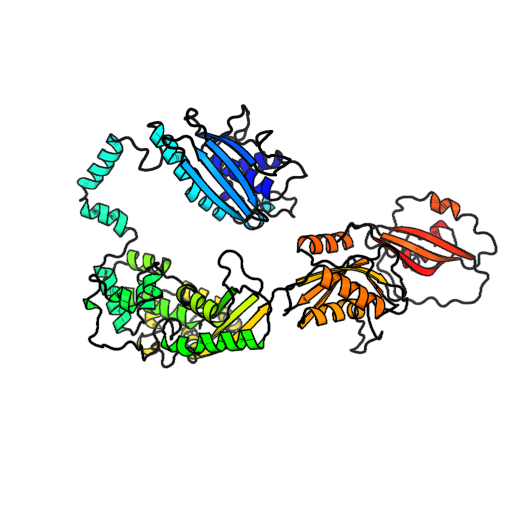 ? -7.625 29.355 47.854 1.00 54.12 182 LEU A CA 1
ATOM 1440 C C . LEU A 1 182 ? -8.847 29.957 47.158 1.00 54.12 182 LEU A C 1
ATOM 1442 O O . LEU A 1 182 ? -9.952 29.854 47.681 1.00 54.12 182 LEU A O 1
ATOM 1446 N N . LEU A 1 183 ? -8.685 30.499 45.949 1.00 56.84 183 LEU A N 1
ATOM 1447 C CA . LEU A 1 183 ? -9.805 30.830 45.059 1.00 56.84 183 LEU A CA 1
ATOM 1448 C C . LEU A 1 183 ? -10.618 29.566 44.706 1.00 56.84 183 LEU A C 1
ATOM 1450 O O . LEU A 1 183 ? -11.837 29.628 44.597 1.00 56.84 183 LEU A O 1
ATOM 1454 N N . ILE A 1 184 ? -9.937 28.421 44.616 1.00 53.28 184 ILE A N 1
ATOM 1455 C CA . ILE A 1 184 ? -10.481 27.060 44.457 1.00 53.28 184 ILE A CA 1
ATOM 1456 C C . ILE A 1 184 ? -11.015 26.450 45.776 1.00 53.28 184 ILE A C 1
ATOM 1458 O O . ILE A 1 184 ? -11.775 25.491 45.725 1.00 53.28 184 ILE A O 1
ATOM 1462 N N . VAL A 1 185 ? -10.642 26.965 46.955 1.00 48.53 185 VAL A N 1
ATOM 1463 C CA . VAL A 1 185 ? -11.161 26.502 48.261 1.00 48.53 185 VAL A CA 1
ATOM 1464 C C . VAL A 1 185 ? -12.427 27.271 48.630 1.00 48.53 185 VAL A C 1
ATOM 1466 O O . VAL A 1 185 ? -13.377 26.674 49.125 1.00 48.53 185 VAL A O 1
ATOM 1469 N N . ASN A 1 186 ? -12.464 28.579 48.354 1.00 46.28 186 ASN A N 1
ATOM 1470 C CA . ASN A 1 186 ? -13.649 29.415 48.563 1.00 46.28 186 ASN A CA 1
ATOM 1471 C C . ASN A 1 186 ? -14.764 29.115 47.546 1.00 46.28 186 ASN A C 1
ATOM 1473 O O . ASN A 1 186 ? -15.937 29.235 47.886 1.00 46.28 186 ASN A O 1
ATOM 1477 N N . HIS A 1 187 ? -14.418 28.670 46.333 1.00 46.25 187 HIS A N 1
ATOM 1478 C CA . HIS A 1 187 ? -15.331 27.920 45.466 1.00 46.25 187 HIS A CA 1
ATOM 1479 C C . HIS A 1 187 ? -15.167 26.424 45.722 1.00 46.25 187 HIS A C 1
ATOM 1481 O O . HIS A 1 187 ? -14.594 25.734 44.887 1.00 46.25 187 HIS A O 1
ATOM 1487 N N . ASP A 1 188 ? -15.646 25.999 46.898 1.00 49.56 188 ASP A N 1
ATOM 1488 C CA . ASP A 1 188 ? -15.864 24.625 47.369 1.00 49.56 188 ASP A CA 1
ATOM 1489 C C . ASP A 1 188 ? -14.986 23.559 46.676 1.00 49.56 188 ASP A C 1
ATOM 1491 O O . ASP A 1 188 ? -15.179 23.213 45.512 1.00 49.56 188 ASP A O 1
ATOM 1495 N N . ILE A 1 189 ? -14.019 22.976 47.395 1.00 45.66 189 ILE A N 1
ATOM 1496 C CA . ILE A 1 189 ? -13.117 21.963 46.815 1.00 45.66 189 ILE A CA 1
ATOM 1497 C C . ILE A 1 189 ? -13.912 20.789 46.224 1.00 45.66 189 ILE A C 1
ATOM 1499 O O . ILE A 1 189 ? -13.461 20.202 45.234 1.00 45.66 189 ILE A O 1
ATOM 1503 N N . GLU A 1 190 ? -15.108 20.481 46.744 1.00 43.06 190 GLU A N 1
ATOM 1504 C CA . GLU A 1 190 ? -16.015 19.592 46.031 1.00 43.06 190 GLU A CA 1
ATOM 1505 C C . GLU A 1 190 ? -16.422 20.173 44.681 1.00 43.06 190 GLU A C 1
ATOM 1507 O O . GLU A 1 190 ? -16.202 19.489 43.695 1.00 43.06 190 GLU A O 1
ATOM 1512 N N . GLU A 1 191 ? -16.958 21.391 44.577 1.00 44.00 191 GLU A N 1
ATOM 1513 C CA . GLU A 1 191 ? -17.228 22.059 43.293 1.00 44.00 191 GLU A CA 1
ATOM 1514 C C . GLU A 1 191 ? -16.027 22.127 42.351 1.00 44.00 191 GLU A C 1
ATOM 1516 O O . GLU A 1 191 ? -16.265 21.991 41.156 1.00 44.00 191 GLU A O 1
ATOM 1521 N N . PHE A 1 192 ? -14.777 22.293 42.809 1.00 37.69 192 PHE A N 1
ATOM 1522 C CA . PHE A 1 192 ? -13.612 22.442 41.917 1.00 37.69 192 PHE A CA 1
ATOM 1523 C C . PHE A 1 192 ? -12.886 21.135 41.564 1.00 37.69 192 PHE A C 1
ATOM 1525 O O . PHE A 1 192 ? -12.395 20.987 40.439 1.00 37.69 192 PHE A O 1
ATOM 1532 N N . ILE A 1 193 ? -12.874 20.134 42.451 1.00 40.81 193 ILE A N 1
ATOM 1533 C CA . ILE A 1 193 ? -12.577 18.749 42.050 1.00 40.81 193 ILE A CA 1
ATOM 1534 C C . ILE A 1 193 ? -13.694 18.279 41.122 1.00 40.81 193 ILE A C 1
ATOM 1536 O O . ILE A 1 193 ? -13.406 17.824 40.013 1.00 40.81 193 ILE A O 1
ATOM 1540 N N . LYS A 1 194 ? -14.958 18.526 41.486 1.00 38.12 194 LYS A N 1
ATOM 1541 C CA . LYS A 1 194 ? -16.077 18.436 40.554 1.00 38.12 194 LYS A CA 1
ATOM 1542 C C . LYS A 1 194 ? -15.867 19.361 39.362 1.00 38.12 194 LYS A C 1
ATOM 1544 O O . LYS A 1 194 ? -16.376 18.980 38.351 1.00 38.12 194 LYS A O 1
ATOM 1549 N N . PHE A 1 195 ? -15.131 20.472 39.327 1.00 35.56 195 PHE A N 1
ATOM 1550 C CA . PHE A 1 195 ? -15.002 21.284 38.097 1.00 35.56 195 PHE A CA 1
ATOM 1551 C C . PHE A 1 195 ? -13.988 20.662 37.135 1.00 35.56 195 PHE A C 1
ATOM 1553 O O . PHE A 1 195 ? -14.274 20.442 35.955 1.00 35.56 195 PHE A O 1
ATOM 1560 N N . ARG A 1 196 ? -12.812 20.289 37.659 1.00 31.25 196 ARG A N 1
ATOM 1561 C CA . ARG A 1 196 ? -11.745 19.615 36.906 1.00 31.25 196 ARG A CA 1
ATOM 1562 C C . ARG A 1 196 ? -12.147 18.207 36.446 1.00 31.25 196 ARG A C 1
ATOM 1564 O O . ARG A 1 196 ? -11.594 17.737 35.454 1.00 31.25 196 ARG A O 1
ATOM 1571 N N . PHE A 1 197 ? -13.121 17.575 37.110 1.00 35.09 197 PHE A N 1
ATOM 1572 C CA . PHE A 1 197 ? -13.798 16.365 36.631 1.00 35.09 197 PHE A CA 1
ATOM 1573 C C . PHE A 1 197 ? -15.091 16.659 35.815 1.00 35.09 197 PHE A C 1
ATOM 1575 O O . PHE A 1 197 ? -15.178 16.146 34.710 1.00 35.09 197 PHE A O 1
ATOM 1582 N N . LYS A 1 198 ? -16.034 17.533 36.217 1.00 34.09 198 LYS A N 1
ATOM 1583 C CA . LYS A 1 198 ? -17.293 17.929 35.494 1.00 34.09 198 LYS A CA 1
ATOM 1584 C C . LYS A 1 198 ? -17.015 18.402 34.075 1.00 34.09 198 LYS A C 1
ATOM 1586 O O . LYS A 1 198 ? -17.828 18.162 33.191 1.00 34.09 198 LYS A O 1
ATOM 1591 N N . MET A 1 199 ? -15.878 19.058 33.828 1.00 37.06 199 MET A N 1
ATOM 1592 C CA . MET A 1 199 ? -15.509 19.462 32.470 1.00 37.06 199 MET A CA 1
ATOM 1593 C C . MET A 1 199 ? -15.422 18.277 31.499 1.00 37.06 199 MET A C 1
ATOM 1595 O O . MET A 1 199 ? -15.403 18.530 30.297 1.00 37.06 199 MET A O 1
ATOM 1599 N N . ASN A 1 200 ? -15.313 17.019 31.962 1.00 42.12 200 ASN A N 1
ATOM 1600 C CA . ASN A 1 200 ? -15.182 15.858 31.076 1.00 42.12 200 ASN A CA 1
ATOM 1601 C C . ASN A 1 200 ? -15.384 14.451 31.716 1.00 42.12 200 ASN A C 1
ATOM 1603 O O . ASN A 1 200 ? -14.983 13.460 31.110 1.00 42.12 200 ASN A O 1
ATOM 1607 N N . ALA A 1 201 ? -15.928 14.286 32.918 1.00 53.22 201 ALA A N 1
ATOM 1608 C CA . ALA A 1 201 ? -16.095 12.986 33.578 1.00 53.22 201 ALA A CA 1
ATOM 1609 C C . ALA A 1 201 ? -17.541 12.805 34.040 1.00 53.22 201 ALA A C 1
ATOM 1611 O O . ALA A 1 201 ? -18.078 13.654 34.746 1.00 53.22 201 ALA A O 1
ATOM 1612 N N . VAL A 1 202 ? -18.135 11.690 33.619 1.00 65.50 202 VAL A N 1
ATOM 1613 C CA . VAL A 1 202 ? -19.464 11.247 34.040 1.00 65.50 202 VAL A CA 1
ATOM 1614 C C . VAL A 1 202 ? -19.383 10.861 35.516 1.00 65.50 202 VAL A C 1
ATOM 1616 O O . VAL A 1 202 ? -18.441 10.177 35.921 1.00 65.50 202 VAL A O 1
ATOM 1619 N N . THR A 1 203 ? -20.325 11.312 36.338 1.00 75.19 203 THR A N 1
ATOM 1620 C CA . THR A 1 203 ? -20.424 10.848 37.729 1.00 75.19 203 THR A CA 1
ATOM 1621 C C . THR A 1 203 ? -20.909 9.401 37.765 1.00 75.19 203 THR A C 1
ATOM 1623 O O . THR A 1 203 ? -21.691 8.995 36.911 1.00 75.19 203 THR A O 1
ATOM 1626 N N . THR A 1 204 ? -20.516 8.615 38.772 1.00 76.56 204 THR A N 1
ATOM 1627 C CA . THR A 1 204 ? -20.947 7.207 38.908 1.00 76.56 204 THR A CA 1
ATOM 1628 C C . THR A 1 204 ? -22.473 7.040 38.849 1.00 76.56 204 THR A C 1
ATOM 1630 O O . THR A 1 204 ? -22.967 6.027 38.364 1.00 76.56 204 THR A O 1
ATOM 1633 N N . GLU A 1 205 ? -23.224 8.048 39.298 1.00 79.75 205 GLU A N 1
ATOM 1634 C CA . GLU A 1 205 ? -24.688 8.065 39.248 1.00 79.75 205 GLU A CA 1
ATOM 1635 C C . GLU A 1 205 ? -25.227 8.296 37.824 1.00 79.75 205 GLU A C 1
ATOM 1637 O O . GLU A 1 205 ? -26.118 7.582 37.369 1.00 79.75 205 GLU A O 1
ATOM 1642 N N . GLU A 1 206 ? -24.643 9.228 37.065 1.00 83.75 206 GLU A N 1
ATOM 1643 C CA . GLU A 1 206 ? -24.935 9.380 35.633 1.00 83.75 206 GLU A CA 1
ATOM 1644 C C . GLU A 1 206 ? -24.517 8.129 34.838 1.00 83.75 206 GLU A C 1
ATOM 1646 O O . GLU A 1 206 ? -25.249 7.707 33.944 1.00 83.75 206 GLU A O 1
ATOM 1651 N N . GLU A 1 207 ? -23.395 7.481 35.182 1.00 84.94 207 GLU A N 1
ATOM 1652 C CA . GLU A 1 207 ? -22.987 6.207 34.572 1.00 84.94 207 GLU A CA 1
ATOM 1653 C C . GLU A 1 207 ? -24.039 5.115 34.814 1.00 84.94 207 GLU A C 1
ATOM 1655 O O . GLU A 1 207 ? -24.442 4.437 33.866 1.00 84.94 207 GLU A O 1
ATOM 1660 N N . LYS A 1 208 ? -24.535 4.972 36.054 1.00 84.00 208 LYS A N 1
ATOM 1661 C CA . LYS A 1 208 ? -25.625 4.043 36.394 1.00 84.00 208 LYS A CA 1
ATOM 1662 C C . LYS A 1 208 ? -26.899 4.348 35.604 1.00 84.00 208 LYS A C 1
ATOM 1664 O O . LYS A 1 208 ? -27.430 3.436 34.970 1.00 84.00 208 LYS A O 1
ATOM 1669 N N . LYS A 1 209 ? -27.353 5.609 35.575 1.00 88.06 209 LYS A N 1
ATOM 1670 C CA . LYS A 1 209 ? -28.527 6.048 34.790 1.00 88.06 209 LYS A CA 1
ATOM 1671 C C . LYS A 1 209 ? -28.394 5.666 33.310 1.00 88.06 209 LYS A C 1
ATOM 1673 O O . LYS A 1 209 ? -29.317 5.087 32.738 1.00 88.06 209 LYS A O 1
ATOM 1678 N N . ILE A 1 210 ? -27.234 5.932 32.701 1.00 89.62 210 ILE A N 1
ATOM 1679 C CA . ILE A 1 210 ? -26.945 5.593 31.298 1.00 89.62 210 ILE A CA 1
ATOM 1680 C C . ILE A 1 210 ? -26.968 4.081 31.075 1.00 89.62 210 ILE A C 1
ATOM 1682 O O . ILE A 1 210 ? -27.606 3.616 30.132 1.00 89.62 210 ILE A O 1
ATOM 1686 N N . ILE A 1 211 ? -26.282 3.299 31.914 1.00 88.94 211 ILE A N 1
ATOM 1687 C CA . ILE A 1 211 ? -26.209 1.842 31.741 1.00 88.94 211 ILE A CA 1
ATOM 1688 C C . ILE A 1 211 ? -27.592 1.212 31.926 1.00 88.94 211 ILE A C 1
ATOM 1690 O O . ILE A 1 211 ? -27.958 0.362 31.116 1.00 88.94 211 ILE A O 1
ATOM 1694 N N . HIS A 1 212 ? -28.370 1.650 32.920 1.00 89.31 212 HIS A N 1
ATOM 1695 C CA . HIS A 1 212 ? -29.730 1.166 33.161 1.00 89.31 212 HIS A CA 1
ATOM 1696 C C . HIS A 1 212 ? -30.663 1.478 31.980 1.00 89.31 212 HIS A C 1
ATOM 1698 O O . HIS A 1 212 ? -31.330 0.572 31.482 1.00 89.31 212 HIS A O 1
ATOM 1704 N N . PHE A 1 213 ? -30.638 2.710 31.454 1.00 91.81 213 PHE A N 1
ATOM 1705 C CA . PHE A 1 213 ? -31.369 3.060 30.230 1.00 91.81 213 PHE A CA 1
ATOM 1706 C C . PHE A 1 213 ? -30.945 2.183 29.044 1.00 91.81 213 PHE A C 1
ATOM 1708 O O . PHE A 1 213 ? -31.777 1.558 28.393 1.00 91.81 213 PHE A O 1
ATOM 1715 N N . LEU A 1 214 ? -29.643 2.078 28.764 1.00 92.88 214 LEU A N 1
ATOM 1716 C CA . LEU A 1 214 ? -29.152 1.277 27.639 1.00 92.88 214 LEU A CA 1
ATOM 1717 C C . LEU A 1 214 ? -29.527 -0.203 27.790 1.00 92.88 214 LEU A C 1
ATOM 1719 O O . LEU A 1 214 ? -29.838 -0.857 26.792 1.00 92.88 214 LEU A O 1
ATOM 1723 N N . LYS A 1 215 ? -29.535 -0.730 29.020 1.00 90.44 215 LYS A N 1
ATOM 1724 C CA . LYS A 1 215 ? -29.980 -2.092 29.323 1.00 90.44 215 LYS A CA 1
ATOM 1725 C C . LYS A 1 215 ? -31.474 -2.282 29.087 1.00 90.44 215 LYS A C 1
ATOM 1727 O O . LYS A 1 215 ? -31.820 -3.246 28.409 1.00 90.44 215 LYS A O 1
ATOM 1732 N N . SER A 1 216 ? -32.331 -1.356 29.522 1.00 89.94 216 SER A N 1
ATOM 1733 C CA . SER A 1 216 ? -33.777 -1.436 29.260 1.00 89.94 216 SER A CA 1
ATOM 1734 C C . SER A 1 216 ? -34.126 -1.327 27.769 1.00 89.94 216 SER A C 1
ATOM 1736 O O . SER A 1 216 ? -35.114 -1.911 27.335 1.00 89.94 216 SER A O 1
ATOM 1738 N N . GLN A 1 217 ? -33.271 -0.692 26.954 1.00 92.44 217 GLN A N 1
ATOM 1739 C CA . GLN A 1 217 ? -33.393 -0.699 25.487 1.00 92.44 217 GLN A CA 1
ATOM 1740 C C . GLN A 1 217 ? -32.769 -1.935 24.798 1.00 92.44 217 GLN A C 1
ATOM 1742 O O . GLN A 1 217 ? -32.774 -2.017 23.571 1.00 92.44 217 GLN A O 1
ATOM 1747 N N . GLY A 1 218 ? -32.206 -2.898 25.539 1.00 90.75 218 GLY A N 1
ATOM 1748 C CA . GLY A 1 218 ? -31.620 -4.121 24.972 1.00 90.75 218 GLY A CA 1
ATOM 1749 C C . GLY A 1 218 ? -30.164 -3.995 24.498 1.00 90.75 218 GLY A C 1
ATOM 1750 O O . GLY A 1 218 ? -29.765 -4.633 23.519 1.00 90.75 218 GLY A O 1
ATOM 1751 N N . CYS A 1 219 ? -29.335 -3.173 25.152 1.00 93.56 219 CYS A N 1
ATOM 1752 C CA . CYS A 1 219 ? -27.891 -3.144 24.892 1.00 93.56 219 CYS A CA 1
ATOM 1753 C C . CYS A 1 219 ? -27.134 -4.284 25.598 1.00 93.56 219 CYS A C 1
ATOM 1755 O O . CYS A 1 219 ? -27.335 -4.577 26.782 1.00 93.56 219 CYS A O 1
ATOM 1757 N N . CYS A 1 220 ? -26.163 -4.872 24.894 1.00 93.31 220 CYS A N 1
ATOM 1758 C CA . CYS A 1 220 ? -25.160 -5.736 25.517 1.00 93.31 220 CYS A CA 1
ATOM 1759 C C . CYS A 1 220 ? -24.220 -4.943 26.433 1.00 93.31 220 CYS A C 1
ATOM 1761 O O . CYS A 1 220 ? -23.966 -3.758 26.192 1.00 93.31 220 CYS A O 1
ATOM 1763 N N . LEU A 1 221 ? -23.637 -5.602 27.440 1.00 91.25 221 LEU A N 1
ATOM 1764 C CA . LEU A 1 221 ? -22.735 -4.943 28.404 1.00 91.25 221 LEU A CA 1
ATOM 1765 C C . LEU A 1 221 ? -21.555 -4.226 27.722 1.00 91.25 221 LEU A C 1
ATOM 1767 O O . LEU A 1 221 ? -21.228 -3.094 28.075 1.00 91.25 221 LEU A O 1
ATOM 1771 N N . ARG A 1 222 ? -20.966 -4.831 26.680 1.00 93.81 222 ARG A N 1
ATOM 1772 C CA . ARG A 1 222 ? -19.877 -4.209 25.904 1.00 93.81 222 ARG A CA 1
ATOM 1773 C C . ARG A 1 222 ? -20.318 -2.926 25.186 1.00 93.81 222 ARG A C 1
ATOM 1775 O O . ARG A 1 222 ? -19.506 -2.023 25.020 1.00 93.81 222 ARG A O 1
ATOM 1782 N N . CYS A 1 223 ? -21.585 -2.805 24.783 1.00 95.12 223 CYS A N 1
ATOM 1783 C CA . CYS A 1 223 ? -22.123 -1.537 24.284 1.00 95.12 223 CYS A CA 1
ATOM 1784 C C . CYS A 1 223 ? -22.356 -0.532 25.414 1.00 95.12 223 CYS A C 1
ATOM 1786 O O . CYS A 1 223 ? -21.959 0.618 25.256 1.00 95.12 223 CYS A O 1
ATOM 1788 N N . CYS A 1 224 ? -22.908 -0.943 26.557 1.00 93.38 224 CYS A N 1
ATOM 1789 C CA . CYS A 1 224 ? -23.081 -0.056 27.712 1.00 93.38 224 CYS A CA 1
ATOM 1790 C C . CYS A 1 224 ? -21.752 0.618 28.111 1.00 93.38 224 CYS A C 1
ATOM 1792 O O . CYS A 1 224 ? -21.676 1.845 28.174 1.00 93.38 224 CYS A O 1
ATOM 1794 N N . PHE A 1 225 ? -20.670 -0.157 28.251 1.00 91.56 225 PHE A N 1
ATOM 1795 C CA . PHE A 1 225 ? -19.340 0.381 28.572 1.00 91.56 225 PHE A CA 1
ATOM 1796 C C . PHE A 1 225 ? -18.771 1.302 27.474 1.00 91.56 225 PHE A C 1
ATOM 1798 O O . PHE A 1 225 ? -18.148 2.315 27.799 1.00 91.56 225 PHE A O 1
ATOM 1805 N N . ARG A 1 226 ? -19.047 1.028 26.186 1.00 94.06 226 ARG A N 1
ATOM 1806 C CA . ARG A 1 226 ? -18.677 1.926 25.071 1.00 94.06 226 ARG A CA 1
ATOM 1807 C C . ARG A 1 226 ? -19.352 3.290 25.162 1.00 94.06 226 ARG A C 1
ATOM 1809 O O . ARG A 1 226 ? -18.679 4.292 24.941 1.00 94.06 226 ARG A O 1
ATOM 1816 N N . PHE A 1 227 ? -20.653 3.331 25.453 1.00 92.31 227 PHE A N 1
ATOM 1817 C CA . PHE A 1 227 ? -21.425 4.580 25.523 1.00 92.31 227 PHE A CA 1
ATOM 1818 C C . PHE A 1 227 ? -21.016 5.457 26.706 1.00 92.31 227 PHE A C 1
ATOM 1820 O O . PHE A 1 227 ? -20.998 6.676 26.564 1.00 92.31 227 PHE A O 1
ATOM 1827 N N . VAL A 1 228 ? -20.641 4.840 27.831 1.00 89.19 228 VAL A N 1
ATOM 1828 C CA . VAL A 1 228 ? -20.052 5.521 29.000 1.00 89.19 228 VAL A CA 1
ATOM 1829 C C . VAL A 1 228 ? -18.573 5.895 28.764 1.00 89.19 228 VAL A C 1
ATOM 1831 O O . VAL A 1 228 ? -17.996 6.714 29.474 1.00 89.19 228 VAL A O 1
ATOM 1834 N N . GLY A 1 229 ? -17.949 5.375 27.703 1.00 86.00 229 GLY A N 1
ATOM 1835 C CA . GLY A 1 229 ? -16.604 5.767 27.276 1.00 86.00 229 GLY A CA 1
ATOM 1836 C C . GLY A 1 229 ? -15.464 5.072 28.027 1.00 86.00 229 GLY A C 1
ATOM 1837 O O . GLY A 1 229 ? -14.336 5.574 27.998 1.00 86.00 229 GLY A O 1
ATOM 1838 N N . TYR A 1 230 ? -15.725 3.925 28.665 1.00 85.38 230 TYR A N 1
ATOM 1839 C CA . TYR A 1 230 ? -14.691 3.086 29.278 1.00 85.38 230 TYR A CA 1
ATOM 1840 C C . TYR A 1 230 ? -13.663 2.638 28.236 1.00 85.38 230 TYR A C 1
ATOM 1842 O O . TYR A 1 230 ? -14.031 2.184 27.158 1.00 85.38 230 TYR A O 1
ATOM 1850 N N . ARG A 1 231 ? -12.365 2.731 28.558 1.00 82.88 231 ARG A N 1
ATOM 1851 C CA . ARG A 1 231 ? -11.260 2.356 27.644 1.00 82.88 231 ARG A CA 1
ATOM 1852 C C . ARG A 1 231 ? -10.427 1.160 28.102 1.00 82.88 231 ARG A C 1
ATOM 1854 O O . ARG A 1 231 ? -9.555 0.706 27.364 1.00 82.88 231 ARG A O 1
ATOM 1861 N N . THR A 1 232 ? -10.670 0.659 29.308 1.00 82.00 232 THR A N 1
ATOM 1862 C CA . THR A 1 232 ? -9.940 -0.473 29.890 1.00 82.00 232 THR A CA 1
ATOM 1863 C C . THR A 1 232 ? -10.304 -1.760 29.153 1.00 82.00 232 THR A C 1
ATOM 1865 O O . THR A 1 232 ? -11.479 -2.109 29.082 1.00 82.00 232 THR A O 1
ATOM 1868 N N . SER A 1 233 ? -9.318 -2.496 28.633 1.00 83.50 233 SER A N 1
ATOM 1869 C CA . SER A 1 233 ? -9.551 -3.749 27.892 1.00 83.50 233 SER A CA 1
ATOM 1870 C C . SER A 1 233 ? -10.352 -4.780 28.694 1.00 83.50 233 SER A C 1
ATOM 1872 O O . SER A 1 233 ? -11.188 -5.477 28.130 1.00 83.50 233 SER A O 1
ATOM 1874 N N . GLU A 1 234 ? -10.156 -4.825 30.011 1.00 85.31 234 GLU A N 1
ATOM 1875 C CA . GLU A 1 234 ? -10.843 -5.722 30.945 1.00 85.31 234 GLU A CA 1
ATOM 1876 C C . GLU A 1 234 ? -12.378 -5.694 30.818 1.00 85.31 234 GLU A C 1
ATOM 1878 O O . GLU A 1 234 ? -12.992 -6.757 30.735 1.00 85.31 234 GLU A O 1
ATOM 1883 N N . CYS A 1 235 ? -13.001 -4.510 30.701 1.00 86.06 235 CYS A N 1
ATOM 1884 C CA . CYS A 1 235 ? -14.463 -4.393 30.574 1.00 86.06 235 CYS A CA 1
ATOM 1885 C C . CYS A 1 235 ? -15.009 -4.950 29.246 1.00 86.06 235 CYS A C 1
ATOM 1887 O O . CYS A 1 235 ? -16.193 -5.266 29.138 1.00 86.06 235 CYS A O 1
ATOM 1889 N N . TYR A 1 236 ? -14.139 -5.116 28.246 1.00 89.38 236 TYR A N 1
ATOM 1890 C CA . TYR A 1 236 ? -14.477 -5.678 26.942 1.00 89.38 236 TYR A CA 1
ATOM 1891 C C . TYR A 1 236 ? -14.093 -7.152 26.824 1.00 89.38 236 TYR A C 1
ATOM 1893 O O . TYR A 1 236 ? -14.849 -7.923 26.242 1.00 89.38 236 TYR A O 1
ATOM 1901 N N . CYS A 1 237 ? -12.976 -7.581 27.407 1.00 86.62 237 CYS A N 1
ATOM 1902 C CA . CYS A 1 237 ? -12.619 -8.998 27.449 1.00 86.62 237 CYS A CA 1
ATOM 1903 C C . CYS A 1 237 ? -13.569 -9.782 28.364 1.00 86.62 237 CYS A C 1
ATOM 1905 O O . CYS A 1 237 ? -13.986 -10.881 28.009 1.00 86.62 237 CYS A O 1
ATOM 1907 N N . LYS A 1 238 ? -13.945 -9.205 29.512 1.00 86.56 238 LYS A N 1
ATOM 1908 C CA . LYS A 1 238 ? -14.734 -9.866 30.556 1.00 86.56 238 LYS A CA 1
ATOM 1909 C C . LYS A 1 238 ? -15.867 -8.972 31.094 1.00 86.56 238 LYS A C 1
ATOM 1911 O O . LYS A 1 238 ? -15.831 -8.552 32.254 1.00 86.56 238 LYS A O 1
ATOM 1916 N N . PRO A 1 239 ? -16.894 -8.669 30.281 1.00 87.50 239 PRO A N 1
ATOM 1917 C CA . PRO A 1 239 ? -17.917 -7.686 30.642 1.00 87.50 239 PRO A CA 1
ATOM 1918 C C . PRO A 1 239 ? -18.701 -8.039 31.914 1.00 87.50 239 PRO A C 1
ATOM 1920 O O . PRO A 1 239 ? -18.985 -7.150 32.711 1.00 87.50 239 PRO A O 1
ATOM 1923 N N . PHE A 1 240 ? -19.013 -9.321 32.137 1.00 84.81 240 PHE A N 1
ATOM 1924 C CA . PHE A 1 240 ? -19.757 -9.776 33.318 1.00 84.81 240 PHE A CA 1
ATOM 1925 C C . PHE A 1 240 ? -18.929 -9.712 34.614 1.00 84.81 240 PHE A C 1
ATOM 1927 O O . PHE A 1 240 ? -19.444 -9.275 35.640 1.00 84.81 240 PHE A O 1
ATOM 1934 N N . GLU A 1 241 ? -17.639 -10.077 34.578 1.00 85.38 241 GLU A N 1
ATOM 1935 C CA . GLU A 1 241 ? -16.741 -9.926 35.739 1.00 85.38 241 GLU A CA 1
ATOM 1936 C C . GLU A 1 241 ? -16.514 -8.443 36.076 1.00 85.38 241 GLU A C 1
ATOM 1938 O O . GLU A 1 241 ? -16.508 -8.063 37.245 1.00 85.38 241 GLU A O 1
ATOM 1943 N N . PHE A 1 242 ? -16.392 -7.580 35.061 1.00 83.50 242 PHE A N 1
ATOM 1944 C CA . PHE A 1 242 ? -16.247 -6.136 35.262 1.00 83.50 242 PHE A CA 1
ATOM 1945 C C . PHE A 1 242 ? -17.519 -5.493 35.843 1.00 83.50 242 PHE A C 1
ATOM 1947 O O . PHE A 1 242 ? -17.427 -4.647 36.733 1.00 83.50 242 PHE A O 1
ATOM 1954 N N . ALA A 1 243 ? -18.703 -5.926 35.391 1.00 80.75 243 ALA A N 1
ATOM 1955 C CA . ALA A 1 243 ? -19.994 -5.500 35.936 1.00 80.75 243 ALA A CA 1
ATOM 1956 C C . ALA A 1 243 ? -20.234 -5.978 37.382 1.00 80.75 243 ALA A C 1
ATOM 1958 O O . ALA A 1 243 ? -20.994 -5.352 38.108 1.00 80.75 243 ALA A O 1
ATOM 1959 N N . ALA A 1 244 ? -19.573 -7.050 37.834 1.00 73.62 244 ALA A N 1
ATOM 1960 C CA . ALA A 1 244 ? -19.728 -7.589 39.189 1.00 73.62 244 ALA A CA 1
ATOM 1961 C C . ALA A 1 244 ? -18.996 -6.782 40.288 1.00 73.62 244 ALA A C 1
ATOM 1963 O O . ALA A 1 244 ? -18.971 -7.197 41.447 1.00 73.62 244 ALA A O 1
ATOM 1964 N N . ARG A 1 245 ? -18.374 -5.647 39.947 1.00 74.50 245 ARG A N 1
ATOM 1965 C CA . ARG A 1 245 ? -17.688 -4.766 40.906 1.00 74.50 245 ARG A CA 1
ATOM 1966 C C . ARG A 1 245 ? -18.699 -4.003 41.783 1.00 74.50 245 ARG A C 1
ATOM 1968 O O . ARG A 1 245 ? -19.772 -3.666 41.287 1.00 74.50 245 ARG A O 1
ATOM 1975 N N . PRO A 1 246 ? -18.358 -3.642 43.042 1.00 60.12 246 PRO A N 1
ATOM 1976 C CA . PRO A 1 246 ? -19.307 -3.034 43.988 1.00 60.12 246 PRO A CA 1
ATOM 1977 C C . PRO A 1 246 ? -20.044 -1.792 43.468 1.00 60.12 246 PRO A C 1
ATOM 1979 O O . PRO A 1 246 ? -21.211 -1.597 43.785 1.00 60.12 246 PRO A O 1
ATOM 1982 N N . SER A 1 247 ? -19.399 -0.988 42.615 1.00 62.19 247 SER A N 1
ATOM 1983 C CA . SER A 1 247 ? -19.990 0.202 41.984 1.00 62.19 247 SER A CA 1
ATOM 1984 C C . SER A 1 247 ? -21.216 -0.080 41.100 1.00 62.19 247 SER A C 1
ATOM 1986 O O . SER A 1 247 ? -21.947 0.854 40.778 1.00 62.19 247 SER A O 1
ATOM 1988 N N . TYR A 1 248 ? -21.433 -1.336 40.699 1.00 60.69 248 TYR A N 1
ATOM 1989 C CA . TYR A 1 248 ? -22.446 -1.762 39.729 1.00 60.69 248 TYR A CA 1
ATOM 1990 C C . TYR A 1 248 ? -23.274 -2.971 40.193 1.00 60.69 248 TYR A C 1
ATOM 1992 O O . TYR A 1 248 ? -23.932 -3.608 39.372 1.00 60.69 248 TYR A O 1
ATOM 2000 N N . ALA A 1 249 ? -23.275 -3.282 41.495 1.00 54.75 249 ALA A N 1
ATOM 2001 C CA . ALA A 1 249 ? -24.020 -4.417 42.049 1.00 54.75 249 ALA A CA 1
ATOM 2002 C C . ALA A 1 249 ? -25.514 -4.411 41.654 1.00 54.75 249 ALA A C 1
ATOM 2004 O O . ALA A 1 249 ? -26.061 -5.459 41.318 1.00 54.75 249 ALA A O 1
ATOM 2005 N N . ASP A 1 250 ? -26.122 -3.222 41.588 1.00 56.97 250 ASP A N 1
ATOM 2006 C CA . ASP A 1 250 ? -27.533 -2.992 41.229 1.00 56.97 250 ASP A CA 1
ATOM 2007 C C . ASP A 1 250 ? -27.862 -3.259 39.742 1.00 56.97 250 ASP A C 1
ATOM 2009 O O . ASP A 1 250 ? -29.018 -3.184 39.339 1.00 56.97 250 ASP A O 1
ATOM 2013 N N . ILE A 1 251 ? -26.857 -3.528 38.897 1.00 56.94 251 ILE A N 1
ATOM 2014 C CA . ILE A 1 251 ? -27.017 -3.783 37.449 1.00 56.94 251 ILE A CA 1
ATOM 2015 C C . ILE A 1 251 ? -27.201 -5.290 37.164 1.00 56.94 251 ILE A C 1
ATOM 2017 O O . ILE A 1 251 ? -27.410 -5.699 36.019 1.00 56.94 251 ILE A O 1
ATOM 2021 N N . ARG A 1 252 ? -27.160 -6.139 38.199 1.00 54.59 252 ARG A N 1
ATOM 2022 C CA . ARG A 1 252 ? -27.603 -7.532 38.096 1.00 54.59 252 ARG A CA 1
ATOM 2023 C C . ARG A 1 252 ? -29.129 -7.612 38.089 1.00 54.59 252 ARG A C 1
ATOM 2025 O O . ARG A 1 252 ? -29.751 -7.530 39.141 1.00 54.59 252 ARG A O 1
ATOM 2032 N N . ASP A 1 253 ? -29.693 -7.881 36.915 1.00 45.75 253 ASP A N 1
ATOM 2033 C CA . ASP A 1 253 ? -30.927 -8.666 36.846 1.00 45.75 253 ASP A CA 1
ATOM 2034 C C . ASP A 1 253 ? -30.653 -10.099 37.337 1.00 45.75 253 ASP A C 1
ATOM 2036 O O . ASP A 1 253 ? -29.540 -10.621 37.188 1.00 45.75 253 ASP A O 1
ATOM 2040 N N . ASP A 1 254 ? -31.668 -10.730 37.925 1.00 42.09 254 ASP A N 1
ATOM 2041 C CA . ASP A 1 254 ? -31.555 -11.938 38.760 1.00 42.09 254 ASP A CA 1
ATOM 2042 C C . ASP A 1 254 ? -31.417 -13.257 37.961 1.00 42.09 254 ASP A C 1
ATOM 2044 O O . ASP A 1 254 ? -31.968 -14.303 38.303 1.00 42.09 254 ASP A O 1
ATOM 2048 N N . THR A 1 255 ? -30.681 -13.221 36.847 1.00 39.16 255 THR A N 1
ATOM 2049 C CA . THR A 1 255 ? -30.427 -14.384 35.985 1.00 39.16 255 THR A CA 1
ATOM 2050 C C . THR A 1 255 ? -28.970 -14.814 36.047 1.00 39.16 255 THR A C 1
ATOM 2052 O O . THR A 1 255 ? -28.080 -14.241 35.413 1.00 39.16 255 THR A O 1
ATOM 2055 N N . SER A 1 256 ? -28.741 -15.890 36.794 1.00 42.94 256 SER A N 1
ATOM 2056 C CA . SER A 1 256 ? -27.562 -16.733 36.613 1.00 42.94 256 SER A CA 1
ATOM 2057 C C . SER A 1 256 ? -27.590 -17.419 35.232 1.00 42.94 256 SER A C 1
ATOM 2059 O O . SER A 1 256 ? -28.657 -17.701 34.699 1.00 42.94 256 SER A O 1
ATOM 2061 N N . VAL A 1 257 ? -26.398 -17.719 34.693 1.00 41.91 257 VAL A N 1
ATOM 2062 C CA . VAL A 1 257 ? -26.108 -18.306 33.360 1.00 41.91 257 VAL A CA 1
ATOM 2063 C C . VAL A 1 257 ? -26.040 -17.301 32.190 1.00 41.91 257 VAL A C 1
ATOM 2065 O O . VAL A 1 257 ? -27.006 -16.677 31.769 1.00 41.91 257 VAL A O 1
ATOM 2068 N N . CYS A 1 258 ? -24.827 -17.176 31.643 1.00 48.97 258 CYS A N 1
ATOM 2069 C CA . CYS A 1 258 ? -24.407 -16.139 30.702 1.00 48.97 258 CYS A CA 1
ATOM 2070 C C . CYS A 1 258 ? -24.711 -16.466 29.225 1.00 48.97 258 CYS A C 1
ATOM 2072 O O . CYS A 1 258 ? -23.809 -16.884 28.501 1.00 48.97 258 CYS A O 1
ATOM 2074 N N . VAL A 1 259 ? -25.927 -16.202 28.738 1.00 53.25 259 VAL A N 1
ATOM 2075 C CA . VAL A 1 259 ? -26.191 -16.111 27.287 1.00 53.25 259 VAL A CA 1
ATOM 2076 C C . VAL A 1 259 ? -27.058 -14.888 26.994 1.00 53.25 259 VAL A C 1
ATOM 2078 O O . VAL A 1 259 ? -28.226 -14.840 27.359 1.00 53.25 259 VAL A O 1
ATOM 2081 N N . GLU A 1 260 ? -26.510 -13.888 26.295 1.00 65.06 260 GLU A N 1
ATOM 2082 C CA . GLU A 1 260 ? -27.337 -12.812 25.733 1.00 65.06 260 GLU A CA 1
ATOM 2083 C C . GLU A 1 260 ? -28.106 -13.378 24.522 1.00 65.06 260 GLU A C 1
ATOM 2085 O O . GLU A 1 260 ? -27.603 -13.404 23.396 1.00 65.06 260 GLU A O 1
ATOM 2090 N N . GLU A 1 261 ? -29.308 -13.912 24.763 1.00 72.19 261 GLU A N 1
ATOM 2091 C CA . GLU A 1 261 ? -30.059 -14.660 23.746 1.00 72.19 261 GLU A CA 1
ATOM 2092 C C . GLU A 1 261 ? -30.494 -13.807 22.551 1.00 72.19 261 GLU A C 1
ATOM 2094 O O . GLU A 1 261 ? -30.523 -14.318 21.424 1.00 72.19 261 GLU A O 1
ATOM 2099 N N . ALA A 1 262 ? -30.798 -12.530 22.804 1.00 88.56 262 ALA A N 1
ATOM 2100 C CA . ALA A 1 262 ? -31.281 -11.556 21.834 1.00 88.56 262 ALA A CA 1
ATOM 2101 C C . ALA A 1 262 ? -30.155 -10.641 21.295 1.00 88.56 262 ALA A C 1
ATOM 2103 O O . ALA A 1 262 ? -29.224 -10.287 22.031 1.00 88.56 262 ALA A O 1
ATOM 2104 N N . PRO A 1 263 ? -30.241 -10.217 20.019 1.00 93.12 263 PRO A N 1
ATOM 2105 C CA . PRO A 1 263 ? -29.266 -9.319 19.414 1.00 93.12 263 PRO A CA 1
ATOM 2106 C C . PRO A 1 263 ? -29.306 -7.915 20.040 1.00 93.12 263 PRO A C 1
ATOM 2108 O O . PRO A 1 263 ? -30.358 -7.307 20.212 1.00 93.12 263 PRO A O 1
ATOM 2111 N N . CYS A 1 264 ? -28.132 -7.365 20.337 1.00 95.31 264 CYS A N 1
ATOM 2112 C CA . CYS A 1 264 ? -27.960 -6.045 20.939 1.00 95.31 264 CYS A CA 1
ATOM 2113 C C . CYS A 1 264 ? -28.445 -4.935 20.000 1.00 95.31 264 CYS A C 1
ATOM 2115 O O . CYS A 1 264 ? -27.960 -4.820 18.868 1.00 95.31 264 CYS A O 1
ATOM 2117 N N . ILE A 1 265 ? -29.317 -4.055 20.501 1.00 94.44 265 ILE A N 1
ATOM 2118 C CA . ILE A 1 265 ? -29.946 -2.977 19.722 1.00 94.44 265 ILE A CA 1
ATOM 2119 C C . ILE A 1 265 ? -28.947 -2.065 18.993 1.00 94.44 265 ILE A C 1
ATOM 2121 O O . ILE A 1 265 ? -29.215 -1.614 17.878 1.00 94.44 265 ILE A O 1
ATOM 2125 N N . THR A 1 266 ? -27.766 -1.834 19.572 1.00 94.56 266 THR A N 1
ATOM 2126 C CA . THR A 1 266 ? -26.716 -1.018 18.953 1.00 94.56 266 THR A CA 1
ATOM 2127 C C . THR A 1 266 ? -25.868 -1.807 17.957 1.00 94.56 266 THR A C 1
ATOM 2129 O O . THR A 1 266 ? -25.734 -1.413 16.801 1.00 94.56 266 THR A O 1
ATOM 2132 N N . CYS A 1 267 ? -25.228 -2.889 18.419 1.00 95.19 267 CYS A N 1
ATOM 2133 C CA . CYS A 1 267 ? -24.161 -3.555 17.669 1.00 95.19 267 CYS A CA 1
ATOM 2134 C C . CYS A 1 267 ? -24.630 -4.776 16.882 1.00 95.19 267 CYS A C 1
ATOM 2136 O O . CYS A 1 267 ? -23.790 -5.412 16.257 1.00 95.19 267 CYS A O 1
ATOM 2138 N N . LEU A 1 268 ? -25.925 -5.113 16.903 1.00 94.31 268 LEU A N 1
ATOM 2139 C CA . LEU A 1 268 ? -26.518 -6.208 16.123 1.00 94.31 268 LEU A CA 1
ATOM 2140 C C . LEU A 1 268 ? -25.923 -7.596 16.430 1.00 94.31 268 LEU A C 1
ATOM 2142 O O . LEU A 1 268 ? -26.002 -8.508 15.613 1.00 94.31 268 LEU A O 1
ATOM 2146 N N . GLY A 1 269 ? -25.272 -7.761 17.582 1.00 93.38 269 GLY A N 1
ATOM 2147 C CA . GLY A 1 269 ? -24.509 -8.969 17.898 1.00 93.38 269 GLY A CA 1
ATOM 2148 C C . GLY A 1 269 ? -23.007 -8.873 17.696 1.00 93.38 269 GLY A C 1
ATOM 2149 O O . GLY A 1 269 ? -22.296 -9.691 18.264 1.00 93.38 269 GLY A O 1
ATOM 2150 N N . VAL A 1 270 ? -22.477 -7.863 16.996 1.00 94.44 270 VAL A N 1
ATOM 2151 C CA . VAL A 1 270 ? -21.030 -7.776 16.708 1.00 94.44 270 VAL A CA 1
ATOM 2152 C C . VAL A 1 270 ? -20.174 -7.828 17.984 1.00 94.44 270 VAL A C 1
ATOM 2154 O O . VAL A 1 270 ? -19.069 -8.345 17.929 1.00 94.44 270 VAL A O 1
ATOM 2157 N N . LEU A 1 271 ? -20.667 -7.358 19.137 1.00 94.00 271 LEU A N 1
ATOM 2158 C CA . LEU A 1 271 ? -19.959 -7.418 20.429 1.00 94.00 271 LEU A CA 1
ATOM 2159 C C . LEU A 1 271 ? -20.533 -8.455 21.419 1.00 94.00 271 LEU A C 1
ATOM 2161 O O . LEU A 1 271 ? -20.276 -8.354 22.617 1.00 94.00 271 LEU A O 1
ATOM 2165 N N . GLN A 1 272 ? -21.329 -9.418 20.958 1.00 91.81 272 GLN A N 1
ATOM 2166 C CA . GLN A 1 272 ? -21.928 -10.472 21.790 1.00 91.81 272 GLN A CA 1
ATOM 2167 C C . GLN A 1 272 ? -21.259 -11.815 21.501 1.00 91.81 272 GLN A C 1
ATOM 2169 O O . GLN A 1 272 ? -20.921 -12.094 20.349 1.00 91.81 272 GLN A O 1
ATOM 2174 N N . ASP A 1 273 ? -21.084 -12.644 22.531 1.00 87.06 273 ASP A N 1
ATOM 2175 C CA . ASP A 1 273 ? -20.308 -13.891 22.435 1.00 87.06 273 ASP A CA 1
ATOM 2176 C C . ASP A 1 273 ? -20.975 -14.903 21.488 1.00 87.06 273 ASP A C 1
ATOM 2178 O O . ASP A 1 273 ? -20.312 -15.430 20.598 1.00 87.06 273 ASP A O 1
ATOM 2182 N N . LYS A 1 274 ? -22.309 -15.015 21.549 1.00 83.94 274 LYS A N 1
ATOM 2183 C CA . LYS A 1 274 ? -23.158 -15.823 20.651 1.00 83.94 274 LYS A CA 1
ATOM 2184 C C . LYS A 1 274 ? -22.935 -15.557 19.155 1.00 83.94 274 LYS A C 1
ATOM 2186 O O . LYS A 1 274 ? -23.040 -16.464 18.336 1.00 83.94 274 LYS A O 1
ATOM 2191 N N . ALA A 1 275 ? -22.593 -14.325 18.770 1.00 81.94 275 ALA A N 1
ATOM 2192 C CA . ALA A 1 275 ? -22.247 -14.027 17.378 1.00 81.94 275 ALA A CA 1
ATOM 2193 C C . ALA A 1 275 ? -20.828 -14.491 17.010 1.00 81.94 275 ALA A C 1
ATOM 2195 O O . ALA A 1 275 ? -20.567 -14.768 15.842 1.00 81.94 275 ALA A O 1
ATOM 2196 N N . GLN A 1 276 ? -19.910 -14.579 17.980 1.00 81.94 276 GLN A N 1
ATOM 2197 C CA . GLN A 1 276 ? -18.519 -14.987 17.759 1.00 81.94 276 GLN A CA 1
ATOM 2198 C C . GLN A 1 276 ? -18.333 -16.505 17.711 1.00 81.94 276 GLN A C 1
ATOM 2200 O O . GLN A 1 276 ? -17.359 -16.948 17.104 1.00 81.94 276 GLN A O 1
ATOM 2205 N N . GLU A 1 277 ? -19.250 -17.282 18.304 1.00 75.00 277 GLU A N 1
ATOM 2206 C CA . GLU A 1 277 ? -19.159 -18.740 18.540 1.00 75.00 277 GLU A CA 1
ATOM 2207 C C . GLU A 1 277 ? -18.758 -19.587 17.320 1.00 75.00 277 GLU A C 1
ATOM 2209 O O . GLU A 1 277 ? -18.249 -20.690 17.484 1.00 75.00 277 GLU A O 1
ATOM 2214 N N . ASN A 1 278 ? -18.928 -19.076 16.095 1.00 80.38 278 ASN A N 1
ATOM 2215 C CA . ASN A 1 278 ? -18.454 -19.728 14.869 1.00 80.38 278 ASN A CA 1
ATOM 2216 C C . ASN A 1 278 ? -17.571 -18.837 13.972 1.00 80.38 278 ASN A C 1
ATOM 2218 O O . ASN A 1 278 ? -17.082 -19.298 12.941 1.00 80.38 278 ASN A O 1
ATOM 2222 N N . ILE A 1 279 ? -17.355 -17.563 14.321 1.00 89.19 279 ILE A N 1
ATOM 2223 C CA . ILE A 1 279 ? -16.574 -16.619 13.503 1.00 89.19 279 ILE A CA 1
ATOM 2224 C C . ILE A 1 279 ? -15.090 -16.999 13.509 1.00 89.19 279 ILE A C 1
ATOM 2226 O O . ILE A 1 279 ? -14.473 -17.039 12.447 1.00 89.19 279 ILE A O 1
ATOM 2230 N N . VAL A 1 280 ? -14.531 -17.327 14.679 1.00 91.38 280 VAL A N 1
ATOM 2231 C CA . VAL A 1 280 ? -13.116 -17.720 14.817 1.00 91.38 280 VAL A CA 1
ATOM 2232 C C . VAL A 1 280 ? -12.814 -18.966 13.979 1.00 91.38 280 VAL A C 1
ATOM 2234 O O . VAL A 1 280 ? -11.878 -18.946 13.180 1.00 91.38 280 VAL A O 1
ATOM 2237 N N . SER A 1 281 ? -13.647 -20.007 14.087 1.00 91.44 281 SER A N 1
ATOM 2238 C CA . SER A 1 281 ? -13.508 -21.255 13.325 1.00 91.44 281 SER A CA 1
ATOM 2239 C C . SER A 1 281 ? -13.593 -21.018 11.817 1.00 91.44 281 SER A C 1
ATOM 2241 O O . SER A 1 281 ? -12.683 -21.409 11.092 1.00 91.44 281 SER A O 1
ATOM 2243 N N . LYS A 1 282 ? -14.612 -20.281 11.345 1.00 92.88 282 LYS A N 1
ATOM 2244 C CA . LYS A 1 282 ? -14.769 -19.939 9.918 1.00 92.88 282 LYS A CA 1
ATOM 2245 C C . LYS A 1 282 ? -13.572 -19.166 9.360 1.00 92.88 282 LYS A C 1
ATOM 2247 O O . LYS A 1 282 ? -13.151 -19.424 8.236 1.00 92.88 282 LYS A O 1
ATOM 2252 N N . ILE A 1 283 ? -13.007 -18.228 10.126 1.00 94.00 283 ILE A N 1
ATOM 2253 C CA . ILE A 1 283 ? -11.808 -17.485 9.706 1.00 94.00 283 ILE A CA 1
ATOM 2254 C C . ILE A 1 283 ? -10.590 -18.411 9.668 1.00 94.00 283 ILE A C 1
ATOM 2256 O O . ILE A 1 283 ? -9.856 -18.389 8.683 1.00 94.00 283 ILE A O 1
ATOM 2260 N N . ALA A 1 284 ? -10.381 -19.244 10.690 1.00 93.75 284 ALA A N 1
ATOM 2261 C CA . ALA A 1 284 ? -9.256 -20.177 10.736 1.00 93.75 284 ALA A CA 1
ATOM 2262 C C . ALA A 1 284 ? -9.305 -21.198 9.583 1.00 93.75 284 ALA A C 1
ATOM 2264 O O . ALA A 1 284 ? -8.295 -21.417 8.913 1.00 93.75 284 ALA A O 1
ATOM 2265 N N . GLU A 1 285 ? -10.484 -21.752 9.288 1.00 94.62 285 GLU A N 1
ATOM 2266 C CA . GLU A 1 285 ? -10.732 -22.609 8.123 1.00 94.62 285 GLU A CA 1
ATOM 2267 C C . GLU A 1 285 ? -10.429 -21.879 6.811 1.00 94.62 285 GLU A C 1
ATOM 2269 O O . GLU A 1 285 ? -9.687 -22.406 5.981 1.00 94.62 285 GLU A O 1
ATOM 2274 N N . LYS A 1 286 ? -10.915 -20.641 6.638 1.00 94.88 286 LYS A N 1
ATOM 2275 C CA . LYS A 1 286 ? -10.673 -19.856 5.417 1.00 94.88 286 LYS A CA 1
ATOM 2276 C C . LYS A 1 286 ? -9.200 -19.496 5.228 1.00 94.88 286 LYS A C 1
ATOM 2278 O O . LYS A 1 286 ? -8.685 -19.583 4.117 1.00 94.88 286 LYS A O 1
ATOM 2283 N N . VAL A 1 287 ? -8.495 -19.131 6.297 1.00 94.25 287 VAL A N 1
ATOM 2284 C CA . VAL A 1 287 ? -7.048 -18.856 6.257 1.00 94.25 287 VAL A CA 1
ATOM 2285 C C . VAL A 1 287 ? -6.267 -20.122 5.899 1.00 94.25 287 VAL A C 1
ATOM 2287 O O . VAL A 1 287 ? -5.324 -20.045 5.111 1.00 94.25 287 VAL A O 1
ATOM 2290 N N . LYS A 1 288 ? -6.677 -21.284 6.424 1.00 94.00 288 LYS A N 1
ATOM 2291 C CA . LYS A 1 288 ? -6.074 -22.588 6.115 1.00 94.00 288 LYS A CA 1
ATOM 2292 C C . LYS A 1 288 ? -6.336 -23.025 4.669 1.00 94.00 288 LYS A C 1
ATOM 2294 O O . LYS A 1 288 ? -5.407 -23.483 4.016 1.00 94.00 288 LYS A O 1
ATOM 2299 N N . GLU A 1 289 ? -7.550 -22.829 4.150 1.00 95.06 289 GLU A N 1
ATOM 2300 C CA . GLU A 1 289 ? -7.917 -23.075 2.740 1.00 95.06 289 GLU A CA 1
ATOM 2301 C C . GLU A 1 289 ? -7.017 -22.294 1.768 1.00 95.06 289 GLU A C 1
ATOM 2303 O O . GLU A 1 289 ? -6.683 -22.790 0.695 1.00 95.06 289 GLU A O 1
ATOM 2308 N N . LYS A 1 290 ? -6.628 -21.065 2.130 1.00 92.94 290 LYS A N 1
ATOM 2309 C CA . LYS A 1 290 ? -5.867 -20.169 1.246 1.00 92.94 290 LYS A CA 1
ATOM 2310 C C . LYS A 1 290 ? -4.342 -20.335 1.289 1.00 92.94 290 LYS A C 1
ATOM 2312 O O . LYS A 1 290 ? -3.679 -19.717 0.461 1.00 92.94 290 LYS A O 1
ATOM 2317 N N . ASP A 1 291 ? -3.800 -21.148 2.200 1.00 92.94 291 ASP A N 1
ATOM 2318 C CA . ASP A 1 291 ? -2.390 -21.589 2.208 1.00 92.94 291 ASP A CA 1
ATOM 2319 C C . ASP A 1 291 ? -1.332 -20.454 2.138 1.00 92.94 291 ASP A C 1
ATOM 2321 O O . ASP A 1 291 ? -0.315 -20.571 1.457 1.00 92.94 291 ASP A O 1
ATOM 2325 N N . TYR A 1 292 ? -1.558 -19.327 2.831 1.00 94.25 292 TYR A N 1
ATOM 2326 C CA . TYR A 1 292 ? -0.559 -18.248 2.937 1.00 94.25 292 TYR A CA 1
ATOM 2327 C C . TYR A 1 292 ? 0.524 -18.580 3.980 1.00 94.25 292 TYR A C 1
ATOM 2329 O O . TYR A 1 292 ? 0.217 -18.777 5.166 1.00 94.25 292 TYR A O 1
ATOM 2337 N N . ASP A 1 293 ? 1.797 -18.541 3.575 1.00 92.69 293 ASP A N 1
ATOM 2338 C CA . ASP A 1 293 ? 2.966 -18.851 4.421 1.00 92.69 293 ASP A CA 1
ATOM 2339 C C . ASP A 1 293 ? 3.299 -17.782 5.486 1.00 92.69 293 ASP A C 1
ATOM 2341 O O . ASP A 1 293 ? 4.139 -17.996 6.360 1.00 92.69 293 ASP A O 1
ATOM 2345 N N . CYS A 1 294 ? 2.613 -16.638 5.457 1.00 89.50 294 CYS A N 1
ATOM 2346 C CA . CYS A 1 294 ? 2.896 -15.478 6.299 1.00 89.50 294 CYS A CA 1
ATOM 2347 C C . CYS A 1 294 ? 2.710 -15.777 7.798 1.00 89.50 294 CYS A C 1
ATOM 2349 O O . CYS A 1 294 ? 1.673 -16.297 8.215 1.00 89.50 294 CYS A O 1
ATOM 2351 N N . THR A 1 295 ? 3.676 -15.396 8.637 1.00 90.19 295 THR A N 1
ATOM 2352 C CA . THR A 1 295 ? 3.628 -15.619 10.099 1.00 90.19 295 THR A CA 1
ATOM 2353 C C . THR A 1 295 ? 2.835 -14.558 10.863 1.00 90.19 295 THR A C 1
ATOM 2355 O O . THR A 1 295 ? 2.457 -14.783 12.016 1.00 90.19 295 THR A O 1
ATOM 2358 N N . THR A 1 296 ? 2.562 -13.411 10.236 1.00 92.12 296 THR A N 1
ATOM 2359 C CA . THR A 1 296 ? 1.737 -12.339 10.803 1.00 92.12 296 THR A CA 1
ATOM 2360 C C . THR A 1 296 ? 0.495 -12.072 9.962 1.00 92.12 296 THR A C 1
ATOM 2362 O O . THR A 1 296 ? 0.442 -12.463 8.797 1.00 92.12 296 THR A O 1
ATOM 2365 N N . PHE A 1 297 ? -0.499 -11.399 10.543 1.00 92.25 297 PHE A N 1
ATOM 2366 C CA . PHE A 1 297 ? -1.686 -10.920 9.836 1.00 92.25 297 PHE A CA 1
ATOM 2367 C C . PHE A 1 297 ? -2.126 -9.529 10.310 1.00 92.25 297 PHE A C 1
ATOM 2369 O O . PHE A 1 297 ? -1.710 -9.021 11.354 1.00 92.25 297 PHE A O 1
ATOM 2376 N N . THR A 1 298 ? -2.989 -8.896 9.524 1.00 91.19 298 THR A N 1
ATOM 2377 C CA . THR A 1 298 ? -3.756 -7.704 9.885 1.00 91.19 298 THR A CA 1
ATOM 2378 C C . THR A 1 298 ? -5.230 -7.980 9.633 1.00 91.19 298 THR A C 1
ATOM 2380 O O . THR A 1 298 ? -5.598 -8.534 8.603 1.00 91.19 298 THR A O 1
ATOM 2383 N N . CYS A 1 299 ? -6.082 -7.602 10.585 1.00 90.75 299 CYS A N 1
ATOM 2384 C CA . CYS A 1 299 ? -7.519 -7.839 10.510 1.00 90.75 299 CYS A CA 1
ATOM 2385 C C . CYS A 1 299 ? -8.280 -6.539 10.213 1.00 90.75 299 CYS A C 1
ATOM 2387 O O . CYS A 1 299 ? -8.135 -5.535 10.926 1.00 90.75 299 CYS A O 1
ATOM 2389 N N . ALA A 1 300 ? -9.148 -6.565 9.206 1.00 91.44 300 ALA A N 1
ATOM 2390 C CA . ALA A 1 300 ? -10.109 -5.513 8.903 1.00 91.44 300 ALA A CA 1
ATOM 2391 C C . ALA A 1 300 ? -11.539 -6.037 9.082 1.00 91.44 300 ALA A C 1
ATOM 2393 O O . ALA A 1 300 ? -11.896 -7.092 8.572 1.00 91.44 300 ALA A O 1
ATOM 2394 N N . LEU A 1 301 ? -12.363 -5.278 9.808 1.00 92.69 301 LEU A N 1
ATOM 2395 C CA . LEU A 1 301 ? -13.772 -5.599 10.017 1.00 92.69 301 LEU A CA 1
ATOM 2396 C C . LEU A 1 301 ? -14.645 -4.600 9.255 1.00 92.69 301 LEU A C 1
ATOM 2398 O O . LEU A 1 301 ? -14.535 -3.382 9.445 1.00 92.69 301 LEU A O 1
ATOM 2402 N N . THR A 1 302 ? -15.548 -5.100 8.426 1.00 92.12 302 THR A N 1
ATOM 2403 C CA . THR A 1 302 ? -16.734 -4.389 7.951 1.00 92.12 302 THR A CA 1
ATOM 2404 C C . THR A 1 302 ? -17.898 -4.752 8.872 1.00 92.12 302 THR A C 1
ATOM 2406 O O . THR A 1 302 ? -18.126 -5.922 9.144 1.00 92.12 302 THR A O 1
ATOM 2409 N N . VAL A 1 303 ? -18.625 -3.738 9.348 1.00 92.00 303 VAL A N 1
ATOM 2410 C CA . VAL A 1 303 ? -19.856 -3.899 10.141 1.00 92.00 303 VAL A CA 1
ATOM 2411 C C . VAL A 1 303 ? -21.036 -3.305 9.363 1.00 92.00 303 VAL A C 1
ATOM 2413 O O . VAL A 1 303 ? -20.782 -2.433 8.516 1.00 92.00 303 VAL A O 1
ATOM 2416 N N . PRO A 1 304 ? -22.288 -3.717 9.650 1.00 90.75 304 PRO A N 1
ATOM 2417 C CA . PRO A 1 304 ? -23.472 -3.156 9.008 1.00 90.75 304 PRO A CA 1
ATOM 2418 C C . PRO A 1 304 ? -23.542 -1.644 9.180 1.00 90.75 304 PRO A C 1
ATOM 2420 O O . PRO A 1 304 ? -23.098 -1.081 10.187 1.00 90.75 304 PRO A O 1
ATOM 2423 N N . VAL A 1 305 ? -24.099 -0.965 8.187 1.00 83.06 305 VAL A N 1
ATOM 2424 C CA . VAL A 1 305 ? -24.048 0.497 8.121 1.00 83.06 305 VAL A CA 1
ATOM 2425 C C . VAL A 1 305 ? -25.090 1.109 9.066 1.00 83.06 305 VAL A C 1
ATOM 2427 O O . VAL A 1 305 ? -24.881 2.210 9.579 1.00 83.06 305 VAL A O 1
ATOM 2430 N N . SER A 1 306 ? -26.152 0.365 9.408 1.00 88.31 306 SER A N 1
ATOM 2431 C CA . SER A 1 306 ? -27.123 0.785 10.426 1.00 88.31 306 SER A CA 1
ATOM 2432 C C . SER A 1 306 ? -26.563 0.860 11.852 1.00 88.31 306 SER A C 1
ATOM 2434 O O . SER A 1 306 ? -27.148 1.569 12.666 1.00 88.31 306 SER A O 1
ATOM 2436 N N . VAL A 1 307 ? -25.421 0.228 12.171 1.00 92.12 307 VAL A N 1
ATOM 2437 C CA . VAL A 1 307 ? -24.787 0.302 13.510 1.00 92.12 307 VAL A CA 1
ATOM 2438 C C . VAL A 1 307 ? -24.583 1.754 13.949 1.00 92.12 307 VAL A C 1
ATOM 2440 O O . VAL A 1 307 ? -24.967 2.130 15.054 1.00 92.12 307 VAL A O 1
ATOM 2443 N N . LYS A 1 308 ? -24.059 2.607 13.060 1.00 89.81 308 LYS A N 1
ATOM 2444 C CA . LYS A 1 308 ? -23.813 4.018 13.386 1.00 89.81 308 LYS A CA 1
ATOM 2445 C C . LYS A 1 308 ? -25.109 4.824 13.525 1.00 89.81 308 LYS A C 1
ATOM 2447 O O . LYS A 1 308 ? -25.180 5.705 14.378 1.00 89.81 308 LYS A O 1
ATOM 2452 N N . LEU A 1 309 ? -26.149 4.508 12.743 1.00 89.19 309 LEU A N 1
ATOM 2453 C CA . LEU A 1 309 ? -27.482 5.094 12.938 1.00 89.19 309 LEU A CA 1
ATOM 2454 C C . LEU A 1 309 ? -28.031 4.724 14.319 1.00 89.19 309 LEU A C 1
ATOM 2456 O O . LEU A 1 309 ? -28.506 5.604 15.025 1.00 89.19 309 LEU A O 1
ATOM 2460 N N . ARG A 1 310 ? -27.947 3.448 14.714 1.00 92.00 310 ARG A N 1
ATOM 2461 C CA . ARG A 1 310 ? -28.426 2.955 16.016 1.00 92.00 310 ARG A CA 1
ATOM 2462 C C . ARG A 1 310 ? -27.735 3.680 17.169 1.00 92.00 310 ARG A C 1
ATOM 2464 O O . ARG A 1 310 ? -28.397 4.066 18.124 1.00 92.00 310 ARG A O 1
ATOM 2471 N N . GLU A 1 311 ? -26.435 3.942 17.040 1.00 93.12 311 GLU A N 1
ATOM 2472 C CA . GLU A 1 311 ? -25.682 4.780 17.982 1.00 93.12 311 GLU A CA 1
ATOM 2473 C C . GLU A 1 311 ? -26.240 6.210 18.064 1.00 93.12 311 GLU A C 1
ATOM 2475 O O . GLU A 1 311 ? -26.458 6.713 19.162 1.00 93.12 311 GLU A O 1
ATOM 2480 N N . HIS A 1 312 ? -26.539 6.846 16.926 1.00 90.94 312 HIS A N 1
ATOM 2481 C CA . HIS A 1 312 ? -27.096 8.207 16.890 1.00 90.94 312 HIS A CA 1
ATOM 2482 C C . HIS A 1 312 ? -28.525 8.275 17.451 1.00 90.94 312 HIS A C 1
ATOM 2484 O O . HIS A 1 312 ? -28.829 9.181 18.221 1.00 90.94 312 HIS A O 1
ATOM 2490 N N . VAL A 1 313 ? -29.386 7.307 17.115 1.00 91.56 313 VAL A N 1
ATOM 2491 C CA . VAL A 1 313 ? -30.757 7.222 17.647 1.00 91.56 313 VAL A CA 1
ATOM 2492 C C . VAL A 1 313 ? -30.729 7.046 19.166 1.00 91.56 313 VAL A C 1
ATOM 2494 O O . VAL A 1 313 ? -31.446 7.758 19.860 1.00 91.56 313 VAL A O 1
ATOM 2497 N N . LEU A 1 314 ? -29.871 6.169 19.700 1.00 93.06 314 LEU A N 1
ATOM 2498 C CA . LEU A 1 314 ? -29.755 5.982 21.149 1.00 93.06 314 LEU A CA 1
ATOM 2499 C C . LEU A 1 314 ? -29.278 7.250 21.864 1.00 93.06 314 LEU A C 1
ATOM 2501 O O . LEU A 1 314 ? -29.894 7.613 22.857 1.00 93.06 314 LEU A O 1
ATOM 2505 N N . TYR A 1 315 ? -28.269 7.971 21.356 1.00 92.44 315 TYR A N 1
ATOM 2506 C CA . TYR A 1 315 ? -27.866 9.254 21.958 1.00 92.44 315 TYR A CA 1
ATOM 2507 C C . TYR A 1 315 ? -28.994 10.298 21.939 1.00 92.44 315 TYR A C 1
ATOM 2509 O O . TYR A 1 315 ? -29.213 10.968 22.947 1.00 92.44 315 TYR A O 1
ATOM 2517 N N . ALA A 1 316 ? -29.747 10.391 20.840 1.00 90.94 316 ALA A N 1
ATOM 2518 C CA . ALA A 1 316 ? -30.877 11.311 20.728 1.00 90.94 316 ALA A CA 1
ATOM 2519 C C . ALA A 1 316 ? -32.015 10.981 21.717 1.00 90.94 316 ALA A C 1
ATOM 2521 O O . ALA A 1 316 ? -32.644 11.879 22.274 1.00 90.94 316 ALA A O 1
ATOM 2522 N N . TYR A 1 317 ? -32.253 9.692 21.980 1.00 92.06 317 TYR A N 1
ATOM 2523 C CA . TYR A 1 317 ? -33.188 9.241 23.013 1.00 92.06 317 TYR A CA 1
ATOM 2524 C C . TYR A 1 317 ? -32.652 9.452 24.436 1.00 92.06 317 TYR A C 1
ATOM 2526 O O . TYR A 1 317 ? -33.391 9.939 25.289 1.00 92.06 317 TYR A O 1
ATOM 2534 N N . MET A 1 318 ? -31.364 9.192 24.688 1.00 91.06 318 MET A N 1
ATOM 2535 C CA . MET A 1 318 ? -30.715 9.484 25.975 1.00 91.06 318 MET A CA 1
ATOM 2536 C C . MET A 1 318 ? -30.840 10.966 26.348 1.00 91.06 318 MET A C 1
ATOM 2538 O O . MET A 1 318 ? -31.141 11.274 27.494 1.00 91.06 318 MET A O 1
ATOM 2542 N N . SER A 1 319 ? -30.683 11.873 25.375 1.00 87.81 319 SER A N 1
ATOM 2543 C CA . SER A 1 319 ? -30.836 13.324 25.568 1.00 87.81 319 SER A CA 1
ATOM 2544 C C . SER A 1 319 ? -32.272 13.791 25.828 1.00 87.81 319 SER A C 1
ATOM 2546 O O . SER A 1 319 ? -32.480 14.960 26.145 1.00 87.81 319 SER A O 1
ATOM 2548 N N . LYS A 1 320 ? -33.264 12.915 25.645 1.00 87.25 320 LYS A N 1
ATOM 2549 C CA . LYS A 1 320 ? -34.689 13.227 25.797 1.00 87.25 320 LYS A CA 1
ATOM 2550 C C . LYS A 1 320 ? -35.312 12.553 27.021 1.00 87.25 320 LYS A C 1
ATOM 2552 O O . LYS A 1 320 ? -36.230 13.110 27.613 1.00 87.25 320 LYS A O 1
ATOM 2557 N N . GLU A 1 321 ? -34.867 11.343 27.349 1.00 87.50 321 GLU A N 1
ATOM 2558 C CA . GLU A 1 321 ? -35.501 10.476 28.352 1.00 87.50 321 GLU A CA 1
ATOM 2559 C C . GLU A 1 321 ? -34.673 10.315 29.633 1.00 87.50 321 GLU A C 1
ATOM 2561 O O . GLU A 1 321 ? -35.206 9.843 30.634 1.00 87.50 321 GLU A O 1
ATOM 2566 N N . ILE A 1 322 ? -33.403 10.741 29.640 1.00 85.75 322 ILE A N 1
ATOM 2567 C CA . ILE A 1 322 ? -32.564 10.756 30.843 1.00 85.75 322 ILE A CA 1
ATOM 2568 C C . ILE A 1 322 ? -32.245 12.200 31.235 1.00 85.75 322 ILE A C 1
ATOM 2570 O O . ILE A 1 322 ? -31.762 12.986 30.424 1.00 85.75 322 ILE A O 1
ATOM 2574 N N . ASP A 1 323 ? -32.450 12.523 32.511 1.00 82.19 323 ASP A N 1
ATOM 2575 C CA . ASP A 1 323 ? -32.000 13.771 33.131 1.00 82.19 323 ASP A CA 1
ATOM 2576 C C . ASP A 1 323 ? -30.466 13.766 33.307 1.00 82.19 323 ASP A C 1
ATOM 2578 O O . ASP A 1 323 ? -29.935 13.358 34.349 1.00 82.19 323 ASP A O 1
ATOM 2582 N N . ILE A 1 324 ? -29.765 14.121 32.222 1.00 81.12 324 ILE A N 1
ATOM 2583 C CA . ILE A 1 324 ? -28.306 14.272 32.109 1.00 81.12 324 ILE A CA 1
ATOM 2584 C C . ILE A 1 324 ? -28.002 15.510 31.263 1.00 81.12 324 ILE A C 1
ATOM 2586 O O . ILE A 1 324 ? -28.589 15.725 30.204 1.00 81.12 324 ILE A O 1
ATOM 2590 N N . HIS A 1 325 ? -27.035 16.312 31.706 1.00 80.38 325 HIS A N 1
ATOM 2591 C CA . HIS A 1 325 ? -26.674 17.564 31.047 1.00 80.38 325 HIS A CA 1
ATOM 2592 C C . HIS A 1 325 ? -26.051 17.344 29.650 1.00 80.38 325 HIS A C 1
ATOM 2594 O O . HIS A 1 325 ? -25.183 16.487 29.461 1.00 80.38 325 HIS A O 1
ATOM 2600 N N . GLU A 1 326 ? -26.426 18.173 28.670 1.00 80.81 326 GLU A N 1
ATOM 2601 C CA . GLU A 1 326 ? -26.016 18.049 27.257 1.00 80.81 326 GLU A CA 1
ATOM 2602 C C . GLU A 1 326 ? -24.482 18.037 27.062 1.00 80.81 326 GLU A C 1
ATOM 2604 O O . GLU A 1 326 ? -23.947 17.340 26.191 1.00 80.81 326 GLU A O 1
ATOM 2609 N N . SER A 1 327 ? -23.729 18.738 27.921 1.00 78.69 327 SER A N 1
ATOM 2610 C CA . SER A 1 327 ? -22.254 18.724 27.897 1.00 78.69 327 SER A CA 1
ATOM 2611 C C . SER A 1 327 ? -21.649 17.345 28.207 1.00 78.69 327 SER A C 1
ATOM 2613 O O . SER A 1 327 ? -20.564 17.014 27.720 1.00 78.69 327 SER A O 1
ATOM 2615 N N . VAL A 1 328 ? -22.337 16.528 29.010 1.00 81.94 328 VAL A N 1
ATOM 2616 C CA . VAL A 1 328 ? -21.913 15.166 29.363 1.00 81.94 328 VAL A CA 1
ATOM 2617 C C . VAL A 1 328 ? -22.192 14.228 28.190 1.00 81.94 328 VAL A C 1
ATOM 2619 O O . VAL A 1 328 ? -21.300 13.492 27.766 1.00 81.94 328 VAL A O 1
ATOM 2622 N N . LEU A 1 329 ? -23.382 14.316 27.588 1.00 83.62 329 LEU A N 1
ATOM 2623 C CA . LEU A 1 329 ? -23.758 13.512 26.418 1.00 83.62 329 LEU A CA 1
ATOM 2624 C C . LEU A 1 329 ? -22.891 13.819 25.191 1.00 83.62 329 LEU A C 1
ATOM 2626 O O . LEU A 1 329 ? -22.415 12.895 24.530 1.00 83.62 329 LEU A O 1
ATOM 2630 N N . SER A 1 330 ? -22.607 15.093 24.916 1.00 82.56 330 SER A N 1
ATOM 2631 C CA . SER A 1 330 ? -21.686 15.493 23.843 1.00 82.56 330 SER A CA 1
ATOM 2632 C C . SER A 1 330 ? -20.254 15.005 24.104 1.00 82.56 330 SER A C 1
ATOM 2634 O O . SER A 1 330 ? -19.634 14.425 23.208 1.00 82.56 330 SER A O 1
ATOM 2636 N N . THR A 1 331 ? -19.754 15.111 25.341 1.00 83.88 331 THR A N 1
ATOM 2637 C CA . THR A 1 331 ? -18.475 14.499 25.748 1.00 83.88 331 THR A CA 1
ATOM 2638 C C . THR A 1 331 ? -18.461 12.993 25.475 1.00 83.88 331 THR A C 1
ATOM 2640 O O . THR A 1 331 ? -17.525 12.493 24.846 1.00 83.88 331 THR A O 1
ATOM 2643 N N . LEU A 1 332 ? -19.502 12.260 25.873 1.00 85.44 332 LEU A N 1
ATOM 2644 C CA . LEU A 1 332 ? -19.611 10.819 25.631 1.00 85.44 332 LEU A CA 1
ATOM 2645 C C . LEU A 1 332 ? -19.657 10.470 24.140 1.00 85.44 332 LEU A C 1
ATOM 2647 O O . LEU A 1 332 ? -18.924 9.583 23.702 1.00 85.44 332 LEU A O 1
ATOM 2651 N N . ARG A 1 333 ? -20.413 11.226 23.339 1.00 87.06 333 ARG A N 1
ATOM 2652 C CA . ARG A 1 333 ? -20.497 11.067 21.877 1.00 87.06 333 ARG A CA 1
ATOM 2653 C C . ARG A 1 333 ? -19.128 11.235 21.200 1.00 87.06 333 ARG A C 1
ATOM 2655 O O . ARG A 1 333 ? -18.835 10.508 20.255 1.00 87.06 333 ARG A O 1
ATOM 2662 N N . THR A 1 334 ? -18.246 12.105 21.713 1.00 83.06 334 THR A N 1
ATOM 2663 C CA . THR A 1 334 ? -16.844 12.209 21.233 1.00 83.06 334 THR A CA 1
ATOM 2664 C C . THR A 1 334 ? -15.919 11.090 21.727 1.00 83.06 334 THR A C 1
ATOM 2666 O O . THR A 1 334 ? -14.861 10.857 21.138 1.00 83.06 334 THR A O 1
ATOM 2669 N N . ARG A 1 335 ? -16.284 10.393 22.810 1.00 84.50 335 ARG A N 1
ATOM 2670 C CA . ARG A 1 335 ? -15.482 9.321 23.423 1.00 84.50 335 ARG A CA 1
ATOM 2671 C C . ARG A 1 335 ? -15.838 7.921 22.951 1.00 84.50 335 ARG A C 1
ATOM 2673 O O . ARG A 1 335 ? -14.994 7.037 23.118 1.00 84.50 335 ARG A O 1
ATOM 2680 N N . LEU A 1 336 ? -17.030 7.741 22.381 1.00 89.56 336 LEU A N 1
ATOM 2681 C CA . LEU A 1 336 ? -17.546 6.478 21.860 1.00 89.56 336 LEU A CA 1
ATOM 2682 C C . LEU A 1 336 ? -16.504 5.785 20.964 1.00 89.56 336 LEU A C 1
ATOM 2684 O O . LEU A 1 336 ? -16.232 6.201 19.838 1.00 89.56 336 LEU A O 1
ATOM 2688 N N . GLN A 1 337 ? -15.919 4.696 21.463 1.00 90.06 337 GLN A N 1
ATOM 2689 C CA . GLN A 1 337 ? -14.986 3.875 20.687 1.00 90.06 337 GLN A CA 1
ATOM 2690 C C . GLN A 1 337 ? -15.742 3.115 19.597 1.00 90.06 337 GLN A C 1
ATOM 2692 O O . GLN A 1 337 ? -16.871 2.689 19.834 1.00 90.06 337 GLN A O 1
ATOM 2697 N N . SER A 1 338 ? -15.151 2.885 18.420 1.00 91.06 338 SER A N 1
ATOM 2698 C CA . SER A 1 338 ? -15.861 2.173 17.349 1.00 91.06 338 SER A CA 1
ATOM 2699 C C . SER A 1 338 ? -16.109 0.700 17.706 1.00 91.06 338 SER A C 1
ATOM 2701 O O . SER A 1 338 ? -15.288 0.068 18.373 1.00 91.06 338 SER A O 1
ATOM 2703 N N . VA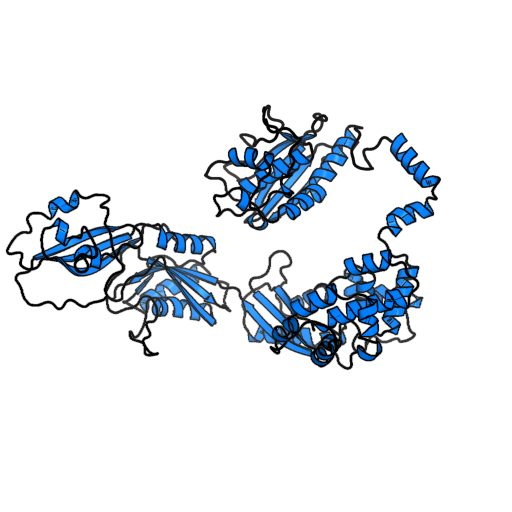L A 1 339 ? -17.212 0.118 17.213 1.00 94.25 339 VAL A N 1
ATOM 2704 C CA . VAL A 1 339 ? -17.477 -1.333 17.328 1.00 94.25 339 VAL A CA 1
ATOM 2705 C C . VAL A 1 339 ? -16.278 -2.156 16.848 1.00 94.25 339 VAL A C 1
ATOM 2707 O O . VAL A 1 339 ? -15.937 -3.162 17.459 1.00 94.25 339 VAL A O 1
ATOM 2710 N N . LYS A 1 340 ? -15.614 -1.713 15.775 1.00 92.56 340 LYS A N 1
ATOM 2711 C CA . LYS A 1 340 ? -14.505 -2.436 15.142 1.00 92.56 340 LYS A CA 1
ATOM 2712 C C . LYS A 1 340 ? -13.282 -2.527 16.043 1.00 92.56 340 LYS A C 1
ATOM 2714 O O . LYS A 1 340 ? -12.640 -3.571 16.082 1.00 92.56 340 LYS A O 1
ATOM 2719 N N . ASP A 1 341 ? -12.961 -1.448 16.751 1.00 89.50 341 ASP A N 1
ATOM 2720 C CA . ASP A 1 341 ? -11.792 -1.411 17.629 1.00 89.50 341 ASP A CA 1
ATOM 2721 C C . ASP A 1 341 ? -12.040 -2.261 18.875 1.00 89.50 341 ASP A C 1
ATOM 2723 O O . ASP A 1 341 ? -11.177 -3.043 19.262 1.00 89.50 341 ASP A O 1
ATOM 2727 N N . ILE A 1 342 ? -13.250 -2.194 19.441 1.00 92.69 342 ILE A N 1
ATOM 2728 C CA . ILE A 1 342 ? -13.634 -3.027 20.588 1.00 92.69 342 ILE A CA 1
ATOM 2729 C C . ILE A 1 342 ? -13.679 -4.511 20.222 1.00 92.69 342 ILE A C 1
ATOM 2731 O O . ILE A 1 342 ? -13.138 -5.321 20.966 1.00 92.69 342 ILE A O 1
ATOM 2735 N N . TRP A 1 343 ? -14.241 -4.867 19.063 1.00 93.31 343 TRP A N 1
ATOM 2736 C CA . TRP A 1 343 ? -14.213 -6.238 18.544 1.00 93.31 343 TRP A CA 1
ATOM 2737 C C . TRP A 1 343 ? -12.775 -6.765 18.441 1.00 93.31 343 TRP A C 1
ATOM 2739 O O . TRP A 1 343 ? -12.463 -7.841 18.947 1.00 93.31 343 TRP A O 1
ATOM 2749 N N . LYS A 1 344 ? -11.857 -5.965 17.879 1.00 90.31 344 LYS A N 1
ATOM 2750 C CA . LYS A 1 344 ? -10.439 -6.334 17.758 1.00 90.31 344 LYS A CA 1
ATOM 2751 C C . LYS A 1 344 ? -9.767 -6.616 19.104 1.00 90.31 344 LYS A C 1
ATOM 2753 O O . LYS A 1 344 ? -8.954 -7.533 19.150 1.00 90.31 344 LYS A O 1
ATOM 2758 N N . LEU A 1 345 ? -10.097 -5.883 20.174 1.00 89.19 345 LEU A N 1
ATOM 2759 C CA . LEU A 1 345 ? -9.457 -6.052 21.490 1.00 89.19 345 LEU A CA 1
ATOM 2760 C C . LEU A 1 345 ? -9.578 -7.479 22.043 1.00 89.19 345 LEU A C 1
ATOM 2762 O O . LEU A 1 345 ? -8.602 -7.989 22.587 1.00 89.19 345 LEU A O 1
ATOM 2766 N N . PHE A 1 346 ? -10.747 -8.115 21.911 1.00 87.44 346 PHE A N 1
ATOM 2767 C CA . PHE A 1 346 ? -10.987 -9.459 22.453 1.00 87.44 346 PHE A CA 1
ATOM 2768 C C . PHE A 1 346 ? -10.952 -10.570 21.393 1.00 87.44 346 PHE A C 1
ATOM 2770 O O . PHE A 1 346 ? -10.739 -11.727 21.751 1.00 87.44 346 PHE A O 1
ATOM 2777 N N . MET A 1 347 ? -11.113 -10.247 20.104 1.00 90.31 347 MET A N 1
ATOM 2778 C CA . MET A 1 347 ? -11.093 -11.242 19.022 1.00 90.31 347 MET A CA 1
ATOM 2779 C C . MET A 1 347 ? -9.705 -11.503 18.448 1.00 90.31 347 MET A C 1
ATOM 2781 O O . MET A 1 347 ? -9.434 -12.634 18.056 1.00 90.31 347 MET A O 1
ATOM 2785 N N . ILE A 1 348 ? -8.804 -10.511 18.414 1.00 91.50 348 ILE A N 1
ATOM 2786 C CA . ILE A 1 348 ? -7.443 -10.731 17.898 1.00 91.50 348 ILE A CA 1
ATOM 2787 C C . ILE A 1 348 ? -6.721 -11.865 18.650 1.00 91.50 348 ILE A C 1
ATOM 2789 O O . ILE A 1 348 ? -6.258 -12.772 17.962 1.00 91.50 348 ILE A O 1
ATOM 2793 N N . PRO A 1 349 ? -6.698 -11.919 19.999 1.00 90.81 349 PRO A N 1
ATOM 2794 C CA . PRO A 1 349 ? -6.030 -13.010 20.718 1.00 90.81 349 PRO A CA 1
ATOM 2795 C C . PRO A 1 349 ? -6.596 -14.403 20.392 1.00 90.81 349 PRO A C 1
ATOM 2797 O O . PRO A 1 349 ? -5.848 -15.374 20.298 1.00 90.81 349 PRO A O 1
ATOM 2800 N N . GLN A 1 350 ? -7.911 -14.501 20.164 1.00 91.19 350 GLN A N 1
ATOM 2801 C CA . GLN A 1 350 ? -8.571 -15.754 19.778 1.00 91.19 350 GLN A CA 1
ATOM 2802 C C . GLN A 1 350 ? -8.182 -16.182 18.356 1.00 91.19 350 GLN A C 1
ATOM 2804 O O . GLN A 1 350 ? -7.917 -17.357 18.112 1.00 91.19 350 GLN A O 1
ATOM 2809 N N . LEU A 1 351 ? -8.101 -15.228 17.422 1.00 93.00 351 LEU A N 1
ATOM 2810 C CA . LEU A 1 351 ? -7.633 -15.474 16.056 1.00 93.00 351 LEU A CA 1
ATOM 2811 C C . LEU A 1 351 ? -6.153 -15.871 16.025 1.00 93.00 351 LEU A C 1
ATOM 2813 O O . LEU A 1 351 ? -5.794 -16.791 15.295 1.00 93.00 351 LEU A O 1
ATOM 2817 N N . GLU A 1 352 ? -5.305 -15.237 16.839 1.00 93.44 352 GLU A N 1
ATOM 2818 C CA . GLU A 1 352 ? -3.891 -15.611 16.967 1.00 93.44 352 GLU A CA 1
ATOM 2819 C C . GLU A 1 352 ? -3.735 -17.066 17.428 1.00 93.44 352 GLU A C 1
ATOM 2821 O O . GLU A 1 352 ? -2.990 -17.836 16.815 1.00 93.44 352 GLU A O 1
ATOM 2826 N N . GLN A 1 353 ? -4.491 -17.464 18.458 1.00 92.44 353 GLN A N 1
ATOM 2827 C CA . GLN A 1 353 ? -4.506 -18.834 18.970 1.00 92.44 353 GLN A CA 1
ATOM 2828 C C . GLN A 1 353 ? -5.041 -19.839 17.937 1.00 92.44 353 GLN A C 1
ATOM 2830 O O . GLN A 1 353 ? -4.432 -20.889 17.741 1.00 92.44 353 GLN A O 1
ATOM 2835 N N . ALA A 1 354 ? -6.154 -19.531 17.264 1.00 92.56 354 ALA A N 1
ATOM 2836 C CA . ALA A 1 354 ? -6.800 -20.446 16.321 1.00 92.56 354 ALA A CA 1
ATOM 2837 C C . ALA A 1 354 ? -6.028 -20.620 15.000 1.00 92.56 354 ALA A C 1
ATOM 2839 O O . ALA A 1 354 ? -6.075 -21.688 14.392 1.00 92.56 354 ALA A O 1
ATOM 2840 N N . MET A 1 355 ? -5.323 -19.581 14.541 1.00 93.00 355 MET A N 1
ATOM 2841 C CA . MET A 1 355 ? -4.598 -19.584 13.263 1.00 93.00 355 MET A CA 1
ATOM 2842 C C . MET A 1 355 ? -3.104 -19.909 13.396 1.00 93.00 355 MET A C 1
ATOM 2844 O O . MET A 1 355 ? -2.457 -20.166 12.381 1.00 93.00 355 MET A O 1
ATOM 2848 N N . GLY A 1 356 ? -2.522 -19.830 14.599 1.00 91.38 356 GLY A N 1
ATOM 2849 C CA . GLY A 1 356 ? -1.074 -19.976 14.803 1.00 91.38 356 GLY A CA 1
ATOM 2850 C C . GLY A 1 356 ? -0.233 -18.860 14.159 1.00 91.38 356 GLY A C 1
ATOM 2851 O O . GLY A 1 356 ? 0.953 -19.051 13.893 1.00 91.38 356 GLY A O 1
ATOM 2852 N N . LYS A 1 357 ? -0.839 -17.698 13.882 1.00 91.94 357 LYS A N 1
ATOM 2853 C CA . LYS A 1 357 ? -0.204 -16.501 13.294 1.00 91.94 357 LYS A CA 1
ATOM 2854 C C . LYS A 1 357 ? -0.337 -15.334 14.277 1.00 91.94 357 LYS A C 1
ATOM 2856 O O . LYS A 1 357 ? -1.290 -15.309 15.045 1.00 91.94 357 LYS A O 1
ATOM 2861 N N . ARG A 1 358 ? 0.566 -14.348 14.251 1.00 91.50 358 ARG A N 1
ATOM 2862 C CA . ARG A 1 358 ? 0.499 -13.178 15.161 1.00 91.50 358 ARG A CA 1
ATOM 2863 C C . ARG A 1 358 ? -0.091 -11.933 14.506 1.00 91.50 358 ARG A C 1
ATOM 2865 O O . ARG A 1 358 ? 0.189 -11.652 13.343 1.00 91.50 358 ARG A O 1
ATOM 2872 N N . ALA A 1 359 ? -0.850 -11.138 15.244 1.00 85.44 359 ALA A N 1
ATOM 2873 C CA . ALA A 1 359 ? -1.295 -9.834 14.775 1.00 85.44 359 ALA A CA 1
ATOM 2874 C C . ALA A 1 359 ? -0.165 -8.807 14.941 1.00 85.44 359 ALA A C 1
ATOM 2876 O O . ALA A 1 359 ? 0.304 -8.560 16.051 1.00 85.44 359 ALA A O 1
ATOM 2877 N N . ASP A 1 360 ? 0.274 -8.177 13.847 1.00 70.44 360 ASP A N 1
ATOM 2878 C CA . ASP A 1 360 ? 1.219 -7.059 13.959 1.00 70.44 360 ASP A CA 1
ATOM 2879 C C . ASP A 1 360 ? 0.450 -5.761 14.245 1.00 70.44 360 ASP A C 1
ATOM 2881 O O . ASP A 1 360 ? -0.216 -5.183 13.384 1.00 70.44 360 ASP A O 1
ATOM 2885 N N . LEU A 1 361 ? 0.519 -5.326 15.505 1.00 60.88 361 LEU A N 1
ATOM 2886 C CA . LEU A 1 361 ? -0.084 -4.083 15.996 1.00 60.88 361 LEU A CA 1
ATOM 2887 C C . LEU A 1 361 ? 0.825 -2.855 15.783 1.00 60.88 361 LEU A C 1
ATOM 2889 O O . LEU A 1 361 ? 0.412 -1.728 16.057 1.00 60.88 361 LEU A O 1
ATOM 2893 N N . SER A 1 362 ? 2.068 -3.054 15.332 1.00 53.75 362 SER A N 1
ATOM 2894 C CA . SER A 1 362 ? 3.118 -2.026 15.235 1.00 53.75 362 SER A CA 1
ATOM 2895 C C . SER A 1 362 ? 3.445 -1.605 13.796 1.00 53.75 362 SER A C 1
ATOM 2897 O O . SER A 1 362 ? 3.904 -0.480 13.551 1.00 53.75 362 SER A O 1
ATOM 2899 N N . THR A 1 363 ? 3.177 -2.500 12.850 1.00 59.25 363 THR A N 1
ATOM 2900 C CA . THR A 1 363 ? 3.266 -2.322 11.401 1.00 59.25 363 THR A CA 1
ATOM 2901 C C . THR A 1 363 ? 2.135 -3.120 10.751 1.00 59.25 363 THR A C 1
ATOM 2903 O O . THR A 1 363 ? 1.922 -4.262 11.134 1.00 59.25 363 THR A O 1
ATOM 2906 N N . PRO A 1 364 ? 1.389 -2.582 9.770 1.00 72.38 364 PRO A N 1
ATOM 2907 C CA . PRO A 1 364 ? 0.407 -3.388 9.052 1.00 72.38 364 PRO A CA 1
ATOM 2908 C C . PRO A 1 364 ? 1.102 -4.571 8.374 1.00 72.38 364 PRO A C 1
ATOM 2910 O O . PRO A 1 364 ? 1.998 -4.375 7.549 1.00 72.38 364 PRO A O 1
ATOM 2913 N N . SER A 1 365 ? 0.692 -5.787 8.732 1.00 85.56 365 SER A N 1
ATOM 2914 C CA . SER A 1 365 ? 1.161 -7.003 8.075 1.00 85.56 365 SER A CA 1
ATOM 2915 C C . SER A 1 365 ? 0.768 -6.963 6.595 1.00 85.56 365 SER A C 1
ATOM 2917 O O . SER A 1 365 ? -0.331 -6.503 6.267 1.00 85.56 365 SER A O 1
ATOM 2919 N N . PRO A 1 366 ? 1.626 -7.455 5.685 1.00 89.06 366 PRO A N 1
ATOM 2920 C CA . PRO A 1 366 ? 1.275 -7.564 4.275 1.00 89.06 366 PRO A CA 1
ATOM 2921 C C . PRO A 1 366 ? 0.171 -8.604 4.012 1.00 89.06 366 PRO A C 1
ATOM 2923 O O . PRO A 1 366 ? -0.416 -8.569 2.932 1.00 89.06 366 PRO A O 1
ATOM 2926 N N . PHE A 1 367 ? -0.132 -9.486 4.976 1.00 92.94 367 PHE A N 1
ATOM 2927 C CA . PHE A 1 367 ? -1.262 -10.415 4.933 1.00 92.94 367 PHE A CA 1
ATOM 2928 C C . PHE A 1 367 ? -2.499 -9.799 5.605 1.00 92.94 367 PHE A C 1
ATOM 2930 O O . PHE A 1 367 ? -2.507 -9.532 6.811 1.00 92.94 367 PHE A O 1
ATOM 2937 N N . LEU A 1 368 ? -3.553 -9.582 4.822 1.00 93.12 368 LEU A N 1
ATOM 2938 C CA . LEU A 1 368 ? -4.797 -8.938 5.229 1.00 93.12 368 LEU A CA 1
ATOM 2939 C C . LEU A 1 368 ? -5.954 -9.944 5.231 1.00 93.12 368 LEU A C 1
ATOM 2941 O O . LEU A 1 368 ? -6.228 -10.602 4.226 1.00 93.12 368 LEU A O 1
ATOM 2945 N N . ILE A 1 369 ? -6.661 -10.003 6.358 1.00 94.12 369 ILE A N 1
ATOM 2946 C CA . ILE A 1 369 ? -7.919 -10.733 6.525 1.00 94.12 369 ILE A CA 1
ATOM 2947 C C . ILE A 1 369 ? -9.037 -9.700 6.661 1.00 94.12 369 ILE A C 1
ATOM 2949 O O . ILE A 1 369 ? -9.052 -8.914 7.615 1.00 94.12 369 ILE A O 1
ATOM 2953 N N . GLU A 1 370 ? -9.967 -9.690 5.711 1.00 94.38 370 GLU A N 1
ATOM 2954 C CA . GLU A 1 370 ? -11.137 -8.814 5.700 1.00 94.38 370 GLU A CA 1
ATOM 2955 C C . GLU A 1 370 ? -12.402 -9.621 5.985 1.00 94.38 370 GLU A C 1
ATOM 2957 O O . GLU A 1 370 ? -12.706 -10.590 5.294 1.00 94.38 370 GLU A O 1
ATOM 2962 N N . ILE A 1 371 ? -13.146 -9.209 7.009 1.00 94.56 371 ILE A N 1
ATOM 2963 C CA . ILE A 1 371 ? -14.374 -9.870 7.459 1.00 94.56 371 ILE A CA 1
ATOM 2964 C C . ILE A 1 371 ? -15.542 -8.933 7.179 1.00 94.56 371 ILE A C 1
ATOM 2966 O O . ILE A 1 371 ? -15.555 -7.791 7.655 1.00 94.56 371 ILE A O 1
ATOM 2970 N N . PHE A 1 372 ? -16.530 -9.409 6.431 1.00 93.06 372 PHE A N 1
ATOM 2971 C CA . PHE A 1 372 ? -17.715 -8.642 6.068 1.00 93.06 372 PHE A CA 1
ATOM 2972 C C . PHE A 1 372 ? -18.907 -9.124 6.889 1.00 93.06 372 PHE A C 1
ATOM 2974 O O . PHE A 1 372 ? -19.355 -10.256 6.737 1.00 93.06 372 PHE A O 1
ATOM 2981 N N . LEU A 1 373 ? -19.402 -8.268 7.788 1.00 92.62 373 LEU A N 1
ATOM 2982 C CA . LEU A 1 373 ? -20.626 -8.518 8.544 1.00 92.62 373 LEU A CA 1
ATOM 2983 C C . LEU A 1 373 ? -21.790 -7.720 7.952 1.00 92.62 373 LEU A C 1
ATOM 2985 O O . LEU A 1 373 ? -21.692 -6.498 7.792 1.00 92.62 373 LEU A O 1
ATOM 2989 N N . THR A 1 374 ? -22.893 -8.408 7.671 1.00 91.12 374 THR A N 1
ATOM 2990 C CA . THR A 1 374 ? -24.138 -7.853 7.120 1.00 91.12 374 THR A CA 1
ATOM 2991 C C . THR A 1 374 ? -25.306 -8.038 8.090 1.00 91.12 374 THR A C 1
ATOM 2993 O O . THR A 1 374 ? -25.230 -8.785 9.069 1.00 91.12 374 THR A O 1
ATOM 2996 N N . TYR A 1 375 ? -26.388 -7.297 7.851 1.00 91.56 375 TYR A N 1
ATOM 2997 C CA . TYR A 1 375 ? -27.629 -7.370 8.618 1.00 91.56 375 TYR A CA 1
ATOM 2998 C C . TYR A 1 375 ? -28.822 -7.226 7.671 1.00 91.56 375 TYR A C 1
ATOM 3000 O O . TYR A 1 375 ? -28.810 -6.356 6.802 1.00 91.56 375 TYR A O 1
ATOM 3008 N N . ALA A 1 376 ? -29.839 -8.077 7.823 1.00 85.62 376 ALA A N 1
ATOM 3009 C CA . ALA A 1 376 ? -30.905 -8.222 6.831 1.00 85.62 376 ALA A CA 1
ATOM 3010 C C . ALA A 1 376 ? -31.757 -6.950 6.646 1.00 85.62 376 ALA A C 1
ATOM 3012 O O . ALA A 1 376 ? -32.055 -6.573 5.514 1.00 85.62 376 ALA A O 1
ATOM 3013 N N . ASP A 1 377 ? -32.107 -6.244 7.730 1.00 84.88 377 ASP A N 1
ATOM 3014 C CA . ASP A 1 377 ? -32.984 -5.065 7.633 1.00 84.88 377 ASP A CA 1
ATOM 3015 C C . ASP A 1 377 ? -32.240 -3.752 7.304 1.00 84.88 377 ASP A C 1
ATOM 3017 O O . ASP A 1 377 ? -32.869 -2.689 7.310 1.00 84.88 377 ASP A O 1
ATOM 3021 N N . ASP A 1 378 ? -30.929 -3.775 7.004 1.00 81.00 378 ASP A N 1
ATOM 3022 C CA . ASP A 1 378 ? -30.164 -2.556 6.670 1.00 81.00 378 ASP A CA 1
ATOM 3023 C C . ASP A 1 378 ? -30.846 -1.782 5.520 1.00 81.00 378 ASP A C 1
ATOM 3025 O O . ASP A 1 378 ? -31.069 -0.575 5.628 1.00 81.00 378 ASP A O 1
ATOM 3029 N N . GLU A 1 379 ? -31.302 -2.467 4.462 1.00 76.38 379 GLU A N 1
ATOM 3030 C CA . GLU A 1 379 ? -32.052 -1.832 3.367 1.00 76.38 379 GLU A CA 1
ATOM 3031 C C . GLU A 1 379 ? -33.355 -1.152 3.810 1.00 76.38 379 GLU A C 1
ATOM 3033 O O . GLU A 1 379 ? -33.722 -0.105 3.271 1.00 76.38 379 GLU A O 1
ATOM 3038 N N . VAL A 1 380 ? -34.087 -1.752 4.751 1.00 78.00 380 VAL A N 1
ATOM 3039 C CA . VAL A 1 380 ? -35.375 -1.230 5.239 1.00 78.00 380 VAL A CA 1
ATOM 3040 C C . VAL A 1 380 ? -35.137 0.063 6.014 1.00 78.00 380 VAL A C 1
ATOM 3042 O O . VAL A 1 380 ? -35.831 1.063 5.805 1.00 78.00 380 VAL A O 1
ATOM 3045 N N . ILE A 1 381 ? -34.093 0.066 6.841 1.00 76.75 381 ILE A N 1
ATOM 3046 C CA . ILE A 1 381 ? -33.616 1.228 7.588 1.00 76.75 381 ILE A CA 1
ATOM 3047 C C . ILE A 1 381 ? -33.198 2.356 6.626 1.00 76.75 381 ILE A C 1
ATOM 3049 O O . ILE A 1 381 ? -33.625 3.502 6.806 1.00 76.75 381 ILE A O 1
ATOM 3053 N N . PHE A 1 382 ? -32.452 2.053 5.555 1.00 73.88 382 PHE A N 1
ATOM 3054 C CA . PHE A 1 382 ? -32.077 3.060 4.551 1.00 73.88 382 PHE A CA 1
ATOM 3055 C C . PHE A 1 382 ? -33.276 3.604 3.778 1.00 73.88 382 PHE A C 1
ATOM 3057 O O . PHE A 1 382 ? -33.409 4.821 3.658 1.00 73.88 382 PHE A O 1
ATOM 3064 N N . LYS A 1 383 ? -34.208 2.752 3.336 1.00 74.25 383 LYS A N 1
ATOM 3065 C CA . LYS A 1 383 ? -35.458 3.192 2.683 1.00 74.25 383 LYS A CA 1
ATOM 3066 C C . LYS A 1 383 ? -36.267 4.146 3.573 1.00 74.25 383 LYS A C 1
ATOM 3068 O O . LYS A 1 383 ? -36.969 5.006 3.045 1.00 74.25 383 LYS A O 1
ATOM 3073 N N . LYS A 1 384 ? -36.151 4.041 4.903 1.00 75.81 384 LYS A N 1
ATOM 3074 C CA . LYS A 1 384 ? -36.814 4.936 5.862 1.00 75.81 384 LYS A CA 1
ATOM 3075 C C . LYS A 1 384 ? -36.096 6.278 6.047 1.00 75.81 384 LYS A C 1
ATOM 3077 O O . LYS A 1 384 ? -36.757 7.306 5.928 1.00 75.81 384 LYS A O 1
ATOM 3082 N N . LEU A 1 385 ? -34.769 6.270 6.228 1.00 71.81 385 LEU A N 1
ATOM 3083 C CA . LEU A 1 385 ? -33.906 7.472 6.198 1.00 71.81 385 LEU A CA 1
ATOM 3084 C C . LEU A 1 385 ? -34.132 8.320 4.935 1.00 71.81 385 LEU A C 1
ATOM 3086 O O . LEU A 1 385 ? -34.038 9.542 4.964 1.00 71.81 385 LEU A O 1
ATOM 3090 N N . MET A 1 386 ? -34.410 7.650 3.817 1.00 63.00 386 MET A N 1
ATOM 3091 C CA . MET A 1 386 ? -34.497 8.245 2.485 1.00 63.00 386 MET A CA 1
ATOM 3092 C C . MET A 1 386 ? -35.883 8.810 2.135 1.00 63.00 386 MET A C 1
ATOM 3094 O O . MET A 1 386 ? -36.007 9.407 1.068 1.00 63.00 386 MET A O 1
ATOM 3098 N N . LYS A 1 387 ? -36.928 8.646 2.969 1.00 60.75 387 LYS A N 1
ATOM 3099 C CA . LYS A 1 387 ? -38.270 9.199 2.683 1.00 60.75 387 LYS A CA 1
ATOM 3100 C C . LYS A 1 387 ? -38.229 10.735 2.743 1.00 60.75 387 LYS A C 1
ATOM 3102 O O . LYS A 1 387 ? -38.173 11.290 3.839 1.00 60.75 387 LYS A O 1
ATOM 3107 N N . PRO A 1 388 ? -38.303 11.457 1.609 1.00 46.97 388 PRO A N 1
ATOM 3108 C CA . PRO A 1 388 ? -38.171 12.903 1.639 1.00 46.97 388 PRO A CA 1
ATOM 3109 C C . PRO A 1 388 ? -39.485 13.538 2.098 1.00 46.97 388 PRO A C 1
ATOM 3111 O O . PRO A 1 388 ? -40.568 13.151 1.646 1.00 46.97 388 PRO A O 1
ATOM 3114 N N . LYS A 1 389 ? -39.406 14.593 2.919 1.00 43.91 389 LYS A N 1
ATOM 3115 C CA . LYS A 1 389 ? -40.531 15.531 3.034 1.00 43.91 389 LYS A CA 1
ATOM 3116 C C . LYS A 1 389 ? -40.849 16.082 1.640 1.00 43.91 389 LYS A C 1
ATOM 3118 O O . LYS A 1 389 ? -39.946 16.460 0.892 1.00 43.91 389 LYS A O 1
ATOM 3123 N N . ARG A 1 390 ? -42.139 16.165 1.296 1.00 38.84 390 ARG A N 1
ATOM 3124 C CA . ARG A 1 390 ? -42.610 16.915 0.122 1.00 38.84 390 ARG A CA 1
ATOM 3125 C C . ARG A 1 390 ? -42.213 18.388 0.314 1.00 38.84 390 ARG A C 1
ATOM 3127 O O . ARG A 1 390 ? -42.901 19.082 1.053 1.00 38.84 390 ARG A O 1
ATOM 3134 N N . GLY A 1 391 ? -41.107 18.852 -0.283 1.00 43.69 391 GLY A N 1
ATOM 3135 C CA . GLY A 1 391 ? -40.717 20.260 -0.117 1.00 43.69 391 GLY A CA 1
ATOM 3136 C C . GLY A 1 391 ? -39.351 20.769 -0.598 1.00 43.69 391 GLY A C 1
ATOM 3137 O O . GLY A 1 391 ? -39.178 21.979 -0.536 1.00 43.69 391 GLY A O 1
ATOM 3138 N N . SER A 1 392 ? -38.383 19.959 -1.063 1.00 39.69 392 SER A N 1
ATOM 3139 C CA . SER A 1 392 ? -37.096 20.526 -1.534 1.00 39.69 392 SER A CA 1
ATOM 3140 C C . SER A 1 392 ? -36.452 19.865 -2.766 1.00 39.69 392 SER A C 1
ATOM 3142 O O . SER A 1 392 ? -36.537 18.658 -2.991 1.00 39.69 392 SER A O 1
ATOM 3144 N N . ASP A 1 393 ? -35.856 20.746 -3.574 1.00 42.31 393 ASP A N 1
ATOM 3145 C CA . ASP A 1 393 ? -35.064 20.630 -4.807 1.00 42.31 393 ASP A CA 1
ATOM 3146 C C . ASP A 1 393 ? -35.077 19.354 -5.664 1.00 42.31 393 ASP A C 1
ATOM 3148 O O . ASP A 1 393 ? -34.512 18.301 -5.352 1.00 42.31 393 ASP A O 1
ATOM 3152 N N . SER A 1 394 ? -35.544 19.553 -6.901 1.00 43.16 394 SER A N 1
ATOM 3153 C CA . SER A 1 394 ? -35.424 18.632 -8.035 1.00 43.16 394 SER A CA 1
ATOM 3154 C C . SER A 1 394 ? -33.976 18.251 -8.381 1.00 43.16 394 SER A C 1
ATOM 3156 O O . SER A 1 394 ? -33.752 17.153 -8.894 1.00 43.16 394 SER A O 1
ATOM 3158 N N . GLN A 1 395 ? -32.987 19.093 -8.060 1.00 44.94 395 GLN A N 1
ATOM 3159 C CA . GLN A 1 395 ? -31.568 18.789 -8.284 1.00 44.94 395 GLN A CA 1
ATOM 3160 C C . GLN A 1 395 ? -31.032 17.680 -7.365 1.00 44.94 395 GLN A C 1
ATOM 3162 O O . GLN A 1 395 ? -30.185 16.898 -7.800 1.00 44.94 395 GLN A O 1
ATOM 3167 N N . LYS A 1 396 ? -31.545 17.535 -6.131 1.00 46.56 396 LYS A N 1
ATOM 3168 C CA . LYS A 1 396 ? -31.109 16.446 -5.236 1.00 46.56 396 LYS A CA 1
ATOM 3169 C C . LYS A 1 396 ? -31.569 15.079 -5.754 1.00 46.56 396 LYS A C 1
ATOM 3171 O O . LYS A 1 396 ? -30.784 14.137 -5.728 1.00 46.56 396 LYS A O 1
ATOM 3176 N N . LYS A 1 397 ? -32.771 14.981 -6.337 1.00 43.75 397 LYS A N 1
ATOM 3177 C CA . LYS A 1 397 ? -33.355 13.710 -6.821 1.00 43.75 397 LYS A CA 1
ATOM 3178 C C . LYS A 1 397 ? -32.476 12.949 -7.824 1.00 43.75 397 LYS A C 1
ATOM 3180 O O . LYS A 1 397 ? -32.402 11.729 -7.753 1.00 43.75 397 LYS A O 1
ATOM 3185 N N . ARG A 1 398 ? -31.765 13.637 -8.729 1.00 42.16 398 ARG A N 1
ATOM 3186 C CA . ARG A 1 398 ? -30.925 12.972 -9.752 1.00 42.16 398 ARG A CA 1
ATOM 3187 C C . ARG A 1 398 ? -29.674 12.279 -9.199 1.00 42.16 398 ARG A C 1
ATOM 3189 O O . ARG A 1 398 ? -29.156 11.392 -9.862 1.00 42.16 398 ARG A O 1
ATOM 3196 N N . LYS A 1 399 ? -29.194 12.644 -8.005 1.00 43.22 399 LYS A N 1
ATOM 3197 C CA . LYS A 1 399 ? -27.955 12.091 -7.416 1.00 43.22 399 LYS A CA 1
ATOM 3198 C C . LYS A 1 399 ? -28.198 10.838 -6.545 1.00 43.22 399 LYS A C 1
ATOM 3200 O O . LYS A 1 399 ? -27.251 10.297 -5.990 1.00 43.22 399 LYS A O 1
ATOM 3205 N N . TRP A 1 400 ? -29.462 10.427 -6.388 1.00 47.12 400 TRP A N 1
ATOM 3206 C CA . TRP A 1 400 ? -29.923 9.417 -5.418 1.00 47.12 400 TRP A CA 1
ATOM 3207 C C . TRP A 1 400 ? -30.620 8.216 -6.099 1.00 47.12 400 TRP A C 1
ATOM 3209 O O . TRP A 1 400 ? -31.183 7.371 -5.413 1.00 47.12 400 TRP A O 1
ATOM 3219 N N . ASN A 1 401 ? -30.595 8.146 -7.438 1.00 42.28 401 ASN A N 1
ATOM 3220 C CA . ASN A 1 401 ? -31.313 7.137 -8.233 1.00 42.28 401 ASN A CA 1
ATOM 3221 C C . ASN A 1 401 ? -30.513 5.852 -8.529 1.00 42.28 401 ASN A C 1
ATOM 3223 O O . ASN A 1 401 ? -31.114 4.861 -8.937 1.00 42.28 401 ASN A O 1
ATOM 3227 N N . ASP A 1 402 ? -29.191 5.849 -8.341 1.00 39.22 402 ASP A N 1
ATOM 3228 C CA . ASP A 1 402 ? -28.384 4.635 -8.487 1.00 39.22 402 ASP A CA 1
ATOM 3229 C C . ASP A 1 402 ? -28.390 3.845 -7.172 1.00 39.22 402 ASP A C 1
ATOM 3231 O O . ASP A 1 402 ? -27.942 4.346 -6.138 1.00 39.22 402 ASP A O 1
ATOM 3235 N N . ASN A 1 403 ? -28.844 2.587 -7.225 1.00 45.25 403 ASN A N 1
ATOM 3236 C CA . ASN A 1 403 ? -28.985 1.648 -6.097 1.00 45.25 403 ASN A CA 1
ATOM 3237 C C . ASN A 1 403 ? -27.643 1.176 -5.472 1.00 45.25 403 ASN A C 1
ATOM 3239 O O . ASN A 1 403 ? -27.487 0.015 -5.101 1.00 45.25 403 ASN A O 1
ATOM 3243 N N . LYS A 1 404 ? -26.644 2.057 -5.343 1.00 46.53 404 LYS A N 1
ATOM 3244 C CA . LYS A 1 404 ? -25.366 1.801 -4.661 1.00 46.53 404 LYS A CA 1
ATOM 3245 C C . LYS A 1 404 ? -25.181 2.761 -3.488 1.00 46.53 404 LYS A C 1
ATOM 3247 O O . LYS A 1 404 ? -24.530 3.801 -3.593 1.00 46.53 404 LYS A O 1
ATOM 3252 N N . PHE A 1 405 ? -25.730 2.376 -2.337 1.00 62.81 405 PHE A N 1
ATOM 3253 C CA . PHE A 1 405 ? -25.499 3.067 -1.071 1.00 62.81 405 PHE A CA 1
ATOM 3254 C C . PHE A 1 405 ? -24.021 2.970 -0.662 1.00 62.81 405 PHE A C 1
ATOM 3256 O O . PHE A 1 405 ? -23.482 1.883 -0.468 1.00 62.81 405 PHE A O 1
ATOM 3263 N N . SER A 1 406 ? -23.363 4.116 -0.487 1.00 61.72 406 SER A N 1
ATOM 3264 C CA . SER A 1 406 ? -22.032 4.189 0.123 1.00 61.72 406 SER A CA 1
ATOM 3265 C C . SER A 1 406 ? -22.149 4.555 1.600 1.00 61.72 406 SER A C 1
ATOM 3267 O O . SER A 1 406 ? -22.891 5.476 1.942 1.00 61.72 406 SER A O 1
ATOM 3269 N N . ARG A 1 407 ? -21.347 3.911 2.466 1.00 68.12 407 ARG A N 1
ATOM 3270 C CA . ARG A 1 407 ? -21.205 4.264 3.900 1.00 68.12 407 ARG A CA 1
ATOM 3271 C C . ARG A 1 407 ? -21.025 5.766 4.108 1.00 68.12 407 ARG A C 1
ATOM 3273 O O . ARG A 1 407 ? -21.642 6.345 4.993 1.00 68.12 407 ARG A O 1
ATOM 3280 N N . LYS A 1 408 ? -20.248 6.395 3.221 1.00 70.75 408 LYS A N 1
ATOM 3281 C CA . LYS A 1 408 ? -19.951 7.829 3.246 1.00 70.75 408 LYS A CA 1
ATOM 3282 C C . LYS A 1 408 ? -21.208 8.703 3.145 1.00 70.75 408 LYS A C 1
ATOM 3284 O O . LYS A 1 408 ? -21.256 9.749 3.776 1.00 70.75 408 LYS A O 1
ATOM 3289 N N . ASN A 1 409 ? -22.227 8.272 2.397 1.00 72.06 409 ASN A N 1
ATOM 3290 C CA . ASN A 1 409 ? -23.478 9.022 2.261 1.00 72.06 409 ASN A CA 1
ATOM 3291 C C . ASN A 1 409 ? -24.280 8.990 3.571 1.00 72.06 409 ASN A C 1
ATOM 3293 O O . ASN A 1 409 ? -24.840 10.006 3.968 1.00 72.06 409 ASN A O 1
ATOM 3297 N N . VAL A 1 410 ? -24.300 7.837 4.252 1.00 73.25 410 VAL A N 1
ATOM 3298 C CA . VAL A 1 410 ? -24.945 7.682 5.566 1.00 73.25 410 VAL A CA 1
ATOM 3299 C C . VAL A 1 410 ? -24.184 8.472 6.630 1.00 73.25 410 VAL A C 1
ATOM 3301 O O . VAL A 1 410 ? -24.810 9.172 7.415 1.00 73.25 410 VAL A O 1
ATOM 3304 N N . ASP A 1 411 ? -22.848 8.435 6.616 1.00 75.44 411 ASP A N 1
ATOM 3305 C CA . ASP A 1 411 ? -22.010 9.235 7.519 1.00 75.44 411 ASP A CA 1
ATOM 3306 C C . ASP A 1 411 ? -22.306 10.738 7.414 1.00 75.44 411 ASP A C 1
ATOM 3308 O O . ASP A 1 411 ? -22.494 11.391 8.442 1.00 75.44 411 ASP A O 1
ATOM 3312 N N . THR A 1 412 ? -22.380 11.277 6.191 1.00 79.88 412 THR A N 1
ATOM 3313 C CA . THR A 1 412 ? -22.740 12.682 5.947 1.00 79.88 412 THR A CA 1
ATOM 3314 C C . THR A 1 412 ? -24.151 12.989 6.449 1.00 79.88 412 THR A C 1
ATOM 3316 O O . THR A 1 412 ? -24.325 13.922 7.224 1.00 79.88 412 THR A O 1
ATOM 3319 N N . LEU A 1 413 ? -25.142 12.166 6.094 1.00 80.12 413 LEU A N 1
ATOM 3320 C CA . LEU A 1 413 ? -26.545 12.377 6.470 1.00 80.12 413 LEU A CA 1
ATOM 3321 C C . LEU A 1 413 ? -26.748 12.319 8.001 1.00 80.12 413 LEU A C 1
ATOM 3323 O O . LEU A 1 413 ? -27.457 13.150 8.559 1.00 80.12 413 LEU A O 1
ATOM 3327 N N . LEU A 1 414 ? -26.064 11.407 8.703 1.00 80.81 414 LEU A N 1
ATOM 3328 C CA . LEU A 1 414 ? -26.071 11.328 10.173 1.00 80.81 414 LEU A CA 1
ATOM 3329 C C . LEU A 1 414 ? -25.386 12.516 10.863 1.00 80.81 414 LEU A C 1
ATOM 3331 O O . LEU A 1 414 ? -25.705 12.801 12.012 1.00 80.81 414 LEU A O 1
ATOM 3335 N N . THR A 1 415 ? -24.446 13.185 10.190 1.00 79.44 415 THR A N 1
ATOM 3336 C CA . THR A 1 415 ? -23.768 14.386 10.715 1.00 79.44 415 THR A CA 1
ATOM 3337 C C . THR A 1 415 ? -24.585 15.661 10.470 1.00 79.44 415 THR A C 1
ATOM 3339 O O . THR A 1 415 ? -24.428 16.633 11.199 1.00 79.44 415 THR A O 1
ATOM 3342 N N . GLU A 1 416 ? -25.467 15.661 9.466 1.00 82.38 416 GLU A N 1
ATOM 3343 C CA . GLU A 1 416 ? -26.348 16.791 9.127 1.00 82.38 416 GLU A CA 1
ATOM 3344 C C . GLU A 1 416 ? -27.704 16.774 9.868 1.00 82.38 416 GLU A C 1
ATOM 3346 O O . GLU A 1 416 ? -28.386 17.799 9.901 1.00 82.38 416 GLU A O 1
ATOM 3351 N N . MET A 1 417 ? -28.118 15.641 10.453 1.00 82.94 417 MET A N 1
ATOM 3352 C CA . MET A 1 417 ? -29.376 15.535 11.211 1.00 82.94 417 MET A CA 1
ATOM 3353 C C . MET A 1 417 ? -29.239 15.960 12.674 1.00 82.94 417 MET A C 1
ATOM 3355 O O . MET A 1 417 ? -28.260 15.629 13.340 1.00 82.94 417 MET A O 1
ATOM 3359 N N . THR A 1 418 ? -30.286 16.603 13.197 1.00 87.06 418 THR A N 1
ATOM 3360 C CA . THR A 1 418 ? -30.420 16.899 14.632 1.00 87.06 418 THR A CA 1
ATOM 3361 C C . THR A 1 418 ? -31.041 15.730 15.400 1.00 87.06 418 THR A C 1
ATOM 3363 O O . THR A 1 418 ? -31.713 14.863 14.826 1.00 87.06 418 THR A O 1
ATOM 3366 N N . ASP A 1 419 ? -30.868 15.715 16.719 1.00 85.94 419 ASP A N 1
ATOM 3367 C CA . ASP A 1 419 ? -31.375 14.640 17.572 1.00 85.94 419 ASP A CA 1
ATOM 3368 C C . ASP A 1 419 ? -32.928 14.614 17.602 1.00 85.94 419 ASP A C 1
ATOM 3370 O O . ASP A 1 419 ? -33.531 13.538 17.553 1.00 85.94 419 ASP A O 1
ATOM 3374 N N . GLU A 1 420 ? -33.620 15.760 17.496 1.00 86.44 420 GLU A N 1
ATOM 3375 C CA . GLU A 1 420 ? -35.089 15.790 17.342 1.00 86.44 420 GLU A CA 1
ATOM 3376 C C . GLU A 1 420 ? -35.542 15.269 15.974 1.00 86.44 420 GLU A C 1
ATOM 3378 O O . GLU A 1 420 ? -36.656 14.756 15.840 1.00 86.44 420 GLU A O 1
ATOM 3383 N N . GLN A 1 421 ? -34.720 15.414 14.930 1.00 86.06 421 GLN A N 1
ATOM 3384 C CA . GLN A 1 421 ? -35.008 14.806 13.632 1.00 86.06 421 GLN A CA 1
ATOM 3385 C C . GLN A 1 421 ? -34.868 13.286 13.718 1.00 86.06 421 GLN A C 1
ATOM 3387 O O . GLN A 1 421 ? -35.754 12.589 13.224 1.00 86.06 421 GLN A O 1
ATOM 3392 N N . LEU A 1 422 ? -33.830 12.767 14.376 1.00 86.00 422 LEU A N 1
ATOM 3393 C CA . LEU A 1 422 ? -33.637 11.328 14.585 1.00 86.00 422 LEU A CA 1
ATOM 3394 C C . LEU A 1 422 ? -34.828 10.697 15.324 1.00 86.00 422 LEU A C 1
ATOM 3396 O O . LEU A 1 422 ? -35.451 9.781 14.783 1.00 86.00 422 LEU A O 1
ATOM 3400 N N . VAL A 1 423 ? -35.219 11.253 16.476 1.00 87.06 423 VAL A N 1
ATOM 3401 C CA . VAL A 1 423 ? -36.360 10.777 17.294 1.00 87.06 423 VAL A CA 1
ATOM 3402 C C . VAL A 1 423 ? -37.707 10.872 16.554 1.00 87.06 423 VAL A C 1
ATOM 3404 O O . VAL A 1 423 ? -38.633 10.118 16.841 1.00 87.06 423 VAL A O 1
ATOM 3407 N N . ARG A 1 424 ? -37.842 11.770 15.566 1.00 86.25 424 ARG A N 1
ATOM 3408 C CA . ARG A 1 424 ? -39.043 11.864 14.709 1.00 86.25 424 ARG A CA 1
ATOM 3409 C C . ARG A 1 424 ? -39.089 10.839 13.572 1.00 86.25 424 ARG A C 1
ATOM 3411 O O . ARG A 1 424 ? -40.180 10.566 13.078 1.00 86.25 424 ARG A O 1
ATOM 3418 N N . HIS A 1 425 ? -37.948 10.322 13.110 1.00 83.31 425 HIS A N 1
ATOM 3419 C CA . HIS A 1 425 ? -37.890 9.368 11.988 1.00 83.31 425 HIS A CA 1
ATOM 3420 C C . HIS A 1 425 ? -37.777 7.903 12.437 1.00 83.31 425 HIS A C 1
ATOM 3422 O O . HIS A 1 425 ? -38.155 7.010 11.671 1.00 83.31 425 HIS A O 1
ATOM 3428 N N . PHE A 1 426 ? -37.270 7.660 13.647 1.00 85.56 426 PHE A N 1
ATOM 3429 C CA . PHE A 1 426 ? -37.034 6.332 14.207 1.00 85.56 426 PHE A CA 1
ATOM 3430 C C . PHE A 1 426 ? -37.508 6.265 15.653 1.00 85.56 426 PHE A C 1
ATOM 3432 O O . PHE A 1 426 ? -37.003 7.013 16.488 1.00 85.56 426 PHE A O 1
ATOM 3439 N N . THR A 1 427 ? -38.407 5.332 15.964 1.00 87.62 427 THR A N 1
ATOM 3440 C CA . THR A 1 427 ? -38.638 4.921 17.353 1.00 87.62 427 THR A CA 1
ATOM 3441 C C . THR A 1 427 ? -37.671 3.812 17.756 1.00 87.62 427 THR A C 1
ATOM 3443 O O . THR A 1 427 ? -37.191 3.053 16.911 1.00 87.62 427 THR A O 1
ATOM 3446 N N . ILE A 1 428 ? -37.413 3.668 19.061 1.00 86.19 428 ILE A N 1
ATOM 3447 C CA . ILE A 1 428 ? -36.582 2.567 19.576 1.00 86.19 428 ILE A CA 1
ATOM 3448 C C . ILE A 1 428 ? -37.159 1.209 19.144 1.00 86.19 428 ILE A C 1
ATOM 3450 O O . ILE A 1 428 ? -36.433 0.376 18.606 1.00 86.19 428 ILE A O 1
ATOM 3454 N N . SER A 1 429 ? -38.478 1.026 19.272 1.00 85.25 429 SER A N 1
ATOM 3455 C CA . SER A 1 429 ? -39.193 -0.196 18.872 1.00 85.25 429 SER A CA 1
ATOM 3456 C C . SER A 1 429 ? -39.006 -0.589 17.400 1.00 85.25 429 SER A C 1
ATOM 3458 O O . SER A 1 429 ? -39.035 -1.772 17.075 1.00 85.25 429 SER A O 1
ATOM 3460 N N . GLU A 1 430 ? -38.776 0.373 16.505 1.00 83.81 430 GLU A N 1
ATOM 3461 C CA . GLU A 1 430 ? -38.547 0.125 15.076 1.00 83.81 430 GLU A CA 1
ATOM 3462 C C . GLU A 1 430 ? -37.098 -0.238 14.745 1.00 83.81 430 GLU A C 1
ATOM 3464 O O . GLU A 1 430 ? -36.841 -0.793 13.675 1.00 83.81 430 GLU A O 1
ATOM 3469 N N . ILE A 1 431 ? -36.152 0.080 15.634 1.00 86.81 431 ILE A N 1
ATOM 3470 C CA . ILE A 1 431 ? -34.749 -0.316 15.492 1.00 86.81 431 ILE A CA 1
ATOM 3471 C C . ILE A 1 431 ? -34.396 -1.558 16.319 1.00 86.81 431 ILE A C 1
ATOM 3473 O O . ILE A 1 431 ? -33.273 -2.034 16.182 1.00 86.81 431 ILE A O 1
ATOM 3477 N N . VAL A 1 432 ? -35.301 -2.139 17.117 1.00 89.38 432 VAL A N 1
ATOM 3478 C CA . VAL A 1 432 ? -35.036 -3.421 17.803 1.00 89.38 432 VAL A CA 1
ATOM 3479 C C . VAL A 1 432 ? -34.677 -4.499 16.763 1.00 89.38 432 VAL A C 1
ATOM 3481 O O . VAL A 1 432 ? -35.473 -4.768 15.859 1.00 89.38 432 VAL A O 1
ATOM 3484 N N . PRO A 1 433 ? -33.472 -5.095 16.827 1.00 91.00 433 PRO A N 1
ATOM 3485 C CA . PRO A 1 433 ? -33.040 -6.079 15.848 1.00 91.00 433 PRO A CA 1
ATOM 3486 C C . PRO A 1 433 ? -33.727 -7.425 16.062 1.00 91.00 433 PRO A C 1
ATOM 3488 O O . PRO A 1 433 ? -33.952 -7.860 17.188 1.00 91.00 433 PRO A O 1
ATOM 3491 N N . LYS A 1 434 ? -34.033 -8.101 14.954 1.00 89.62 434 LYS A N 1
ATOM 3492 C CA . LYS A 1 434 ? -34.714 -9.407 14.953 1.00 89.62 434 LYS A CA 1
ATOM 3493 C C . LYS A 1 434 ? -33.745 -10.580 14.858 1.00 89.62 434 LYS A C 1
ATOM 3495 O O . LYS A 1 434 ? -34.065 -11.682 15.285 1.00 89.62 434 LYS A O 1
ATOM 3500 N N . THR A 1 435 ? -32.569 -10.346 14.283 1.00 91.06 435 THR A N 1
ATOM 3501 C CA . THR A 1 435 ? -31.528 -11.354 14.073 1.00 91.06 435 THR A CA 1
ATOM 3502 C C . THR A 1 435 ? -30.171 -10.818 14.512 1.00 91.06 435 THR A C 1
ATOM 3504 O O . THR A 1 435 ? -29.969 -9.611 14.651 1.00 91.06 435 THR A O 1
ATOM 3507 N N . PHE A 1 436 ? -29.216 -11.720 14.706 1.00 92.06 436 PHE A N 1
ATOM 3508 C CA . PHE A 1 436 ? -27.808 -11.349 14.804 1.00 92.06 436 PHE A CA 1
ATOM 3509 C C . PHE A 1 436 ? -27.270 -10.946 13.420 1.00 92.06 436 PHE A C 1
ATOM 3511 O O . PHE A 1 436 ? -27.882 -11.249 12.389 1.00 92.06 436 PHE A O 1
ATOM 3518 N N . VAL A 1 437 ? -26.123 -10.266 13.392 1.00 92.44 437 VAL A N 1
ATOM 3519 C CA . VAL A 1 437 ? -25.315 -10.108 12.175 1.00 92.44 437 VAL A CA 1
ATOM 3520 C C . VAL A 1 437 ? -24.924 -11.460 11.590 1.00 92.44 437 VAL A C 1
ATOM 3522 O O . VAL A 1 437 ? -24.657 -12.419 12.316 1.00 92.44 437 VAL A O 1
ATOM 3525 N N . CYS A 1 438 ? -24.819 -11.509 10.268 1.00 90.31 438 CYS A N 1
ATOM 3526 C CA . CYS A 1 438 ? -24.282 -12.654 9.546 1.00 90.31 438 CYS A CA 1
ATOM 3527 C C . CYS A 1 438 ? -22.888 -12.324 9.003 1.00 90.31 438 CYS A C 1
ATOM 3529 O O . CYS A 1 438 ? -22.594 -11.171 8.687 1.00 90.31 438 CYS A O 1
ATOM 3531 N N . VAL A 1 439 ? -22.034 -13.344 8.887 1.00 91.12 439 VAL A N 1
ATOM 3532 C CA . VAL A 1 439 ? -20.810 -13.249 8.083 1.00 91.12 439 VAL A CA 1
ATOM 3533 C C . VAL A 1 439 ? -21.211 -13.431 6.625 1.00 91.12 439 VAL A C 1
ATOM 3535 O O . VAL A 1 439 ? -21.738 -14.482 6.271 1.00 91.12 439 VAL A O 1
ATOM 3538 N N . ASP A 1 440 ? -20.972 -12.398 5.828 1.00 90.69 440 ASP A N 1
ATOM 3539 C CA . ASP A 1 440 ? -21.238 -12.331 4.391 1.00 90.69 440 ASP A CA 1
ATOM 3540 C C . ASP A 1 440 ? -20.083 -12.963 3.607 1.00 90.69 440 ASP A C 1
ATOM 3542 O O . ASP A 1 440 ? -20.275 -13.910 2.849 1.00 90.69 440 ASP A O 1
ATOM 3546 N N . ASP A 1 441 ? -18.858 -12.501 3.879 1.00 92.12 441 ASP A N 1
ATOM 3547 C CA . ASP A 1 441 ? -17.635 -13.005 3.258 1.00 92.12 441 ASP A CA 1
ATOM 3548 C C . ASP A 1 441 ? -16.418 -12.862 4.193 1.00 92.12 441 ASP A C 1
ATOM 3550 O O . ASP A 1 441 ? -16.388 -12.023 5.105 1.00 92.12 441 ASP A O 1
ATOM 3554 N N . ILE A 1 442 ? -15.401 -13.691 3.952 1.00 94.81 442 ILE A N 1
ATOM 3555 C CA . ILE A 1 442 ? -14.080 -13.652 4.586 1.00 94.81 442 ILE A CA 1
ATOM 3556 C C . ILE A 1 442 ? -13.034 -13.695 3.469 1.00 94.81 442 ILE A C 1
ATOM 3558 O O . ILE A 1 442 ? -12.728 -14.753 2.909 1.00 94.81 442 ILE A O 1
ATOM 3562 N N . LEU A 1 443 ? -12.441 -12.540 3.177 1.00 94.88 443 LEU A N 1
ATOM 3563 C CA . LEU A 1 443 ? -11.394 -12.406 2.172 1.00 94.88 443 LEU A CA 1
ATOM 3564 C C . LEU A 1 443 ? -10.015 -12.459 2.828 1.00 94.88 443 LEU A C 1
ATOM 3566 O O . LEU A 1 443 ? -9.754 -11.794 3.827 1.00 94.88 443 LEU A O 1
ATOM 3570 N N . CYS A 1 444 ? -9.114 -13.238 2.237 1.00 94.81 444 CYS A N 1
ATOM 3571 C CA . CYS A 1 444 ? -7.710 -13.313 2.631 1.00 94.81 444 CYS A CA 1
ATOM 3572 C C . CYS A 1 444 ? -6.856 -12.894 1.433 1.00 94.81 444 CYS A C 1
ATOM 3574 O O . CYS A 1 444 ? -6.923 -13.539 0.379 1.00 94.81 444 CYS A O 1
ATOM 3576 N N . SER A 1 445 ? -6.057 -11.842 1.587 1.00 94.50 445 SER A N 1
ATOM 3577 C CA . SER A 1 445 ? -5.197 -11.309 0.527 1.00 94.50 445 SER A CA 1
ATOM 3578 C C . SER A 1 445 ? -3.802 -10.965 1.038 1.00 94.50 445 SER A C 1
ATOM 3580 O O . SER A 1 445 ? -3.613 -10.648 2.212 1.00 94.50 445 SER A O 1
ATOM 3582 N N . HIS A 1 446 ? -2.815 -11.014 0.150 1.00 94.31 446 HIS A N 1
ATOM 3583 C CA . HIS A 1 446 ? -1.452 -10.583 0.421 1.00 94.31 446 HIS A CA 1
ATOM 3584 C C . HIS A 1 446 ? -1.044 -9.424 -0.492 1.00 94.31 446 HIS A C 1
ATOM 3586 O O . HIS A 1 446 ? -1.314 -9.424 -1.696 1.00 94.31 446 HIS A O 1
ATOM 3592 N N . SER A 1 447 ? -0.353 -8.431 0.071 1.00 92.50 447 SER A N 1
ATOM 3593 C CA . SER A 1 447 ? 0.189 -7.305 -0.694 1.00 92.50 447 SER A CA 1
ATOM 3594 C C . SER A 1 447 ? 1.193 -7.766 -1.762 1.00 92.50 447 SER A C 1
ATOM 3596 O O . SER A 1 447 ? 1.882 -8.774 -1.584 1.00 92.50 447 SER A O 1
ATOM 3598 N N . SER A 1 448 ? 1.294 -7.036 -2.877 1.00 95.00 448 SER A N 1
ATOM 3599 C CA . SER A 1 448 ? 2.157 -7.441 -3.989 1.00 95.00 448 SER A CA 1
ATOM 3600 C C . SER A 1 448 ? 3.627 -7.561 -3.573 1.00 95.00 448 SER A C 1
ATOM 3602 O O . SER A 1 448 ? 4.189 -6.639 -2.973 1.00 95.00 448 SER A O 1
ATOM 3604 N N . VAL A 1 449 ? 4.272 -8.659 -3.967 1.00 94.88 449 VAL A N 1
ATOM 3605 C CA . VAL A 1 449 ? 5.732 -8.819 -3.885 1.00 94.88 449 VAL A CA 1
ATOM 3606 C C . VAL A 1 449 ? 6.333 -8.485 -5.247 1.00 94.88 449 VAL A C 1
ATOM 3608 O O . VAL A 1 449 ? 5.700 -8.689 -6.277 1.00 94.88 449 VAL A O 1
ATOM 3611 N N . PHE A 1 450 ? 7.548 -7.946 -5.277 1.00 96.50 450 PHE A N 1
ATOM 3612 C CA . PHE A 1 450 ? 8.215 -7.565 -6.519 1.00 96.50 450 PHE A CA 1
ATOM 3613 C C . PHE A 1 450 ? 9.526 -8.333 -6.640 1.00 96.50 450 PHE A C 1
ATOM 3615 O O . PHE A 1 450 ? 10.359 -8.245 -5.742 1.00 96.50 450 PHE A O 1
ATOM 3622 N N . ILE A 1 451 ? 9.726 -9.061 -7.737 1.00 97.62 451 ILE A N 1
ATOM 3623 C CA . ILE A 1 451 ? 10.991 -9.747 -8.051 1.00 97.62 451 ILE A CA 1
ATOM 3624 C C . ILE A 1 451 ? 11.519 -9.200 -9.374 1.00 97.62 451 ILE A C 1
ATOM 3626 O O . ILE A 1 451 ? 10.744 -8.967 -10.298 1.00 97.62 451 ILE A O 1
ATOM 3630 N N . GLY A 1 452 ? 12.825 -8.981 -9.498 1.00 96.69 452 GLY A N 1
ATOM 3631 C CA . GLY A 1 452 ? 13.391 -8.530 -10.765 1.00 96.69 452 GLY A CA 1
ATOM 3632 C C . GLY A 1 452 ? 14.903 -8.602 -10.869 1.00 96.69 452 GLY A C 1
ATOM 3633 O O . GLY A 1 452 ? 15.605 -8.987 -9.935 1.00 96.69 452 GLY A O 1
ATOM 3634 N N . GLY A 1 453 ? 15.386 -8.238 -12.051 1.00 96.75 453 GLY A N 1
ATOM 3635 C CA . GLY A 1 453 ? 16.768 -8.393 -12.484 1.00 96.75 453 GLY A CA 1
ATOM 3636 C C . GLY A 1 453 ? 16.974 -7.785 -13.867 1.00 96.75 453 GLY A C 1
ATOM 3637 O O . GLY A 1 453 ? 16.258 -6.874 -14.282 1.00 96.75 453 GLY A O 1
ATOM 3638 N N . ARG A 1 454 ? 17.957 -8.276 -14.612 1.00 96.88 454 ARG A N 1
ATOM 3639 C CA . ARG A 1 454 ? 18.218 -7.839 -15.986 1.00 96.88 454 ARG A CA 1
ATOM 3640 C C . ARG A 1 454 ? 18.013 -9.006 -16.937 1.00 96.88 454 ARG A C 1
ATOM 3642 O O . ARG A 1 454 ? 18.421 -10.116 -16.617 1.00 96.88 454 ARG A O 1
ATOM 3649 N N . TYR A 1 455 ? 17.376 -8.762 -18.079 1.00 97.44 455 TYR A N 1
ATOM 3650 C CA . TYR A 1 455 ? 17.207 -9.768 -19.130 1.00 97.44 455 TYR A CA 1
ATOM 3651 C C . TYR A 1 455 ? 17.941 -9.363 -20.406 1.00 97.44 455 TYR A C 1
ATOM 3653 O O . TYR A 1 455 ? 17.906 -8.197 -20.797 1.00 97.44 455 TYR A O 1
ATOM 3661 N N . ASN A 1 456 ? 18.539 -10.329 -21.093 1.00 97.62 456 ASN A N 1
ATOM 3662 C CA . ASN A 1 456 ? 18.852 -10.257 -22.512 1.00 97.62 456 ASN A CA 1
ATOM 3663 C C . ASN A 1 456 ? 17.704 -10.874 -23.312 1.00 97.62 456 ASN A C 1
ATOM 3665 O O . ASN A 1 456 ? 17.135 -11.888 -22.917 1.00 97.62 456 ASN A O 1
ATOM 3669 N N . LYS A 1 457 ? 17.384 -10.271 -24.454 1.00 97.88 457 LYS A N 1
ATOM 3670 C CA . LYS A 1 457 ? 16.446 -10.772 -25.459 1.00 97.88 457 LYS A CA 1
ATOM 3671 C C . LYS A 1 457 ? 17.251 -11.086 -26.712 1.00 97.88 457 LYS A C 1
ATOM 3673 O O . LYS A 1 457 ? 17.762 -10.175 -27.359 1.00 97.88 457 LYS A O 1
ATOM 3678 N N . LEU A 1 458 ? 17.368 -12.368 -27.035 1.00 96.88 458 LEU A N 1
ATOM 3679 C CA . LEU A 1 458 ? 18.227 -12.871 -28.109 1.00 96.88 458 LEU A CA 1
ATOM 3680 C C . LEU A 1 458 ? 17.451 -13.093 -29.420 1.00 96.88 458 LEU A C 1
ATOM 3682 O O . LEU A 1 458 ? 18.034 -13.031 -30.502 1.00 96.88 458 LEU A O 1
ATOM 3686 N N . SER A 1 459 ? 16.132 -13.294 -29.331 1.00 95.69 459 SER A N 1
ATOM 3687 C CA . SER A 1 459 ? 15.226 -13.486 -30.473 1.00 95.69 459 SER A CA 1
ATOM 3688 C C . SER A 1 459 ? 14.787 -12.164 -31.123 1.00 95.69 459 SER A C 1
ATOM 3690 O O . SER A 1 459 ? 14.391 -11.228 -30.427 1.00 95.69 459 SER A O 1
ATOM 3692 N N . ARG A 1 460 ? 14.776 -12.121 -32.467 1.00 95.19 460 ARG A N 1
ATOM 3693 C CA . ARG A 1 460 ? 14.153 -11.058 -33.294 1.00 95.19 460 ARG A CA 1
ATOM 3694 C C . ARG A 1 460 ? 12.689 -11.356 -33.677 1.00 95.19 460 ARG A C 1
ATOM 3696 O O . ARG A 1 460 ? 12.140 -10.721 -34.569 1.00 95.19 460 ARG A O 1
ATOM 3703 N N . LYS A 1 461 ? 12.061 -12.362 -33.060 1.00 94.44 461 LYS A N 1
ATOM 3704 C CA . LYS A 1 461 ? 10.661 -12.764 -33.321 1.00 94.44 461 LYS A CA 1
ATOM 3705 C C . LYS A 1 461 ? 9.800 -12.766 -32.049 1.00 94.44 461 LYS A C 1
ATOM 3707 O O . LYS A 1 461 ? 8.726 -13.353 -32.024 1.00 94.44 461 LYS A O 1
ATOM 3712 N N . LEU A 1 462 ? 10.283 -12.120 -30.988 1.00 95.00 462 LEU A N 1
ATOM 3713 C CA . LEU A 1 462 ? 9.691 -12.144 -29.651 1.00 95.00 462 LEU A CA 1
ATOM 3714 C C . LEU A 1 462 ? 9.225 -10.739 -29.250 1.00 95.00 462 LEU A C 1
ATOM 3716 O O . LEU A 1 462 ? 9.988 -9.784 -29.379 1.00 95.00 462 LEU A O 1
ATOM 3720 N N . SER A 1 463 ? 8.007 -10.583 -28.733 1.00 95.69 463 SER A N 1
ATOM 3721 C CA . SER A 1 463 ? 7.564 -9.309 -28.146 1.00 95.69 463 SER A CA 1
ATOM 3722 C C . SER A 1 463 ? 8.012 -9.177 -26.687 1.00 95.69 463 SER A C 1
ATOM 3724 O O . SER A 1 463 ? 8.258 -10.168 -26.004 1.00 95.69 463 SER A O 1
ATOM 3726 N N . GLN A 1 464 ? 8.101 -7.950 -26.167 1.00 95.62 464 GLN A N 1
ATOM 3727 C CA . GLN A 1 464 ? 8.399 -7.750 -24.743 1.00 95.62 464 GLN A CA 1
ATOM 3728 C C . GLN A 1 464 ? 7.224 -8.183 -23.845 1.00 95.62 464 GLN A C 1
ATOM 3730 O O . GLN A 1 464 ? 7.410 -8.915 -22.882 1.00 95.62 464 GLN A O 1
ATOM 3735 N N . THR A 1 465 ? 6.008 -7.761 -24.191 1.00 94.69 465 THR A N 1
ATOM 3736 C CA . THR A 1 465 ? 4.751 -8.127 -23.512 1.00 94.69 465 THR A CA 1
ATOM 3737 C C . THR A 1 465 ? 3.868 -8.934 -24.466 1.00 94.69 465 THR A C 1
ATOM 3739 O O . THR A 1 465 ? 4.069 -8.812 -25.682 1.00 94.69 465 THR A O 1
ATOM 3742 N N . PRO A 1 466 ? 2.870 -9.699 -23.986 1.00 92.50 466 PRO A N 1
ATOM 3743 C CA . PRO A 1 466 ? 1.917 -10.386 -24.853 1.00 92.50 466 PRO A CA 1
ATOM 3744 C C . PRO A 1 466 ? 1.305 -9.423 -25.871 1.00 92.50 466 PRO A C 1
ATOM 3746 O O . PRO A 1 466 ? 0.905 -8.309 -25.521 1.00 92.50 466 PRO A O 1
ATOM 3749 N N . TRP A 1 467 ? 1.288 -9.826 -27.142 1.00 87.50 467 TRP A N 1
ATOM 3750 C CA . TRP A 1 467 ? 0.802 -8.989 -28.234 1.00 87.50 467 TRP A CA 1
ATOM 3751 C C . TRP A 1 467 ? -0.452 -9.604 -28.844 1.00 87.50 467 TRP A C 1
ATOM 3753 O O . TRP A 1 467 ? -0.389 -10.617 -29.542 1.00 87.50 467 TRP A O 1
ATOM 3763 N N . PHE A 1 468 ? -1.583 -8.961 -28.566 1.00 86.00 468 PHE A N 1
ATOM 3764 C CA . PHE A 1 468 ? -2.888 -9.320 -29.100 1.00 86.00 468 PHE A CA 1
ATOM 3765 C C . PHE A 1 468 ? -3.343 -8.288 -30.135 1.00 86.00 468 PHE A C 1
ATOM 3767 O O . PHE A 1 468 ? -3.147 -7.087 -29.940 1.00 86.00 468 PHE A O 1
ATOM 3774 N N . ILE A 1 469 ? -3.980 -8.749 -31.210 1.00 81.88 469 ILE A N 1
ATOM 3775 C CA . ILE A 1 469 ? -4.743 -7.917 -32.150 1.00 81.88 469 ILE A CA 1
ATOM 3776 C C . ILE A 1 469 ? -6.089 -8.613 -32.350 1.00 81.88 469 ILE A C 1
ATOM 3778 O O . ILE A 1 469 ? -6.116 -9.790 -32.690 1.00 81.88 469 ILE A O 1
ATOM 3782 N N . ASN A 1 470 ? -7.194 -7.908 -32.097 1.00 82.00 470 ASN A N 1
ATOM 3783 C CA . ASN A 1 470 ? -8.563 -8.448 -32.153 1.00 82.00 470 ASN A CA 1
ATOM 3784 C C . ASN A 1 470 ? -8.774 -9.728 -31.309 1.00 82.00 470 ASN A C 1
ATOM 3786 O O . ASN A 1 470 ? -9.577 -10.583 -31.658 1.00 82.00 470 ASN A O 1
ATOM 3790 N N . GLY A 1 471 ? -8.039 -9.867 -30.199 1.00 81.44 471 GLY A N 1
ATOM 3791 C CA . GLY A 1 471 ? -8.061 -11.051 -29.328 1.00 81.44 471 GLY A CA 1
ATOM 3792 C C . GLY A 1 471 ? -7.099 -12.174 -29.738 1.00 81.44 471 GLY A C 1
ATOM 3793 O O . GLY A 1 471 ? -6.742 -12.996 -28.899 1.00 81.44 471 GLY A O 1
ATOM 3794 N N . GLU A 1 472 ? -6.592 -12.181 -30.972 1.00 80.69 472 GLU A N 1
ATOM 3795 C CA . GLU A 1 472 ? -5.624 -13.179 -31.437 1.00 80.69 472 GLU A CA 1
ATOM 3796 C C . GLU A 1 472 ? -4.196 -12.845 -30.994 1.00 80.69 472 GLU A C 1
ATOM 3798 O O . GLU A 1 472 ? -3.731 -11.710 -31.154 1.00 80.69 472 GLU A O 1
ATOM 3803 N N . LYS A 1 473 ? -3.461 -13.847 -30.496 1.00 82.19 473 LYS A N 1
ATOM 3804 C CA . LYS A 1 473 ? -2.044 -13.711 -30.131 1.00 82.19 473 LYS A CA 1
ATOM 3805 C C . LYS A 1 473 ? -1.188 -13.671 -31.407 1.00 82.19 473 LYS A C 1
ATOM 3807 O O . LYS A 1 473 ? -1.146 -14.646 -32.150 1.00 82.19 473 LYS A O 1
ATOM 3812 N N . LYS A 1 474 ? -0.499 -12.554 -31.681 1.00 84.00 474 LYS A N 1
ATOM 3813 C CA . LYS A 1 474 ? 0.327 -12.383 -32.901 1.00 84.00 474 LYS A CA 1
ATOM 3814 C C . LYS A 1 474 ? 1.745 -12.946 -32.795 1.00 84.00 474 LYS A C 1
ATOM 3816 O O . LYS A 1 474 ? 2.400 -13.129 -33.814 1.00 84.00 474 LYS A O 1
ATOM 3821 N N . VAL A 1 475 ? 2.205 -13.244 -31.583 1.00 82.50 475 VAL A N 1
ATOM 3822 C CA . VAL A 1 475 ? 3.419 -14.029 -31.318 1.00 82.50 475 VAL A CA 1
ATOM 3823 C C . VAL A 1 475 ? 3.126 -15.028 -30.204 1.00 82.50 475 VAL A C 1
ATOM 3825 O O . VAL A 1 475 ? 2.436 -14.698 -29.242 1.00 82.50 475 VAL A O 1
ATOM 3828 N N . GLU A 1 476 ? 3.645 -16.246 -30.330 1.00 85.81 476 GLU A N 1
ATOM 3829 C CA . GLU A 1 476 ? 3.347 -17.373 -29.434 1.00 85.81 476 GLU A CA 1
ATOM 3830 C C . GLU A 1 476 ? 3.624 -17.065 -27.952 1.00 85.81 476 GLU A C 1
ATOM 3832 O O . GLU A 1 476 ? 2.868 -17.465 -27.067 1.00 85.81 476 GLU A O 1
ATOM 3837 N N . THR A 1 477 ? 4.678 -16.299 -27.671 1.00 93.19 477 THR A N 1
ATOM 3838 C CA . THR A 1 477 ? 5.132 -15.960 -26.318 1.00 93.19 477 THR A CA 1
ATOM 3839 C C . THR A 1 477 ? 5.784 -14.573 -26.289 1.00 93.19 477 THR A C 1
ATOM 3841 O O . THR A 1 477 ? 5.926 -13.916 -27.324 1.00 93.19 477 THR A O 1
ATOM 3844 N N . SER A 1 478 ? 6.155 -14.097 -25.104 1.00 96.56 478 SER A N 1
ATOM 3845 C CA . SER A 1 478 ? 6.791 -12.795 -24.886 1.00 96.56 478 SER A CA 1
ATOM 3846 C C . SER A 1 478 ? 7.870 -12.863 -23.802 1.00 96.56 478 SER A C 1
ATOM 3848 O O . SER A 1 478 ? 7.944 -13.835 -23.054 1.00 96.56 478 SER A O 1
ATOM 3850 N N . VAL A 1 479 ? 8.704 -11.825 -23.683 1.00 97.44 479 VAL A N 1
ATOM 3851 C CA . VAL A 1 479 ? 9.676 -11.705 -22.576 1.00 97.44 479 VAL A CA 1
ATOM 3852 C C . VAL A 1 479 ? 8.967 -11.776 -21.217 1.00 97.44 479 VAL A C 1
ATOM 3854 O O . VAL A 1 479 ? 9.436 -12.469 -20.319 1.00 97.44 479 VAL A O 1
ATOM 3857 N N . GLN A 1 480 ? 7.816 -11.112 -21.078 1.00 97.12 480 GLN A N 1
ATOM 3858 C CA . GLN A 1 480 ? 6.962 -11.202 -19.894 1.00 97.12 480 GLN A CA 1
ATOM 3859 C C . GLN A 1 480 ? 6.514 -12.640 -19.608 1.00 97.12 480 GLN A C 1
ATOM 3861 O O . GLN A 1 480 ? 6.603 -13.050 -18.458 1.00 97.12 480 GLN A O 1
ATOM 3866 N N . ASP A 1 481 ? 6.043 -13.391 -20.609 1.00 95.88 481 ASP A N 1
ATOM 3867 C CA . ASP A 1 481 ? 5.567 -14.769 -20.403 1.00 95.88 481 ASP A CA 1
ATOM 3868 C C . ASP A 1 481 ? 6.728 -15.675 -19.949 1.00 95.88 481 ASP A C 1
ATOM 3870 O O . ASP A 1 481 ? 6.617 -16.387 -18.952 1.00 95.88 481 ASP A O 1
ATOM 3874 N N . LEU A 1 482 ? 7.872 -15.593 -20.642 1.00 96.94 482 LEU A N 1
ATOM 3875 C CA . LEU A 1 482 ? 9.058 -16.426 -20.399 1.00 96.94 482 LEU A CA 1
ATOM 3876 C C . LEU A 1 482 ? 9.758 -16.147 -19.058 1.00 96.94 482 LEU A C 1
ATOM 3878 O O . LEU A 1 482 ? 10.389 -17.044 -18.507 1.00 96.94 482 LEU A O 1
ATOM 3882 N N . LEU A 1 483 ? 9.682 -14.915 -18.546 1.00 96.69 483 LEU A N 1
ATOM 3883 C CA . LEU A 1 483 ? 10.284 -14.537 -17.262 1.00 96.69 483 LEU A CA 1
ATOM 3884 C C . LEU A 1 483 ? 9.275 -14.557 -16.115 1.00 96.69 483 LEU A C 1
ATOM 3886 O O . LEU A 1 483 ? 9.594 -14.994 -15.017 1.00 96.69 483 LEU A O 1
ATOM 3890 N N . GLY A 1 484 ? 8.075 -14.031 -16.344 1.00 96.38 484 GLY A N 1
ATOM 3891 C CA . GLY A 1 484 ? 7.090 -13.757 -15.305 1.00 96.38 484 GLY A CA 1
ATOM 3892 C C . GLY A 1 484 ? 6.324 -14.989 -14.845 1.00 96.38 484 GLY A C 1
ATOM 3893 O O . GLY A 1 484 ? 6.101 -15.119 -13.644 1.00 96.38 484 GLY A O 1
ATOM 3894 N N . ASN A 1 485 ? 5.963 -15.898 -15.756 1.00 95.44 485 ASN A N 1
ATOM 3895 C CA . ASN A 1 485 ? 5.149 -17.066 -15.404 1.00 95.44 485 ASN A CA 1
ATOM 3896 C C . ASN A 1 485 ? 5.903 -18.038 -14.471 1.00 95.44 485 ASN A C 1
ATOM 3898 O O . ASN A 1 485 ? 5.359 -18.332 -13.407 1.00 95.44 485 ASN A O 1
ATOM 3902 N N . PRO A 1 486 ? 7.177 -18.418 -14.724 1.00 95.81 486 PRO A N 1
ATOM 3903 C CA . PRO A 1 486 ? 7.920 -19.281 -13.796 1.00 95.81 486 PRO A CA 1
ATOM 3904 C C . PRO A 1 486 ? 8.134 -18.646 -12.412 1.00 95.81 486 PRO A C 1
ATOM 3906 O O . PRO A 1 486 ? 8.133 -19.340 -11.396 1.00 95.81 486 PRO A O 1
ATOM 3909 N N . ILE A 1 487 ? 8.287 -17.314 -12.347 1.00 96.12 487 ILE A N 1
ATOM 3910 C CA . ILE A 1 487 ? 8.369 -16.590 -11.068 1.00 96.12 487 ILE A CA 1
ATOM 3911 C C . ILE A 1 487 ? 7.016 -16.648 -10.340 1.00 96.12 487 ILE A C 1
ATOM 3913 O O . ILE A 1 487 ? 6.984 -16.910 -9.137 1.00 96.12 487 ILE A O 1
ATOM 3917 N N . ALA A 1 488 ? 5.910 -16.424 -11.055 1.00 96.69 488 ALA A N 1
ATOM 3918 C CA . ALA A 1 488 ? 4.553 -16.452 -10.513 1.00 96.69 488 ALA A CA 1
ATOM 3919 C C . ALA A 1 488 ? 4.164 -17.830 -9.968 1.00 96.69 488 ALA A C 1
ATOM 3921 O O . ALA A 1 488 ? 3.629 -17.913 -8.864 1.00 96.69 488 ALA A O 1
ATOM 3922 N N . GLU A 1 489 ? 4.474 -18.894 -10.710 1.00 95.81 489 GLU A N 1
ATOM 3923 C CA . GLU A 1 489 ? 4.210 -20.284 -10.332 1.00 95.81 489 GLU A CA 1
ATOM 3924 C C . GLU A 1 489 ? 4.906 -20.649 -9.015 1.00 95.81 489 GLU A C 1
ATOM 3926 O O . GLU A 1 489 ? 4.252 -21.144 -8.096 1.00 95.81 489 GLU A O 1
ATOM 3931 N N . ILE A 1 490 ? 6.197 -20.318 -8.865 1.00 93.44 490 ILE A N 1
ATOM 3932 C CA . ILE A 1 490 ? 6.957 -20.607 -7.637 1.00 93.44 490 ILE A CA 1
ATOM 3933 C C . ILE A 1 490 ? 6.381 -19.891 -6.412 1.00 93.44 490 ILE A C 1
ATOM 3935 O O . ILE A 1 490 ? 6.225 -20.515 -5.364 1.00 93.44 490 ILE A O 1
ATOM 3939 N N . VAL A 1 491 ? 6.033 -18.603 -6.518 1.00 94.31 491 VAL A N 1
ATOM 3940 C CA . VAL A 1 491 ? 5.456 -17.860 -5.376 1.00 94.31 491 VAL A CA 1
ATOM 3941 C C . VAL A 1 491 ? 3.943 -18.092 -5.201 1.00 94.31 491 VAL A C 1
ATOM 3943 O O . VAL A 1 491 ? 3.310 -17.482 -4.329 1.00 94.31 491 VAL A O 1
ATOM 3946 N N . LYS A 1 492 ? 3.342 -18.947 -6.044 1.00 96.06 492 LYS A N 1
ATOM 3947 C CA . LYS A 1 492 ? 1.892 -19.171 -6.165 1.00 96.06 492 LYS A CA 1
ATOM 3948 C C . LYS A 1 492 ? 1.094 -17.864 -6.362 1.00 96.06 492 LYS A C 1
ATOM 3950 O O . LYS A 1 492 ? 0.018 -17.700 -5.783 1.00 96.06 492 LYS A O 1
ATOM 3955 N N . ALA A 1 493 ? 1.619 -16.897 -7.118 1.00 97.06 493 ALA A N 1
ATOM 3956 C CA . ALA A 1 493 ? 0.924 -15.635 -7.396 1.00 97.06 493 ALA A CA 1
ATOM 3957 C C . ALA A 1 493 ? -0.359 -15.864 -8.207 1.00 97.06 493 ALA A C 1
ATOM 3959 O O . ALA A 1 493 ? -0.462 -16.794 -8.999 1.00 97.06 493 ALA A O 1
ATOM 3960 N N . GLU A 1 494 ? -1.351 -15.001 -8.010 1.00 95.81 494 GLU A N 1
ATOM 3961 C CA . GLU A 1 494 ? -2.631 -15.060 -8.725 1.00 95.81 494 GLU A CA 1
ATOM 3962 C C . GLU A 1 494 ? -2.532 -14.512 -10.146 1.00 95.81 494 GLU A C 1
ATOM 3964 O O . GLU A 1 494 ? -3.195 -14.984 -11.063 1.00 95.81 494 GLU A O 1
ATOM 3969 N N . SER A 1 495 ? -1.718 -13.476 -10.316 1.00 95.00 495 SER A N 1
ATOM 3970 C CA . SER A 1 495 ? -1.464 -12.815 -11.591 1.00 95.00 495 SER A CA 1
ATOM 3971 C C . SER A 1 495 ? -0.218 -11.937 -11.476 1.00 95.00 495 SER A C 1
ATOM 3973 O O . SER A 1 495 ? 0.320 -11.727 -10.383 1.00 95.00 495 SER A O 1
ATOM 3975 N N . ILE A 1 496 ? 0.260 -11.427 -12.613 1.00 97.00 496 ILE A N 1
ATOM 3976 C CA . ILE A 1 496 ? 1.462 -10.593 -12.680 1.00 97.00 496 ILE A CA 1
ATOM 3977 C C . ILE A 1 496 ? 1.216 -9.265 -13.388 1.00 97.00 496 ILE A C 1
ATOM 3979 O O . ILE A 1 496 ? 0.374 -9.165 -14.280 1.00 97.00 496 ILE A O 1
ATOM 3983 N N . LYS A 1 497 ? 2.031 -8.259 -13.061 1.00 96.12 497 LYS A N 1
ATOM 3984 C CA . LYS A 1 497 ? 2.274 -7.108 -13.945 1.00 96.12 497 LYS A CA 1
ATOM 3985 C C . LYS A 1 497 ? 3.767 -6.999 -14.224 1.00 96.12 497 LYS A C 1
ATOM 3987 O O . LYS A 1 497 ? 4.578 -6.953 -13.300 1.00 96.12 497 LYS A O 1
ATOM 3992 N N . PHE A 1 498 ? 4.127 -6.937 -15.500 1.00 96.69 498 PHE A N 1
ATOM 3993 C CA . PHE A 1 498 ? 5.510 -6.768 -15.930 1.00 96.69 498 PHE A CA 1
ATOM 3994 C C . PHE A 1 498 ? 5.874 -5.283 -16.017 1.00 96.69 498 PHE A C 1
ATOM 3996 O O . PHE A 1 498 ? 5.111 -4.468 -16.536 1.00 96.69 498 PHE A O 1
ATOM 4003 N N . LEU A 1 499 ? 7.050 -4.935 -15.508 1.00 95.50 499 LEU A N 1
ATOM 4004 C CA . LEU A 1 499 ? 7.608 -3.589 -15.477 1.00 95.50 499 LEU A CA 1
ATOM 4005 C C . LEU A 1 499 ? 9.025 -3.650 -16.047 1.00 95.50 499 LEU A C 1
ATOM 4007 O O . LEU A 1 499 ? 9.799 -4.538 -15.700 1.00 95.50 499 LEU A O 1
ATOM 4011 N N . SER A 1 500 ? 9.418 -2.686 -16.870 1.00 93.69 500 SER A N 1
ATOM 4012 C CA . SER A 1 500 ? 10.778 -2.622 -17.410 1.00 93.69 500 SER A CA 1
ATOM 4013 C C . SER A 1 500 ? 11.236 -1.188 -17.607 1.00 93.69 500 SER A C 1
ATOM 4015 O O . SER A 1 500 ? 10.428 -0.271 -17.728 1.00 93.69 500 SER A O 1
ATOM 4017 N N . SER A 1 501 ? 12.551 -0.974 -17.652 1.00 91.44 501 SER A N 1
ATOM 4018 C CA . SER A 1 501 ? 13.107 0.350 -17.944 1.00 91.44 501 SER A CA 1
ATOM 4019 C C . SER A 1 501 ? 13.052 0.619 -19.454 1.00 91.44 501 SER A C 1
ATOM 4021 O O . SER A 1 501 ? 14.047 0.467 -20.170 1.00 91.44 501 SER A O 1
ATOM 4023 N N . GLY A 1 502 ? 11.857 0.943 -19.950 1.00 89.00 502 GLY A N 1
ATOM 4024 C CA . GLY A 1 502 ? 11.524 1.070 -21.371 1.00 89.00 502 GLY A CA 1
ATOM 4025 C C . GLY A 1 502 ? 11.304 -0.270 -22.088 1.00 89.00 502 GLY A C 1
ATOM 4026 O O . GLY A 1 502 ? 11.277 -1.337 -21.467 1.00 89.00 502 GLY A O 1
ATOM 4027 N N . ARG A 1 503 ? 11.181 -0.201 -23.418 1.00 92.56 503 ARG A N 1
ATOM 4028 C CA . ARG A 1 503 ? 10.830 -1.310 -24.321 1.00 92.56 503 ARG A CA 1
ATOM 4029 C C . ARG A 1 503 ? 11.786 -1.418 -25.513 1.00 92.56 503 ARG A C 1
ATOM 4031 O O . ARG A 1 503 ? 12.508 -0.469 -25.817 1.00 92.56 503 ARG A O 1
ATOM 4038 N N . GLU A 1 504 ? 11.803 -2.581 -26.158 1.00 93.44 504 GLU A N 1
ATOM 4039 C CA . GLU A 1 504 ? 12.320 -2.779 -27.516 1.00 93.44 504 GLU A CA 1
ATOM 4040 C C . GLU A 1 504 ? 11.235 -3.364 -28.438 1.00 93.44 504 GLU A C 1
ATOM 4042 O O . GLU A 1 504 ? 10.280 -3.992 -27.965 1.00 93.44 504 GLU A O 1
ATOM 4047 N N . ASP A 1 505 ? 11.380 -3.158 -29.748 1.00 93.81 505 ASP A N 1
ATOM 4048 C CA . ASP A 1 505 ? 10.509 -3.759 -30.763 1.00 93.81 505 ASP A CA 1
ATOM 4049 C C . ASP A 1 505 ? 10.696 -5.283 -30.858 1.00 93.81 505 ASP A C 1
ATOM 4051 O O . ASP A 1 505 ? 11.613 -5.864 -30.273 1.00 93.81 505 ASP A O 1
ATOM 4055 N N . VAL A 1 506 ? 9.819 -5.952 -31.612 1.00 94.06 506 VAL A N 1
ATOM 4056 C CA . VAL A 1 506 ? 9.832 -7.416 -31.797 1.00 94.06 506 VAL A CA 1
ATOM 4057 C C . VAL A 1 506 ? 11.122 -7.897 -32.476 1.00 94.06 506 VAL A C 1
ATOM 4059 O O . VAL A 1 506 ? 11.712 -8.887 -32.039 1.00 94.06 506 VAL A O 1
ATOM 4062 N N . ASP A 1 507 ? 11.596 -7.149 -33.468 1.00 94.38 507 ASP A N 1
ATOM 4063 C CA . ASP A 1 507 ? 12.783 -7.399 -34.294 1.00 94.38 507 ASP A CA 1
ATOM 4064 C C . ASP A 1 507 ? 14.110 -6.969 -33.644 1.00 94.38 507 ASP A C 1
ATOM 4066 O O . ASP A 1 507 ? 15.185 -7.352 -34.106 1.00 94.38 507 ASP A O 1
ATOM 4070 N N . VAL A 1 508 ? 14.065 -6.213 -32.546 1.00 96.62 508 VAL A N 1
ATOM 4071 C CA . VAL A 1 508 ? 15.247 -5.682 -31.849 1.00 96.62 508 VAL A CA 1
ATOM 4072 C C . VAL A 1 508 ? 15.734 -6.660 -30.779 1.00 96.62 508 VAL A C 1
ATOM 4074 O O . VAL A 1 508 ? 14.938 -7.145 -29.974 1.00 96.62 508 VAL A O 1
ATOM 4077 N N . ARG A 1 509 ? 17.042 -6.943 -30.721 1.00 97.81 509 ARG A N 1
ATOM 4078 C CA . ARG A 1 509 ? 17.639 -7.699 -29.601 1.00 97.81 509 ARG A CA 1
ATOM 4079 C C . ARG A 1 509 ? 18.046 -6.754 -28.478 1.00 97.81 509 ARG A C 1
ATOM 4081 O O . ARG A 1 509 ? 18.255 -5.564 -28.694 1.00 97.81 509 ARG A O 1
ATOM 4088 N N . ASN A 1 510 ? 18.219 -7.293 -27.283 1.00 96.38 510 ASN A N 1
ATOM 4089 C CA . ASN A 1 510 ? 18.762 -6.571 -26.138 1.00 96.38 510 ASN A CA 1
ATOM 4090 C C . ASN A 1 510 ? 19.815 -7.461 -25.474 1.00 96.38 510 ASN A C 1
ATOM 4092 O O . ASN A 1 510 ? 19.504 -8.592 -25.105 1.00 96.38 510 ASN A O 1
ATOM 4096 N N . ILE A 1 511 ? 21.063 -6.999 -25.423 1.00 95.00 511 ILE A N 1
ATOM 4097 C CA . ILE A 1 511 ? 22.244 -7.851 -25.214 1.00 95.00 511 ILE A CA 1
ATOM 4098 C C . ILE A 1 511 ? 23.213 -7.280 -24.160 1.00 95.00 511 ILE A C 1
ATOM 4100 O O . ILE A 1 511 ? 22.954 -6.255 -23.524 1.00 95.00 511 ILE A O 1
ATOM 4104 N N . TYR A 1 512 ? 24.338 -7.974 -23.956 1.00 94.12 512 TYR A N 1
ATOM 4105 C CA . TYR A 1 512 ? 25.348 -7.683 -22.933 1.00 94.12 512 TYR A CA 1
ATOM 4106 C C . TYR A 1 512 ? 24.742 -7.625 -21.519 1.00 94.12 512 TYR A C 1
ATOM 4108 O O . TYR A 1 512 ? 24.286 -8.647 -21.010 1.00 94.12 512 TYR A O 1
ATOM 4116 N N . ASN A 1 513 ? 24.725 -6.442 -20.895 1.00 89.94 513 ASN A N 1
ATOM 4117 C CA . ASN A 1 513 ? 24.243 -6.218 -19.528 1.00 89.94 513 ASN A CA 1
ATOM 4118 C C . ASN A 1 513 ? 22.714 -6.330 -19.383 1.00 89.94 513 ASN A C 1
ATOM 4120 O O . ASN A 1 513 ? 22.205 -6.326 -18.261 1.00 89.94 513 ASN A O 1
ATOM 4124 N N . GLY A 1 514 ? 21.969 -6.372 -20.488 1.00 94.38 514 GLY A N 1
ATOM 4125 C CA . GLY A 1 514 ? 20.522 -6.553 -20.482 1.00 94.38 514 GLY A CA 1
ATOM 4126 C C . GLY A 1 514 ? 19.707 -5.387 -19.915 1.00 94.38 514 GLY A C 1
ATOM 4127 O O . GLY A 1 514 ? 20.223 -4.375 -19.407 1.00 94.38 514 GLY A O 1
ATOM 4128 N N . ARG A 1 515 ? 18.382 -5.546 -20.005 1.00 95.31 515 ARG A N 1
ATOM 4129 C CA . ARG A 1 515 ? 17.386 -4.544 -19.618 1.00 95.31 515 ARG A CA 1
ATOM 4130 C C . ARG A 1 515 ? 16.861 -4.830 -18.211 1.00 95.31 515 ARG A C 1
ATOM 4132 O O . ARG A 1 515 ? 16.390 -5.937 -17.967 1.00 95.31 515 ARG A O 1
ATOM 4139 N N . PRO A 1 516 ? 16.882 -3.828 -17.314 1.00 96.25 516 PRO A N 1
ATOM 4140 C CA . PRO A 1 516 ? 16.178 -3.857 -16.036 1.00 96.25 516 PRO A CA 1
ATOM 4141 C C . PRO A 1 516 ? 14.689 -4.198 -16.187 1.00 96.25 516 PRO A C 1
ATOM 4143 O O . PRO A 1 516 ? 13.973 -3.505 -16.920 1.00 96.25 516 PRO A O 1
ATOM 4146 N N . PHE A 1 517 ? 14.226 -5.211 -15.458 1.00 96.69 517 PHE A N 1
ATOM 4147 C CA . PHE A 1 517 ? 12.820 -5.596 -15.356 1.00 96.69 517 PHE A CA 1
ATOM 4148 C C . PHE A 1 517 ? 12.432 -5.965 -13.923 1.00 96.69 517 PHE A C 1
ATOM 4150 O O . PHE A 1 517 ? 13.259 -6.445 -13.149 1.00 96.69 517 PHE A O 1
ATOM 4157 N N . ALA A 1 518 ? 11.159 -5.777 -13.598 1.00 97.56 518 ALA A N 1
ATOM 4158 C CA . ALA A 1 518 ? 10.518 -6.219 -12.372 1.00 97.56 518 ALA A CA 1
ATOM 4159 C C . ALA A 1 518 ? 9.167 -6.869 -12.697 1.00 97.56 518 ALA A C 1
ATOM 4161 O O . ALA A 1 518 ? 8.470 -6.455 -13.621 1.00 97.56 518 ALA A O 1
ATOM 4162 N N . VAL A 1 519 ? 8.786 -7.863 -11.909 1.00 97.81 519 VAL A N 1
ATOM 4163 C CA . VAL A 1 519 ? 7.489 -8.534 -11.954 1.00 97.81 519 VAL A CA 1
ATOM 4164 C C . VAL A 1 519 ? 6.788 -8.226 -10.638 1.00 97.81 519 VAL A C 1
ATOM 4166 O O . VAL A 1 519 ? 7.281 -8.599 -9.574 1.00 97.81 519 VAL A O 1
ATOM 4169 N N . GLU A 1 520 ? 5.670 -7.502 -10.702 1.00 97.81 520 GLU A N 1
ATOM 4170 C CA . GLU A 1 520 ? 4.730 -7.385 -9.585 1.00 97.81 520 GLU A CA 1
ATOM 4171 C C . GLU A 1 520 ? 3.922 -8.679 -9.518 1.00 97.81 520 GLU A C 1
ATOM 4173 O O . GLU A 1 520 ? 3.210 -9.012 -10.464 1.00 97.81 520 GLU A O 1
ATOM 4178 N N . LEU A 1 521 ? 4.047 -9.393 -8.407 1.00 97.69 521 LEU A N 1
ATOM 4179 C CA . LEU A 1 521 ? 3.415 -10.673 -8.122 1.00 97.69 521 LEU A CA 1
ATOM 4180 C C . LEU A 1 521 ? 2.201 -10.378 -7.246 1.00 97.69 521 LEU A C 1
ATOM 4182 O O . LEU A 1 521 ? 2.350 -9.957 -6.096 1.00 97.69 521 LEU A O 1
ATOM 4186 N N . LEU A 1 522 ? 1.006 -10.520 -7.816 1.00 96.31 522 LEU A N 1
ATOM 4187 C CA . LEU A 1 522 ? -0.249 -10.173 -7.157 1.00 96.31 522 LEU A CA 1
ATOM 4188 C C . LEU A 1 522 ? -0.729 -11.336 -6.296 1.00 96.31 522 LEU A C 1
ATOM 4190 O O . LEU A 1 522 ? -0.774 -12.478 -6.753 1.00 96.31 522 LEU A O 1
ATOM 4194 N N . ASN A 1 523 ? -1.106 -11.021 -5.057 1.00 95.75 523 ASN A N 1
ATOM 4195 C CA . ASN A 1 523 ? -1.655 -11.969 -4.092 1.00 95.75 523 ASN A CA 1
ATOM 4196 C C . ASN A 1 523 ? -0.835 -13.281 -3.932 1.00 95.75 523 ASN A C 1
ATOM 4198 O O . ASN A 1 523 ? -1.397 -14.369 -4.073 1.00 95.75 523 ASN A O 1
ATOM 4202 N N . PRO A 1 524 ? 0.497 -13.217 -3.707 1.00 96.44 524 PRO A N 1
ATOM 4203 C CA . PRO A 1 524 ? 1.338 -14.409 -3.581 1.00 96.44 524 PRO A CA 1
ATOM 4204 C C . PRO A 1 524 ? 1.027 -15.178 -2.291 1.00 96.44 524 PRO A C 1
ATOM 4206 O O . PRO A 1 524 ? 0.743 -14.571 -1.259 1.00 96.44 524 PRO A O 1
ATOM 4209 N N . ARG A 1 525 ? 1.104 -16.514 -2.347 1.00 95.62 525 ARG A N 1
ATOM 4210 C CA . ARG A 1 525 ? 0.865 -17.396 -1.185 1.00 95.62 525 ARG A CA 1
ATOM 4211 C C . ARG A 1 525 ? 2.163 -17.879 -0.543 1.00 95.62 525 ARG A C 1
ATOM 4213 O O . ARG A 1 525 ? 2.172 -18.166 0.649 1.00 95.62 525 ARG A O 1
ATOM 4220 N N . MET A 1 526 ? 3.254 -17.909 -1.311 1.00 94.12 526 MET A N 1
ATOM 4221 C CA . MET A 1 526 ? 4.613 -18.055 -0.794 1.00 94.12 526 MET A CA 1
ATOM 4222 C C . MET A 1 526 ? 5.321 -16.696 -0.834 1.00 94.12 526 MET A C 1
ATOM 4224 O O . MET A 1 526 ? 5.471 -16.080 -1.889 1.00 94.12 526 MET A O 1
ATOM 4228 N N . THR A 1 527 ? 5.762 -16.233 0.329 1.00 88.56 527 THR A N 1
ATOM 4229 C CA . THR A 1 527 ? 6.364 -14.914 0.556 1.00 88.56 527 THR A CA 1
ATOM 4230 C C . THR A 1 527 ? 7.761 -15.012 1.169 1.00 88.56 527 THR A C 1
ATOM 4232 O O . THR A 1 527 ? 8.547 -14.069 1.053 1.00 88.56 527 THR A O 1
ATOM 4235 N N . ASN A 1 528 ? 8.126 -16.172 1.729 1.00 89.19 528 ASN A N 1
ATOM 4236 C CA . ASN A 1 528 ? 9.481 -16.485 2.182 1.00 89.19 528 ASN A CA 1
ATOM 4237 C C . ASN A 1 528 ? 10.436 -16.768 1.002 1.00 89.19 528 ASN A C 1
ATOM 4239 O O . ASN A 1 528 ? 10.802 -17.909 0.713 1.00 89.19 528 ASN A O 1
ATOM 4243 N N . ILE A 1 529 ? 10.822 -15.711 0.288 1.00 92.00 529 ILE A N 1
ATOM 4244 C CA . ILE A 1 529 ? 11.656 -15.783 -0.918 1.00 92.00 529 ILE A CA 1
ATOM 4245 C C . ILE A 1 529 ? 13.133 -15.615 -0.542 1.00 92.00 529 ILE A C 1
ATOM 4247 O O . ILE A 1 529 ? 13.604 -14.507 -0.278 1.00 92.00 529 ILE A O 1
ATOM 4251 N N . THR A 1 530 ? 13.878 -16.722 -0.529 1.00 93.62 530 THR A N 1
ATOM 4252 C CA . THR A 1 530 ? 15.314 -16.737 -0.206 1.00 93.62 530 THR A CA 1
ATOM 4253 C C . THR A 1 530 ? 16.191 -16.465 -1.431 1.00 93.62 530 THR A C 1
ATOM 4255 O O . THR A 1 530 ? 15.806 -16.731 -2.571 1.00 93.62 530 THR A O 1
ATOM 4258 N N . SER A 1 531 ? 17.422 -15.989 -1.211 1.00 93.12 531 SER A N 1
ATOM 4259 C CA . SER A 1 531 ? 18.405 -15.798 -2.290 1.00 93.12 531 SER A CA 1
ATOM 4260 C C . SER A 1 531 ? 18.712 -17.095 -3.050 1.00 93.12 531 SER A C 1
ATOM 4262 O O . SER A 1 531 ? 18.895 -17.066 -4.260 1.00 93.12 531 SER A O 1
ATOM 4264 N N . GLU A 1 532 ? 18.721 -18.240 -2.363 1.00 94.62 532 GLU A N 1
ATOM 4265 C CA . GLU A 1 532 ? 18.937 -19.554 -2.979 1.00 94.62 532 GLU A CA 1
ATOM 4266 C C . GLU A 1 532 ? 17.783 -19.955 -3.912 1.00 94.62 532 GLU A C 1
ATOM 4268 O O . GLU A 1 532 ? 18.019 -20.467 -5.008 1.00 94.62 532 GLU A O 1
ATOM 4273 N N . LEU A 1 533 ? 16.533 -19.680 -3.515 1.00 94.50 533 LEU A N 1
ATOM 4274 C CA . LEU A 1 533 ? 15.364 -19.882 -4.373 1.00 94.50 533 LEU A CA 1
ATOM 4275 C C . LEU A 1 533 ? 15.462 -19.022 -5.640 1.00 94.50 533 LEU A C 1
ATOM 4277 O O . LEU A 1 533 ? 15.218 -19.519 -6.738 1.00 94.50 533 LEU A O 1
ATOM 4281 N N . LEU A 1 534 ? 15.873 -17.759 -5.497 1.00 96.06 534 LEU A N 1
ATOM 4282 C CA . LEU A 1 534 ? 16.066 -16.832 -6.615 1.00 96.06 534 LEU A CA 1
ATOM 4283 C C . LEU A 1 534 ? 17.189 -17.270 -7.568 1.00 96.06 534 LEU A C 1
ATOM 4285 O O . LEU A 1 534 ? 17.032 -17.124 -8.782 1.00 96.06 534 LEU A O 1
ATOM 4289 N N . THR A 1 535 ? 18.284 -17.842 -7.059 1.00 95.62 535 THR A N 1
ATOM 4290 C CA . THR A 1 535 ? 19.348 -18.429 -7.894 1.00 95.62 535 THR A CA 1
ATOM 4291 C C . THR A 1 535 ? 18.825 -19.628 -8.684 1.00 95.62 535 THR A C 1
ATOM 4293 O O . THR A 1 535 ? 18.856 -19.593 -9.910 1.00 95.62 535 THR A O 1
ATOM 4296 N N . ARG A 1 536 ? 18.225 -20.630 -8.021 1.00 95.06 536 ARG A N 1
ATOM 4297 C CA . ARG A 1 536 ? 17.673 -21.822 -8.703 1.00 95.06 536 ARG A CA 1
ATOM 4298 C C . ARG A 1 536 ? 16.606 -21.470 -9.746 1.00 95.06 536 ARG A C 1
ATOM 4300 O O . ARG A 1 536 ? 16.536 -22.095 -10.800 1.00 95.06 536 ARG A O 1
ATOM 4307 N N . LEU A 1 537 ? 15.791 -20.453 -9.471 1.00 94.94 537 LEU A N 1
ATOM 4308 C CA . LEU A 1 537 ? 14.804 -19.911 -10.407 1.00 94.94 537 LEU A CA 1
ATOM 4309 C C . LEU A 1 537 ? 15.461 -19.226 -11.616 1.00 94.94 537 LEU A C 1
ATOM 4311 O O . LEU A 1 537 ? 15.010 -19.414 -12.743 1.00 94.94 537 LEU A O 1
ATOM 4315 N N . THR A 1 538 ? 16.551 -18.484 -11.398 1.00 96.50 538 THR A N 1
ATOM 4316 C CA . THR A 1 538 ? 17.354 -17.885 -12.478 1.00 96.50 538 THR A CA 1
ATOM 4317 C C . THR A 1 538 ? 17.910 -18.969 -13.405 1.00 96.50 538 THR A C 1
ATOM 4319 O O . THR A 1 538 ? 17.753 -18.869 -14.622 1.00 96.50 538 THR A O 1
ATOM 4322 N N . ASP A 1 539 ? 18.488 -20.030 -12.838 1.00 95.44 539 ASP A N 1
ATOM 4323 C CA . ASP A 1 539 ? 19.056 -21.147 -13.600 1.00 95.44 539 ASP A CA 1
ATOM 4324 C C . ASP A 1 539 ? 17.978 -21.912 -14.382 1.00 95.44 539 ASP A C 1
ATOM 4326 O O . ASP A 1 539 ? 18.147 -22.169 -15.572 1.00 95.44 539 ASP A O 1
ATOM 4330 N N . SER A 1 540 ? 16.838 -22.206 -13.747 1.00 95.50 540 SER A N 1
ATOM 4331 C CA . SER A 1 540 ? 15.692 -22.878 -14.376 1.00 95.50 540 SER A CA 1
ATOM 4332 C C . SER A 1 540 ? 15.132 -22.089 -15.569 1.00 95.50 540 SER A C 1
ATOM 4334 O O . SER A 1 540 ? 14.963 -22.641 -16.658 1.00 95.50 540 SER A O 1
ATOM 4336 N N . ILE A 1 541 ? 14.921 -20.774 -15.416 1.00 95.56 541 ILE A N 1
ATOM 4337 C CA . ILE A 1 541 ? 14.473 -19.897 -16.513 1.00 95.56 541 ILE A CA 1
ATOM 4338 C C . ILE A 1 541 ? 15.506 -19.866 -17.648 1.00 95.56 541 ILE A C 1
ATOM 4340 O O . ILE A 1 541 ? 15.146 -19.965 -18.820 1.00 95.56 541 ILE A O 1
ATOM 4344 N N . ASN A 1 542 ? 16.794 -19.758 -17.321 1.00 96.62 542 ASN A N 1
ATOM 4345 C CA . ASN A 1 542 ? 17.852 -19.708 -18.328 1.00 96.62 542 ASN A CA 1
ATOM 4346 C C . ASN A 1 542 ? 18.026 -21.040 -19.078 1.00 96.62 542 ASN A C 1
ATOM 4348 O O . ASN A 1 542 ? 18.403 -21.033 -20.250 1.00 96.62 542 ASN A O 1
ATOM 4352 N N . GLN A 1 543 ? 17.721 -22.173 -18.444 1.00 96.25 543 GLN A N 1
ATOM 4353 C CA . GLN A 1 543 ? 17.714 -23.488 -19.091 1.00 96.25 543 GLN A CA 1
ATOM 4354 C C . GLN A 1 543 ? 16.454 -23.720 -19.942 1.00 96.25 543 GLN A C 1
ATOM 4356 O O . GLN A 1 543 ? 16.540 -24.379 -20.979 1.00 96.25 543 GLN A O 1
ATOM 4361 N N . SER A 1 544 ? 15.300 -23.160 -19.557 1.00 94.38 544 SER A N 1
ATOM 4362 C CA . SER A 1 544 ? 14.019 -23.399 -20.240 1.00 94.38 544 SER A CA 1
ATOM 4363 C C . SER A 1 544 ? 13.887 -22.709 -21.603 1.00 94.38 544 SER A C 1
ATOM 4365 O O . SER A 1 544 ? 13.109 -23.160 -22.445 1.00 94.38 544 SER A O 1
ATOM 4367 N N . THR A 1 545 ? 14.635 -21.630 -21.867 1.00 94.38 545 THR A N 1
ATOM 4368 C CA . THR A 1 545 ? 14.523 -20.886 -23.131 1.00 94.38 545 THR A CA 1
ATOM 4369 C C . THR A 1 545 ? 15.832 -20.267 -23.610 1.00 94.38 545 THR A C 1
ATOM 4371 O O . THR A 1 545 ? 16.541 -19.590 -22.878 1.00 94.38 545 THR A O 1
ATOM 4374 N N . LYS A 1 546 ? 16.118 -20.406 -24.911 1.00 94.50 546 LYS A N 1
ATOM 4375 C CA . LYS A 1 546 ? 17.235 -19.712 -25.582 1.00 94.50 546 LYS A CA 1
ATOM 4376 C C . LYS A 1 546 ? 16.860 -18.313 -26.093 1.00 94.50 546 LYS A C 1
ATOM 4378 O O . LYS A 1 546 ? 17.716 -17.601 -26.611 1.00 94.50 546 LYS A O 1
ATOM 4383 N N . GLN A 1 547 ? 15.587 -17.911 -26.003 1.00 96.06 547 GLN A N 1
ATOM 4384 C CA . GLN A 1 547 ? 15.118 -16.631 -26.556 1.00 96.06 547 GLN A CA 1
ATOM 4385 C C . GLN A 1 547 ? 15.356 -15.442 -25.618 1.00 96.06 547 GLN A C 1
ATOM 4387 O O . GLN A 1 547 ? 15.512 -14.309 -26.085 1.00 96.06 547 GLN A O 1
ATOM 4392 N N . VAL A 1 548 ? 15.375 -15.705 -24.312 1.00 96.56 548 VAL A N 1
ATOM 4393 C CA . VAL A 1 548 ? 15.583 -14.736 -23.232 1.00 96.56 548 VAL A CA 1
ATOM 4394 C C . VAL A 1 548 ? 16.550 -15.355 -22.227 1.00 96.56 548 VAL A C 1
ATOM 4396 O O . VAL A 1 548 ? 16.538 -16.565 -22.038 1.00 96.56 548 VAL A O 1
ATOM 4399 N N . GLN A 1 549 ? 17.400 -14.541 -21.610 1.00 96.75 549 GLN A N 1
ATOM 4400 C CA . GLN A 1 549 ? 18.317 -14.969 -20.552 1.00 96.75 549 GLN A CA 1
ATOM 4401 C C . GLN A 1 549 ? 18.358 -13.904 -19.460 1.00 96.75 549 GLN A C 1
ATOM 4403 O O . GLN A 1 549 ? 18.579 -12.732 -19.757 1.00 96.75 549 GLN A O 1
ATOM 4408 N N . ILE A 1 550 ? 18.173 -14.286 -18.205 1.00 96.62 550 ILE A N 1
ATOM 4409 C CA . ILE A 1 550 ? 18.424 -13.431 -17.049 1.00 96.62 550 ILE A CA 1
ATOM 4410 C C . ILE A 1 550 ? 19.946 -13.298 -16.874 1.00 96.62 550 ILE A C 1
ATOM 4412 O O . ILE A 1 550 ? 20.652 -14.295 -16.746 1.00 96.62 550 ILE A O 1
ATOM 4416 N N . THR A 1 551 ? 20.452 -12.063 -16.875 1.00 93.69 551 THR A N 1
ATOM 4417 C CA . THR A 1 551 ? 21.891 -11.727 -16.837 1.00 93.69 551 THR A CA 1
ATOM 4418 C C . THR A 1 551 ? 22.390 -11.232 -15.481 1.00 93.69 551 THR A C 1
ATOM 4420 O O . THR A 1 551 ? 23.581 -10.983 -15.312 1.00 93.69 551 THR A O 1
ATOM 4423 N N . SER A 1 552 ? 21.497 -11.063 -14.507 1.00 91.44 552 SER A N 1
ATOM 4424 C CA . SER A 1 552 ? 21.830 -10.688 -13.131 1.00 91.44 552 SER A CA 1
ATOM 4425 C C . SER A 1 552 ? 21.112 -11.609 -12.160 1.00 91.44 552 SER A C 1
ATOM 4427 O O . SER A 1 552 ? 19.993 -12.018 -12.450 1.00 91.44 552 SER A O 1
ATOM 4429 N N . SER A 1 553 ? 21.652 -11.818 -10.960 1.00 89.94 553 SER A N 1
ATOM 4430 C CA . SER A 1 553 ? 20.887 -12.442 -9.875 1.00 89.94 553 SER A CA 1
ATOM 4431 C C . SER A 1 553 ? 19.532 -11.744 -9.704 1.00 89.94 553 SER A C 1
ATOM 4433 O O . SER A 1 553 ? 19.481 -10.510 -9.616 1.00 89.94 553 SER A O 1
ATOM 4435 N N . LEU A 1 554 ? 18.446 -12.520 -9.674 1.00 96.38 554 LEU A N 1
ATOM 4436 C CA . LEU A 1 554 ? 17.135 -12.004 -9.290 1.00 96.38 554 LEU A CA 1
ATOM 4437 C C . LEU A 1 554 ? 17.176 -11.505 -7.840 1.00 96.38 554 LEU A C 1
ATOM 4439 O O . LEU A 1 554 ? 17.882 -12.058 -6.995 1.00 96.38 554 LEU A O 1
ATOM 4443 N N . LYS A 1 555 ? 16.405 -10.458 -7.545 1.00 95.81 555 LYS A N 1
ATOM 4444 C CA . LYS A 1 555 ? 16.251 -9.888 -6.199 1.00 95.81 555 LYS A CA 1
ATOM 4445 C C . LYS A 1 555 ? 14.785 -9.610 -5.904 1.00 95.81 555 LYS A C 1
ATOM 4447 O O . LYS A 1 555 ? 14.046 -9.215 -6.807 1.00 95.81 555 LYS A O 1
ATOM 4452 N N . VAL A 1 556 ? 14.391 -9.733 -4.636 1.00 95.44 556 VAL A N 1
ATOM 4453 C CA . VAL A 1 556 ? 13.173 -9.079 -4.133 1.00 95.44 556 VAL A CA 1
ATOM 4454 C C . VAL A 1 556 ? 13.426 -7.569 -4.110 1.00 95.44 556 VAL A C 1
ATOM 4456 O O . VAL A 1 556 ? 14.472 -7.116 -3.645 1.00 95.44 556 VAL A O 1
ATOM 4459 N N . LEU A 1 557 ? 12.493 -6.790 -4.651 1.00 94.44 557 LEU A N 1
ATOM 4460 C CA . LEU A 1 557 ? 12.655 -5.363 -4.912 1.00 94.44 557 LEU A CA 1
ATOM 4461 C C . LEU A 1 557 ? 11.852 -4.512 -3.933 1.00 94.44 557 LEU A C 1
ATOM 4463 O O . LEU A 1 557 ? 10.681 -4.774 -3.655 1.00 94.44 557 LEU A O 1
ATOM 4467 N N . SER A 1 558 ? 12.459 -3.422 -3.474 1.00 90.50 558 SER A N 1
ATOM 4468 C CA . SER A 1 558 ? 11.764 -2.414 -2.681 1.00 90.50 558 SER A CA 1
ATOM 4469 C C . SER A 1 558 ? 11.012 -1.414 -3.570 1.00 90.50 558 SER A C 1
ATOM 4471 O O . SER A 1 558 ? 11.311 -1.239 -4.755 1.00 90.50 558 SER A O 1
ATOM 4473 N N . ARG A 1 559 ? 10.095 -0.635 -2.977 1.00 86.75 559 ARG A N 1
ATOM 4474 C CA . ARG A 1 559 ? 9.452 0.506 -3.665 1.00 86.75 559 ARG A CA 1
ATOM 4475 C C . ARG A 1 559 ? 10.463 1.533 -4.203 1.00 86.75 559 ARG A C 1
ATOM 4477 O O . ARG A 1 559 ? 10.171 2.220 -5.181 1.00 86.75 559 ARG A O 1
ATOM 4484 N N . PHE A 1 560 ? 11.643 1.640 -3.590 1.00 87.31 560 PHE A N 1
ATOM 4485 C CA . PHE A 1 560 ? 12.724 2.514 -4.055 1.00 87.31 560 PHE A CA 1
ATOM 4486 C C . PHE A 1 560 ? 13.355 1.996 -5.355 1.00 87.31 560 PHE A C 1
ATOM 4488 O O . PHE A 1 560 ? 13.627 2.784 -6.263 1.00 87.31 560 PHE A O 1
ATOM 4495 N N . ASP A 1 561 ? 13.498 0.680 -5.498 1.00 91.62 561 ASP A N 1
ATOM 4496 C CA . ASP A 1 561 ? 14.039 0.063 -6.711 1.00 91.62 561 ASP A CA 1
ATOM 4497 C C . ASP A 1 561 ? 13.048 0.173 -7.872 1.00 91.62 561 ASP A C 1
ATOM 4499 O O . ASP A 1 561 ? 13.447 0.525 -8.982 1.00 91.62 561 ASP A O 1
ATOM 4503 N N . LEU A 1 562 ? 11.746 0.014 -7.615 1.00 90.38 562 LEU A N 1
ATOM 4504 C CA . LEU A 1 562 ? 10.694 0.291 -8.605 1.00 90.38 562 LEU A CA 1
ATOM 4505 C C . LEU A 1 562 ? 10.709 1.758 -9.072 1.00 90.38 562 LEU A C 1
ATOM 4507 O O . LEU A 1 562 ? 10.547 2.038 -10.262 1.00 90.38 562 LEU A O 1
ATOM 4511 N N . LYS A 1 563 ? 10.954 2.710 -8.160 1.00 88.44 563 LYS A N 1
ATOM 4512 C CA . LYS A 1 563 ? 11.089 4.133 -8.513 1.00 88.44 563 LYS A CA 1
ATOM 4513 C C . LYS A 1 563 ? 12.305 4.371 -9.413 1.00 88.44 563 LYS A C 1
ATOM 4515 O O . LYS A 1 563 ? 12.157 5.000 -10.459 1.00 88.44 563 LYS A O 1
ATOM 4520 N N . LYS A 1 564 ? 13.472 3.804 -9.076 1.00 89.75 564 LYS A N 1
ATOM 4521 C CA . LYS A 1 564 ? 14.676 3.848 -9.930 1.00 89.75 564 LYS A CA 1
ATOM 4522 C C . LYS A 1 564 ? 14.442 3.235 -11.314 1.00 89.75 564 LYS A C 1
ATOM 4524 O O . LYS A 1 564 ? 14.948 3.770 -12.297 1.00 89.75 564 LYS A O 1
ATOM 4529 N N . LEU A 1 565 ? 13.693 2.133 -11.403 1.00 90.19 565 LEU A N 1
ATOM 4530 C CA . LEU A 1 565 ? 13.375 1.460 -12.668 1.00 90.19 565 LEU A CA 1
ATOM 4531 C C . LEU A 1 565 ? 12.642 2.414 -13.632 1.00 90.19 565 LEU A C 1
ATOM 4533 O O . LEU A 1 565 ? 13.047 2.559 -14.792 1.00 90.19 565 LEU A O 1
ATOM 4537 N N . LYS A 1 566 ? 11.633 3.125 -13.107 1.00 88.38 566 LYS A N 1
ATOM 4538 C CA . LYS A 1 566 ? 10.815 4.125 -13.818 1.00 88.38 566 LYS A CA 1
ATOM 4539 C C . LYS A 1 566 ? 11.560 5.435 -14.115 1.00 88.38 566 LYS A C 1
ATOM 4541 O O . LYS A 1 566 ? 11.377 6.035 -15.172 1.00 88.38 566 LYS A O 1
ATOM 4546 N N . GLU A 1 567 ? 12.442 5.885 -13.226 1.00 86.56 567 GLU A N 1
ATOM 4547 C CA . GLU A 1 567 ? 13.367 6.996 -13.518 1.00 86.56 567 GLU A CA 1
ATOM 4548 C C . GLU A 1 567 ? 14.364 6.623 -14.629 1.00 86.56 567 GLU A C 1
ATOM 4550 O O . GLU A 1 567 ? 14.714 7.450 -15.474 1.00 86.56 567 GLU A O 1
ATOM 4555 N N . GLY A 1 568 ? 14.787 5.356 -14.663 1.00 82.25 568 GLY A N 1
ATOM 4556 C CA . GLY A 1 568 ? 15.658 4.787 -15.687 1.00 82.25 568 GLY A CA 1
ATOM 4557 C C . GLY A 1 568 ? 15.111 4.915 -17.107 1.00 82.25 568 GLY A C 1
ATOM 4558 O O . GLY A 1 568 ? 15.839 5.276 -18.038 1.00 82.25 568 GLY A O 1
ATOM 4559 N N . GLU A 1 569 ? 13.810 4.679 -17.252 1.00 85.50 569 GLU A N 1
ATOM 4560 C CA . GLU A 1 569 ? 13.094 4.751 -18.522 1.00 85.50 569 GLU A CA 1
ATOM 4561 C C . GLU A 1 569 ? 13.189 6.157 -19.126 1.00 85.50 569 GLU A C 1
ATOM 4563 O O . GLU A 1 569 ? 13.642 6.305 -20.262 1.00 85.50 569 GLU A O 1
ATOM 4568 N N . ASN A 1 570 ? 12.876 7.176 -18.323 1.00 82.56 570 ASN A N 1
ATOM 4569 C CA . ASN A 1 570 ? 12.725 8.562 -18.768 1.00 82.56 570 ASN A CA 1
ATOM 4570 C C . ASN A 1 570 ? 14.040 9.352 -18.856 1.00 82.56 570 ASN A C 1
ATOM 4572 O O . ASN A 1 570 ? 14.132 10.289 -19.641 1.00 82.56 570 ASN A O 1
ATOM 4576 N N . VAL A 1 571 ? 15.055 9.015 -18.050 1.00 82.75 571 VAL A N 1
ATOM 4577 C CA . VAL A 1 571 ? 16.241 9.883 -17.875 1.00 82.75 571 VAL A CA 1
ATOM 4578 C C . VAL A 1 571 ? 17.531 9.261 -18.407 1.00 82.75 571 VAL A C 1
ATOM 4580 O O . VAL A 1 571 ? 18.448 9.977 -18.809 1.00 82.75 571 VAL A O 1
ATOM 4583 N N . LYS A 1 572 ? 17.669 7.930 -18.391 1.00 87.88 572 LYS A N 1
ATOM 4584 C CA . LYS A 1 572 ? 18.970 7.308 -18.681 1.00 87.88 572 LYS A CA 1
ATOM 4585 C C . LYS A 1 572 ? 19.209 7.146 -20.173 1.00 87.88 572 LYS A C 1
ATOM 4587 O O . LYS A 1 572 ? 18.298 6.829 -20.935 1.00 87.88 572 LYS A O 1
ATOM 4592 N N . THR A 1 573 ? 20.462 7.349 -20.566 1.00 92.44 573 THR A N 1
ATOM 4593 C CA . THR A 1 573 ? 20.943 7.151 -21.935 1.00 92.44 573 THR A CA 1
ATOM 4594 C C . THR A 1 573 ? 20.962 5.665 -22.293 1.00 92.44 573 THR A C 1
ATOM 4596 O O . THR A 1 573 ? 21.150 4.806 -21.421 1.00 92.44 573 THR A O 1
ATOM 4599 N N . LYS A 1 574 ? 20.737 5.366 -23.573 1.00 94.06 574 LYS A N 1
ATOM 4600 C CA . LYS A 1 574 ? 20.773 4.011 -24.131 1.00 94.06 574 LYS A CA 1
ATOM 4601 C C . LYS A 1 574 ? 21.863 3.932 -25.196 1.00 94.06 574 LYS A C 1
ATOM 4603 O O . LYS A 1 574 ? 22.159 4.929 -25.851 1.00 94.06 574 LYS A O 1
ATOM 4608 N N . PHE A 1 575 ? 22.472 2.763 -25.311 1.00 96.38 575 PHE A N 1
ATOM 4609 C CA . PHE A 1 575 ? 23.471 2.424 -26.312 1.00 96.38 575 PHE A CA 1
ATOM 4610 C C . PHE A 1 575 ? 22.868 1.390 -27.252 1.00 96.38 575 PHE A C 1
ATOM 4612 O O . PHE A 1 575 ? 22.194 0.458 -26.797 1.00 96.38 575 PHE A O 1
ATOM 4619 N N . TYR A 1 576 ? 23.117 1.567 -28.541 1.00 97.69 576 TYR A N 1
ATOM 4620 C CA . TYR A 1 576 ? 22.631 0.693 -29.592 1.00 97.69 576 TYR A CA 1
ATOM 4621 C C . TYR A 1 576 ? 23.742 0.382 -30.582 1.00 97.69 576 TYR A C 1
ATOM 4623 O O . TYR A 1 576 ? 24.643 1.197 -30.777 1.00 97.69 576 TYR A O 1
ATOM 4631 N N . ARG A 1 577 ? 23.611 -0.769 -31.236 1.00 98.00 577 ARG A N 1
ATOM 4632 C CA . ARG A 1 577 ? 24.365 -1.146 -32.428 1.00 98.00 577 ARG A CA 1
ATOM 4633 C C . ARG A 1 577 ? 23.380 -1.409 -33.557 1.00 98.00 577 ARG A C 1
ATOM 4635 O O . ARG A 1 577 ? 22.517 -2.277 -33.420 1.00 98.00 577 ARG A O 1
ATOM 4642 N N . ALA A 1 578 ? 23.500 -0.663 -34.645 1.00 97.12 578 ALA A N 1
ATOM 4643 C CA . ALA A 1 578 ? 22.726 -0.855 -35.864 1.00 97.12 578 ALA A CA 1
ATOM 4644 C C . ALA A 1 578 ? 23.618 -1.426 -36.973 1.00 97.12 578 ALA A C 1
ATOM 4646 O O . ALA A 1 578 ? 24.764 -1.006 -37.128 1.00 97.12 578 ALA A O 1
ATOM 4647 N N . LEU A 1 579 ? 23.081 -2.372 -37.743 1.00 95.56 579 LEU A N 1
ATOM 4648 C CA . LEU A 1 579 ? 23.583 -2.714 -39.069 1.00 95.56 579 LEU A CA 1
ATOM 4649 C C . LEU A 1 579 ? 22.810 -1.855 -40.069 1.00 95.56 579 LEU A C 1
ATOM 4651 O O . LEU A 1 579 ? 21.596 -2.027 -40.218 1.00 95.56 579 LEU A O 1
ATOM 4655 N N . CYS A 1 580 ? 23.512 -0.932 -40.710 1.00 92.94 580 CYS A N 1
ATOM 4656 C CA . CYS A 1 580 ? 22.962 -0.008 -41.688 1.00 92.94 580 CYS A CA 1
ATOM 4657 C C . CYS A 1 580 ? 23.349 -0.445 -43.103 1.00 92.94 580 CYS A C 1
ATOM 4659 O O . CYS A 1 580 ? 24.404 -1.052 -43.311 1.00 92.94 580 CYS A O 1
ATOM 4661 N N . ILE A 1 581 ? 22.500 -0.102 -44.065 1.00 90.12 581 ILE A N 1
ATOM 4662 C CA . ILE A 1 581 ? 22.710 -0.320 -45.496 1.00 90.12 581 ILE A CA 1
ATOM 4663 C C . ILE A 1 581 ? 22.627 1.028 -46.214 1.00 90.12 581 ILE A C 1
ATOM 4665 O O . ILE A 1 581 ? 21.746 1.829 -45.913 1.00 90.12 581 ILE A O 1
ATOM 4669 N N . CYS A 1 582 ? 23.564 1.297 -47.118 1.00 87.88 582 CYS A N 1
ATOM 4670 C CA . CYS A 1 582 ? 23.617 2.505 -47.935 1.00 87.88 582 CYS A CA 1
ATOM 4671 C C . CYS A 1 582 ? 23.326 2.122 -49.390 1.00 87.88 582 CYS A C 1
ATOM 4673 O O . CYS A 1 582 ? 24.106 1.375 -49.992 1.00 87.88 582 CYS A O 1
ATOM 4675 N N . ARG A 1 583 ? 22.197 2.592 -49.933 1.00 82.81 583 ARG A N 1
ATOM 4676 C CA . ARG A 1 583 ? 21.732 2.221 -51.279 1.00 82.81 583 ARG A CA 1
ATOM 4677 C C . ARG A 1 583 ? 22.472 3.011 -52.354 1.00 82.81 583 ARG A C 1
ATOM 4679 O O . ARG A 1 583 ? 22.712 4.208 -52.206 1.00 82.81 583 ARG A O 1
ATOM 4686 N N . GLY A 1 584 ? 22.836 2.337 -53.445 1.00 70.38 584 GLY A N 1
ATOM 4687 C CA . GLY A 1 584 ? 23.489 2.960 -54.609 1.00 70.38 584 GLY A CA 1
ATOM 4688 C C . GLY A 1 584 ? 24.949 3.397 -54.398 1.00 70.38 584 GLY A C 1
ATOM 4689 O O . GLY A 1 584 ? 25.536 4.023 -55.282 1.00 70.38 584 GLY A O 1
ATOM 4690 N N . ALA A 1 585 ? 25.562 3.064 -53.259 1.00 63.56 585 ALA A N 1
ATOM 4691 C CA . ALA A 1 585 ? 26.947 3.407 -52.948 1.00 63.56 585 ALA A CA 1
ATOM 4692 C C . ALA A 1 585 ? 27.941 2.480 -53.676 1.00 63.56 585 ALA A C 1
ATOM 4694 O O . ALA A 1 585 ? 28.334 1.430 -53.174 1.00 63.56 585 ALA A O 1
ATOM 4695 N N . SER A 1 586 ? 28.384 2.897 -54.864 1.00 53.09 586 SER A N 1
ATOM 4696 C CA . SER A 1 586 ? 29.379 2.174 -55.671 1.00 53.09 586 SER A CA 1
ATOM 4697 C C . SER A 1 586 ? 30.821 2.418 -55.183 1.00 53.09 586 SER A C 1
ATOM 4699 O O . SER A 1 586 ? 31.599 3.080 -55.868 1.00 53.09 586 SER A O 1
ATOM 4701 N N . GLY A 1 587 ? 31.186 1.911 -53.998 1.00 56.97 587 GLY A N 1
ATOM 4702 C CA . GLY A 1 587 ? 32.565 1.948 -53.475 1.00 56.97 587 GLY A CA 1
ATOM 4703 C C . GLY A 1 587 ? 32.684 2.136 -51.957 1.00 56.97 587 GLY A C 1
ATOM 4704 O O . GLY A 1 587 ? 31.689 2.098 -51.233 1.00 56.97 587 GLY A O 1
ATOM 4705 N N . ASP A 1 588 ? 33.914 2.357 -51.477 1.00 57.03 588 ASP A N 1
ATOM 4706 C CA . ASP A 1 588 ? 34.198 2.689 -50.073 1.00 57.03 588 ASP A CA 1
ATOM 4707 C C . ASP A 1 588 ? 33.470 3.975 -49.654 1.00 57.03 588 ASP A C 1
ATOM 4709 O O . ASP A 1 588 ? 33.651 5.025 -50.270 1.00 57.03 588 ASP A O 1
ATOM 4713 N N . LEU A 1 589 ? 32.672 3.907 -48.581 1.00 61.94 589 LEU A N 1
ATOM 4714 C CA . LEU A 1 589 ? 31.877 5.026 -48.057 1.00 61.94 589 LEU A CA 1
ATOM 4715 C C . LEU A 1 589 ? 32.793 6.149 -47.515 1.00 61.94 589 LEU A C 1
ATOM 4717 O O . LEU A 1 589 ? 33.273 6.050 -46.380 1.00 61.94 589 LEU A O 1
ATOM 4721 N N . PRO A 1 590 ? 33.002 7.265 -48.244 1.00 54.91 590 PRO A N 1
ATOM 4722 C CA . PRO A 1 590 ? 34.173 8.127 -48.042 1.00 54.91 590 PRO A CA 1
ATOM 4723 C C . PRO A 1 590 ? 34.043 9.113 -46.865 1.00 54.91 590 PRO A C 1
ATOM 4725 O O . PRO A 1 590 ? 34.827 10.054 -46.750 1.00 54.91 590 PRO A O 1
ATOM 4728 N N . GLN A 1 591 ? 33.027 8.954 -46.007 1.00 67.31 591 GLN A N 1
ATOM 4729 C CA . GLN A 1 591 ? 32.666 9.931 -44.967 1.00 67.31 591 GLN A CA 1
ATOM 4730 C C . GLN A 1 591 ? 32.327 9.321 -43.594 1.00 67.31 591 GLN A C 1
ATOM 4732 O O . GLN A 1 591 ? 32.061 10.069 -42.651 1.00 67.31 591 GLN A O 1
ATOM 4737 N N . LEU A 1 592 ? 32.395 7.992 -43.417 1.00 80.12 592 LEU A N 1
ATOM 4738 C CA . LEU A 1 592 ? 32.054 7.348 -42.133 1.00 80.12 592 LEU A CA 1
ATOM 4739 C C . LEU A 1 592 ? 32.913 7.852 -40.958 1.00 80.12 592 LEU A C 1
ATOM 4741 O O . LEU A 1 592 ? 32.403 8.023 -39.851 1.00 80.12 592 LEU A O 1
ATOM 4745 N N . GLU A 1 593 ? 34.191 8.172 -41.185 1.00 83.31 593 GLU A N 1
ATOM 4746 C CA . GLU A 1 593 ? 35.068 8.718 -40.138 1.00 83.31 593 GLU A CA 1
ATOM 4747 C C . GLU A 1 593 ? 34.602 10.070 -39.578 1.00 83.31 593 GLU A C 1
ATOM 4749 O O . GLU A 1 593 ? 34.915 10.407 -38.432 1.00 83.31 593 GLU A O 1
ATOM 4754 N N . HIS A 1 594 ? 33.845 10.857 -40.352 1.00 85.25 594 HIS A N 1
ATOM 4755 C CA . HIS A 1 594 ? 33.293 12.119 -39.868 1.00 85.25 594 HIS A CA 1
ATOM 4756 C C . HIS A 1 594 ? 32.270 11.887 -38.747 1.00 85.25 594 HIS A C 1
ATOM 4758 O O . HIS A 1 594 ? 32.246 12.645 -37.776 1.00 85.25 594 HIS A O 1
ATOM 4764 N N . LEU A 1 595 ? 31.490 10.801 -38.816 1.00 88.94 595 LEU A N 1
ATOM 4765 C CA . LEU A 1 595 ? 30.484 10.462 -37.804 1.00 88.94 595 LEU A CA 1
ATOM 4766 C C . LEU A 1 595 ? 31.104 10.289 -36.409 1.00 88.94 595 LEU A C 1
ATOM 4768 O O . LEU A 1 595 ? 30.523 10.734 -35.422 1.00 88.94 595 LEU A O 1
ATOM 4772 N N . ASN A 1 596 ? 32.324 9.747 -36.321 1.00 90.31 596 ASN A N 1
ATOM 4773 C CA . ASN A 1 596 ? 33.057 9.579 -35.057 1.00 90.31 596 ASN A CA 1
ATOM 4774 C C . ASN A 1 596 ? 33.418 10.913 -34.371 1.00 90.31 596 ASN A C 1
ATOM 4776 O O . ASN A 1 596 ? 33.718 10.943 -33.173 1.00 90.31 596 ASN A O 1
ATOM 4780 N N . LYS A 1 597 ? 33.395 12.030 -35.111 1.00 90.25 597 LYS A N 1
ATOM 4781 C CA . LYS A 1 597 ? 33.644 13.385 -34.588 1.00 90.25 597 LYS A CA 1
ATOM 4782 C C . LYS A 1 597 ? 32.363 14.031 -34.041 1.00 90.25 597 LYS A C 1
ATOM 4784 O O . LYS A 1 597 ? 32.456 14.945 -33.220 1.00 90.25 597 LYS A O 1
ATOM 4789 N N . LEU A 1 598 ? 31.182 13.545 -34.436 1.00 91.19 598 LEU A N 1
ATOM 4790 C CA . LEU A 1 598 ? 29.889 14.077 -34.005 1.00 91.19 598 LEU A CA 1
ATOM 4791 C C . LEU A 1 598 ? 29.608 13.735 -32.535 1.00 91.19 598 LEU A C 1
ATOM 4793 O O . LEU A 1 598 ? 29.652 12.581 -32.110 1.00 91.19 598 LEU A O 1
ATOM 4797 N N . LYS A 1 599 ? 29.283 14.753 -31.732 1.00 91.50 599 LYS A N 1
ATOM 4798 C CA . LYS A 1 599 ? 28.949 14.610 -30.306 1.00 91.50 599 LYS A CA 1
ATOM 4799 C C . LYS A 1 599 ? 27.755 15.488 -29.961 1.00 91.50 599 LYS A C 1
ATOM 4801 O O . LYS A 1 599 ? 27.679 16.628 -30.399 1.00 91.50 599 LYS A O 1
ATOM 4806 N N . ASN A 1 600 ? 26.847 14.962 -29.136 1.00 91.69 600 ASN A N 1
ATOM 4807 C CA . ASN A 1 600 ? 25.658 15.670 -28.642 1.00 91.69 600 ASN A CA 1
ATOM 4808 C C . ASN A 1 600 ? 24.787 16.296 -29.754 1.00 91.69 600 ASN A C 1
ATOM 4810 O O . ASN A 1 600 ? 24.233 17.381 -29.574 1.00 91.69 600 ASN A O 1
ATOM 4814 N N . VAL A 1 601 ? 24.662 15.604 -30.893 1.00 93.94 601 VAL A N 1
ATOM 4815 C CA . VAL A 1 601 ? 23.819 16.029 -32.020 1.00 93.94 601 VAL A CA 1
ATOM 4816 C C . VAL A 1 601 ? 22.383 16.251 -31.543 1.00 93.94 601 VAL A C 1
ATOM 4818 O O . VAL A 1 601 ? 21.769 15.365 -30.944 1.00 93.94 601 VAL A O 1
ATOM 4821 N N . ARG A 1 602 ? 21.837 17.439 -31.819 1.00 95.38 602 ARG A N 1
ATOM 4822 C CA . ARG A 1 602 ? 20.423 17.743 -31.595 1.00 95.38 602 ARG A CA 1
ATOM 4823 C C . ARG A 1 602 ? 19.634 17.342 -32.837 1.00 95.38 602 ARG A C 1
ATOM 4825 O O . ARG A 1 602 ? 19.811 17.949 -33.886 1.00 95.38 602 ARG A O 1
ATOM 4832 N N . ILE A 1 603 ? 18.746 16.367 -32.680 1.00 95.81 603 ILE A N 1
ATOM 4833 C CA . ILE A 1 603 ? 17.784 15.957 -33.707 1.00 95.81 603 ILE A CA 1
ATOM 4834 C C . ILE A 1 603 ? 16.369 16.382 -33.314 1.00 95.81 603 ILE A C 1
ATOM 4836 O O . ILE A 1 603 ? 16.042 16.476 -32.129 1.00 95.81 603 ILE A O 1
ATOM 4840 N N . ILE A 1 604 ? 15.534 16.631 -34.315 1.00 94.94 604 ILE A N 1
ATOM 4841 C CA . ILE A 1 604 ? 14.102 16.885 -34.184 1.00 94.94 604 ILE A CA 1
ATOM 4842 C C . ILE A 1 604 ? 13.398 15.680 -34.803 1.00 94.94 604 ILE A C 1
ATOM 4844 O O . ILE A 1 604 ? 13.481 15.484 -36.013 1.00 94.94 604 ILE A O 1
ATOM 4848 N N . GLN A 1 605 ? 12.728 14.875 -33.977 1.00 94.38 605 GLN A N 1
ATOM 4849 C CA . GLN A 1 605 ? 11.928 13.731 -34.422 1.00 94.38 605 GLN A CA 1
ATOM 4850 C C . GLN A 1 605 ? 10.445 14.039 -34.225 1.00 94.38 605 GLN A C 1
ATOM 4852 O O . GLN A 1 605 ? 10.029 14.423 -33.129 1.00 94.38 605 GLN A O 1
ATOM 4857 N N . ARG A 1 606 ? 9.637 13.858 -35.271 1.00 91.12 606 ARG A N 1
ATOM 4858 C CA . ARG A 1 606 ? 8.179 13.720 -35.124 1.00 91.12 606 ARG A CA 1
ATOM 4859 C C . ARG A 1 606 ? 7.849 12.292 -34.671 1.00 91.12 606 ARG A C 1
ATOM 4861 O O . ARG A 1 606 ? 8.708 11.417 -34.689 1.00 91.12 606 ARG A O 1
ATOM 4868 N N . THR A 1 607 ? 6.601 12.045 -34.273 1.00 85.56 607 THR A N 1
ATOM 4869 C CA . THR A 1 607 ? 6.118 10.680 -34.004 1.00 85.56 607 THR A CA 1
ATOM 4870 C C . THR A 1 607 ? 6.318 9.807 -35.253 1.00 85.56 607 THR A C 1
ATOM 4872 O O . THR A 1 607 ? 5.836 10.225 -36.309 1.00 85.56 607 THR A O 1
ATOM 4875 N N . PRO A 1 608 ? 6.978 8.637 -35.167 1.00 82.25 608 PRO A N 1
ATOM 4876 C CA . PRO A 1 608 ? 7.244 7.786 -36.328 1.00 82.25 608 PRO A CA 1
ATOM 4877 C C . PRO A 1 608 ? 6.000 7.353 -37.104 1.00 82.25 608 PRO A C 1
ATOM 4879 O O . PRO A 1 608 ? 4.933 7.146 -36.512 1.00 82.25 608 PRO A O 1
ATOM 4882 N N . LEU A 1 609 ? 6.153 7.146 -38.412 1.00 82.12 609 LEU A N 1
ATOM 4883 C CA . LEU A 1 609 ? 5.240 6.314 -39.198 1.00 82.12 609 LEU A CA 1
ATOM 4884 C C . LEU A 1 609 ? 5.680 4.844 -39.118 1.00 82.12 609 LEU A C 1
ATOM 4886 O O . LEU A 1 609 ? 6.862 4.542 -38.993 1.00 82.12 609 LEU A O 1
ATOM 4890 N N . LYS A 1 610 ? 4.719 3.913 -39.156 1.00 63.00 610 LYS A N 1
ATOM 4891 C CA . LYS A 1 610 ? 4.993 2.468 -39.142 1.00 63.00 610 LYS A CA 1
ATOM 4892 C C . LYS A 1 610 ? 4.778 1.884 -40.529 1.00 63.00 610 LYS A C 1
ATOM 4894 O O . LYS A 1 610 ? 3.673 1.444 -40.832 1.00 63.00 610 LYS A O 1
ATOM 4899 N N . GLU A 1 611 ? 5.832 1.850 -41.331 1.00 55.19 611 GLU A N 1
ATOM 4900 C CA . GLU A 1 611 ? 5.811 1.255 -42.669 1.00 55.19 611 GLU A CA 1
ATOM 4901 C C . GLU A 1 611 ? 6.990 0.294 -42.866 1.00 55.19 611 GLU A C 1
ATOM 4903 O O . GLU A 1 611 ? 7.948 0.287 -42.092 1.00 55.19 611 GLU A O 1
ATOM 4908 N N . LEU A 1 612 ? 6.864 -0.592 -43.855 1.00 45.22 612 LEU A N 1
ATOM 4909 C CA . LEU A 1 612 ? 7.790 -1.692 -44.111 1.00 45.22 612 LEU A CA 1
ATOM 4910 C C . LEU A 1 612 ? 8.527 -1.434 -45.429 1.00 45.22 612 LEU A C 1
ATOM 4912 O O . LEU A 1 612 ? 7.937 -1.563 -46.501 1.00 45.22 612 LEU A O 1
ATOM 4916 N N . HIS A 1 613 ? 9.817 -1.110 -45.362 1.00 46.62 613 HIS A N 1
ATOM 4917 C CA . HIS A 1 613 ? 10.646 -1.027 -46.562 1.00 46.62 613 HIS A CA 1
ATOM 4918 C C . HIS A 1 613 ? 10.977 -2.434 -47.074 1.00 46.62 613 HIS A C 1
ATOM 4920 O O . HIS A 1 613 ? 11.399 -3.310 -46.318 1.00 46.62 613 HIS A O 1
ATOM 4926 N N . THR A 1 614 ? 10.761 -2.653 -48.371 1.00 39.16 614 THR A N 1
ATOM 4927 C CA . THR A 1 614 ? 11.086 -3.913 -49.055 1.00 39.16 614 THR A CA 1
ATOM 4928 C C . THR A 1 614 ? 12.398 -3.721 -49.806 1.00 39.16 614 THR A C 1
ATOM 4930 O O . THR A 1 614 ? 12.539 -2.744 -50.536 1.00 39.16 614 THR A O 1
ATOM 4933 N N . ALA A 1 615 ? 13.364 -4.621 -49.619 1.00 45.31 615 ALA A N 1
ATOM 4934 C CA . ALA A 1 615 ? 14.640 -4.542 -50.321 1.00 45.31 615 ALA A CA 1
ATOM 4935 C C . ALA A 1 615 ? 14.496 -5.024 -51.774 1.00 45.31 615 ALA A C 1
ATOM 4937 O O . ALA A 1 615 ? 14.048 -6.145 -52.014 1.00 45.31 615 ALA A O 1
ATOM 4938 N N . THR A 1 616 ? 14.910 -4.190 -52.724 1.00 41.41 616 THR A N 1
ATOM 4939 C CA . THR A 1 616 ? 15.232 -4.581 -54.104 1.00 41.41 616 THR A CA 1
ATOM 4940 C C . THR A 1 616 ? 16.743 -4.666 -54.262 1.00 41.41 616 THR A C 1
ATOM 4942 O O . THR A 1 616 ? 17.467 -3.902 -53.633 1.00 41.41 616 THR A O 1
ATOM 4945 N N . GLU A 1 617 ? 17.214 -5.597 -55.088 1.00 44.53 617 GLU A N 1
ATOM 4946 C CA . GLU A 1 617 ? 18.640 -5.885 -55.255 1.00 44.53 617 GLU A CA 1
ATOM 4947 C C . GLU A 1 617 ? 19.387 -4.713 -55.917 1.00 44.53 617 GLU A C 1
ATOM 4949 O O . GLU A 1 617 ? 19.172 -4.404 -57.090 1.00 44.53 617 GLU A O 1
ATOM 4954 N N . SER A 1 618 ? 20.298 -4.084 -55.172 1.00 51.62 618 SER A N 1
ATOM 4955 C CA . SER A 1 618 ? 21.279 -3.125 -55.687 1.00 51.62 618 SER A CA 1
ATOM 4956 C C . SER A 1 618 ? 22.665 -3.358 -55.079 1.00 51.62 618 SER A C 1
ATOM 4958 O O . SER A 1 618 ? 22.840 -4.115 -54.123 1.00 51.62 618 SER A O 1
ATOM 4960 N N . THR A 1 619 ? 23.685 -2.739 -55.679 1.00 60.62 619 THR A N 1
ATOM 4961 C CA . THR A 1 619 ? 25.062 -2.736 -55.170 1.00 60.62 619 THR A CA 1
ATOM 4962 C C . THR A 1 619 ? 25.145 -1.874 -53.910 1.00 60.62 619 THR A C 1
ATOM 4964 O O . THR A 1 619 ? 25.428 -0.675 -53.981 1.00 60.62 619 THR A O 1
ATOM 4967 N N . ASP A 1 620 ? 24.850 -2.492 -52.771 1.00 72.00 620 ASP A N 1
ATOM 4968 C CA . ASP A 1 620 ? 24.674 -1.809 -51.492 1.00 72.00 620 ASP A CA 1
ATOM 4969 C C . ASP A 1 620 ? 25.891 -1.960 -50.570 1.00 72.00 620 ASP A C 1
ATOM 4971 O O . ASP A 1 620 ? 26.466 -3.044 -50.426 1.00 72.00 620 ASP A O 1
ATOM 4975 N N . ALA A 1 621 ? 26.251 -0.873 -49.885 1.00 84.12 621 ALA A N 1
ATOM 4976 C CA . ALA A 1 621 ? 27.340 -0.861 -48.911 1.00 84.12 621 ALA A CA 1
ATOM 4977 C C . ALA A 1 621 ? 26.798 -1.005 -47.480 1.00 84.12 621 ALA A C 1
ATOM 4979 O O . ALA A 1 621 ? 25.931 -0.242 -47.049 1.00 84.12 621 ALA A O 1
ATOM 4980 N N . PHE A 1 622 ? 27.337 -1.955 -46.712 1.00 88.06 622 PHE A N 1
ATOM 4981 C CA . PHE A 1 622 ? 26.941 -2.202 -45.322 1.00 88.06 622 PHE A CA 1
ATOM 4982 C C . PHE A 1 622 ? 27.942 -1.605 -44.336 1.00 88.06 622 PHE A C 1
ATOM 4984 O O . PHE A 1 622 ? 29.153 -1.716 -44.521 1.00 88.06 622 PHE A O 1
ATOM 4991 N N . PHE A 1 623 ? 27.446 -1.038 -43.236 1.00 90.81 623 PHE A N 1
ATOM 4992 C CA . PHE A 1 623 ? 28.290 -0.566 -42.138 1.00 90.81 623 PHE A CA 1
ATOM 4993 C C . PHE A 1 623 ? 27.610 -0.730 -40.776 1.00 90.81 623 PHE A C 1
ATOM 4995 O O . PHE A 1 623 ? 26.393 -0.893 -40.670 1.00 90.81 623 PHE A O 1
ATOM 5002 N N . VAL A 1 624 ? 28.412 -0.693 -39.710 1.00 94.12 624 VAL A N 1
ATOM 5003 C CA . VAL A 1 624 ? 27.929 -0.783 -38.327 1.00 94.12 624 VAL A CA 1
ATOM 5004 C C . VAL A 1 624 ? 27.962 0.597 -37.683 1.00 94.12 624 VAL A C 1
ATOM 5006 O O . VAL A 1 624 ? 29.001 1.253 -37.664 1.00 94.12 624 VAL A O 1
ATOM 5009 N N . LEU A 1 625 ? 26.833 1.016 -37.115 1.00 94.75 625 LEU A N 1
ATOM 5010 C CA . LEU A 1 625 ? 26.708 2.236 -36.325 1.00 94.75 625 LEU A CA 1
ATOM 5011 C C . LEU A 1 625 ? 26.539 1.882 -34.844 1.00 94.75 625 LEU A C 1
ATOM 5013 O O . LEU A 1 625 ? 25.497 1.361 -34.443 1.00 94.75 625 LEU A O 1
ATOM 5017 N N . ASP A 1 626 ? 27.522 2.239 -34.020 1.00 96.44 626 ASP A N 1
ATOM 5018 C CA . ASP A 1 626 ? 27.355 2.298 -32.567 1.00 96.44 626 ASP A CA 1
ATOM 5019 C C . ASP A 1 626 ? 26.906 3.705 -32.156 1.00 96.44 626 ASP A C 1
ATOM 5021 O O . ASP A 1 626 ? 27.605 4.691 -32.391 1.00 96.44 626 ASP A O 1
ATOM 5025 N N . VAL A 1 627 ? 25.735 3.816 -31.524 1.00 95.75 627 VAL A N 1
ATOM 5026 C CA . VAL A 1 627 ? 25.133 5.109 -31.166 1.00 95.75 627 VAL A CA 1
ATOM 5027 C C . VAL A 1 627 ? 24.665 5.142 -29.714 1.00 95.75 627 VAL A C 1
ATOM 5029 O O . VAL A 1 627 ? 24.050 4.208 -29.197 1.00 95.75 627 VAL A O 1
ATOM 5032 N N . LYS A 1 628 ? 24.940 6.263 -29.040 1.00 96.69 628 LYS A N 1
ATOM 5033 C CA . LYS A 1 628 ? 24.444 6.572 -27.696 1.00 96.69 628 LYS A CA 1
ATOM 5034 C C . LYS A 1 628 ? 23.397 7.675 -27.785 1.00 96.69 628 LYS A C 1
ATOM 5036 O O . LYS A 1 628 ? 23.721 8.796 -28.168 1.00 96.69 628 LYS A O 1
ATOM 5041 N N . THR A 1 629 ? 22.171 7.392 -27.360 1.00 95.88 629 THR A N 1
ATOM 5042 C CA . THR A 1 629 ? 21.052 8.340 -27.440 1.00 95.88 629 THR A CA 1
ATOM 5043 C C . THR A 1 629 ? 20.566 8.788 -26.064 1.00 95.88 629 THR A C 1
ATOM 5045 O O . THR A 1 629 ? 20.817 8.140 -25.038 1.00 95.88 629 THR A O 1
ATOM 5048 N N . GLN A 1 630 ? 19.801 9.882 -26.048 1.00 94.44 630 GLN A N 1
ATOM 5049 C CA . GLN A 1 630 ? 18.924 10.210 -24.924 1.00 94.44 630 GLN A CA 1
ATOM 5050 C C . GLN A 1 630 ? 17.771 9.194 -24.807 1.00 94.44 630 GLN A C 1
ATOM 5052 O O . GLN A 1 630 ? 17.583 8.321 -25.659 1.00 94.44 630 GLN A O 1
ATOM 5057 N N . ALA A 1 631 ? 17.022 9.264 -23.707 1.00 90.62 631 ALA A N 1
ATOM 5058 C CA . ALA A 1 631 ? 15.803 8.481 -23.554 1.00 90.62 631 ALA A CA 1
ATOM 5059 C C . ALA A 1 631 ? 14.751 8.906 -24.597 1.00 90.62 631 ALA A C 1
ATOM 5061 O O . ALA A 1 631 ? 14.658 10.083 -24.923 1.00 90.62 631 ALA A O 1
ATOM 5062 N N . GLY A 1 632 ? 13.968 7.951 -25.109 1.00 91.06 632 GLY A N 1
ATOM 5063 C CA . GLY A 1 632 ? 12.886 8.224 -26.064 1.00 91.06 632 GLY A CA 1
ATOM 5064 C C . GLY A 1 632 ? 13.311 8.447 -27.523 1.00 91.06 632 GLY A C 1
ATOM 5065 O O . GLY A 1 632 ? 12.436 8.579 -28.367 1.00 91.06 632 GLY A O 1
ATOM 5066 N N . THR A 1 633 ? 14.611 8.461 -27.842 1.00 93.81 633 THR A N 1
ATOM 5067 C CA . THR A 1 633 ? 15.088 8.548 -29.233 1.00 93.81 633 THR A CA 1
ATOM 5068 C C . THR A 1 633 ? 14.691 7.315 -30.043 1.00 93.81 633 THR A C 1
ATOM 5070 O O . THR A 1 633 ? 14.991 6.185 -29.651 1.00 93.81 633 THR A O 1
ATOM 5073 N N . TYR A 1 634 ? 14.081 7.559 -31.199 1.00 94.81 634 TYR A N 1
ATOM 5074 C CA . TYR A 1 634 ? 13.661 6.565 -32.179 1.00 94.81 634 TYR A CA 1
ATOM 5075 C C . TYR A 1 634 ? 14.821 6.301 -33.153 1.00 94.81 634 TYR A C 1
ATOM 5077 O O . TYR A 1 634 ? 15.152 7.142 -33.989 1.00 94.81 634 TYR A O 1
ATOM 5085 N N . VAL A 1 635 ? 15.534 5.185 -32.951 1.00 96.12 635 VAL A N 1
ATOM 5086 C CA . VAL A 1 635 ? 16.847 4.934 -33.585 1.00 96.12 635 VAL A CA 1
ATOM 5087 C C . VAL A 1 635 ? 16.730 4.527 -35.052 1.00 96.12 635 VAL A C 1
ATOM 5089 O O . VAL A 1 635 ? 17.580 4.931 -35.842 1.00 96.12 635 VAL A O 1
ATOM 5092 N N . LYS A 1 636 ? 15.691 3.767 -35.428 1.00 95.25 636 LYS A N 1
ATOM 5093 C CA . LYS A 1 636 ? 15.459 3.380 -36.830 1.00 95.25 636 LYS A CA 1
ATOM 5094 C C . LYS A 1 636 ? 15.238 4.644 -37.664 1.00 95.25 636 LYS A C 1
ATOM 5096 O O . LYS A 1 636 ? 15.946 4.898 -38.628 1.00 95.25 636 LYS A O 1
ATOM 5101 N N . GLU A 1 637 ? 14.375 5.514 -37.168 1.00 95.56 637 GLU A N 1
ATOM 5102 C CA . GLU A 1 637 ? 13.948 6.774 -37.760 1.00 95.56 637 GLU A CA 1
ATOM 5103 C C . GLU A 1 637 ? 15.058 7.832 -37.769 1.00 95.56 637 GLU A C 1
ATOM 5105 O O . GLU A 1 637 ? 15.068 8.710 -38.627 1.00 95.56 637 GLU A O 1
ATOM 5110 N N . PHE A 1 638 ? 16.031 7.744 -36.855 1.00 96.38 638 PHE A N 1
ATOM 5111 C CA . PHE A 1 638 ? 17.280 8.501 -36.964 1.00 96.38 638 PHE A CA 1
ATOM 5112 C C . PHE A 1 638 ? 18.157 8.010 -38.125 1.00 96.38 638 PHE A C 1
ATOM 5114 O O . PHE A 1 638 ? 18.802 8.834 -38.769 1.00 96.38 638 PHE A O 1
ATOM 5121 N N . VAL A 1 639 ? 18.168 6.708 -38.423 1.00 94.81 639 VAL A N 1
ATOM 5122 C CA . VAL A 1 639 ? 18.914 6.142 -39.558 1.00 94.81 639 VAL A CA 1
ATOM 5123 C C . VAL A 1 639 ? 18.245 6.504 -40.890 1.00 94.81 639 VAL A C 1
ATOM 5125 O O . VAL A 1 639 ? 18.853 7.227 -41.674 1.00 94.81 639 VAL A O 1
ATOM 5128 N N . HIS A 1 640 ? 16.991 6.089 -41.108 1.00 93.00 640 HIS A N 1
ATOM 5129 C CA . HIS A 1 640 ? 16.278 6.263 -42.390 1.00 93.00 640 HIS A CA 1
ATOM 5130 C C . HIS A 1 640 ? 15.507 7.592 -42.533 1.00 93.00 640 HIS A C 1
ATOM 5132 O O . HIS A 1 640 ? 14.792 7.814 -43.509 1.00 93.00 640 HIS A O 1
ATOM 5138 N N . GLY A 1 641 ? 15.590 8.481 -41.540 1.00 91.31 641 GLY A N 1
ATOM 5139 C CA . GLY A 1 641 ? 15.024 9.835 -41.575 1.00 91.31 641 GLY A CA 1
ATOM 5140 C C . GLY A 1 641 ? 13.494 9.951 -41.512 1.00 91.31 641 GLY A C 1
ATOM 5141 O O . GLY A 1 641 ? 12.995 11.078 -41.458 1.00 91.31 641 GLY A O 1
ATOM 5142 N N . ASP A 1 642 ? 12.744 8.839 -41.502 1.00 92.25 642 ASP A N 1
ATOM 5143 C CA . ASP A 1 642 ? 11.265 8.797 -41.512 1.00 92.25 642 ASP A CA 1
ATOM 5144 C C . ASP A 1 642 ? 10.683 9.748 -42.581 1.00 92.25 642 ASP A C 1
ATOM 5146 O O . ASP A 1 642 ? 9.959 10.689 -42.269 1.00 92.25 642 ASP A O 1
ATOM 5150 N N . PHE A 1 643 ? 11.104 9.606 -43.845 1.00 90.12 643 PHE A N 1
ATOM 5151 C CA . PHE A 1 643 ? 10.708 10.492 -44.958 1.00 90.12 643 PHE A CA 1
ATOM 5152 C C . PHE A 1 643 ? 10.930 11.997 -44.674 1.00 90.12 643 PHE A C 1
ATOM 5154 O O . PHE A 1 643 ? 10.126 12.859 -45.032 1.00 90.12 643 PHE A O 1
ATOM 5161 N N . GLY A 1 644 ? 12.022 12.328 -43.975 1.00 90.00 644 GLY A N 1
ATOM 5162 C CA . GLY A 1 644 ? 12.372 13.694 -43.576 1.00 90.00 644 GLY A CA 1
ATOM 5163 C C . GLY A 1 644 ? 11.635 14.216 -42.336 1.00 90.00 644 GLY A C 1
ATOM 5164 O O . GLY A 1 644 ? 11.712 15.413 -42.045 1.00 90.00 644 GLY A O 1
ATOM 5165 N N . ARG A 1 645 ? 10.929 13.352 -41.594 1.00 93.88 645 ARG A N 1
ATOM 5166 C CA . ARG A 1 645 ? 10.260 13.667 -40.316 1.00 93.88 645 ARG A CA 1
ATOM 5167 C C . ARG A 1 645 ? 11.207 13.597 -39.111 1.00 93.88 645 ARG A C 1
ATOM 5169 O O . ARG A 1 645 ? 10.871 14.150 -38.060 1.00 93.88 645 ARG A O 1
ATOM 5176 N N . THR A 1 646 ? 12.376 12.973 -39.266 1.00 95.25 646 THR A N 1
ATOM 5177 C CA . THR A 1 646 ? 13.532 13.108 -38.367 1.00 95.25 646 THR A CA 1
ATOM 5178 C C . THR A 1 646 ? 14.626 13.913 -39.063 1.00 95.25 646 THR A C 1
ATOM 5180 O O . THR A 1 646 ? 15.103 13.493 -40.113 1.00 95.25 646 THR A O 1
ATOM 5183 N N . LYS A 1 647 ? 15.045 15.051 -38.485 1.00 94.19 647 LYS A N 1
ATOM 5184 C CA . LYS A 1 647 ? 16.156 15.868 -39.016 1.00 94.19 647 LYS A CA 1
ATOM 5185 C C . LYS A 1 647 ? 17.081 16.446 -37.930 1.00 94.19 647 LYS A C 1
ATOM 5187 O O . LYS A 1 647 ? 16.575 16.935 -36.917 1.00 94.19 647 LYS A O 1
ATOM 5192 N N . PRO A 1 648 ? 18.410 16.479 -38.152 1.00 95.12 648 PRO A N 1
ATOM 5193 C CA . PRO A 1 648 ? 19.126 15.703 -39.167 1.00 95.12 648 PRO A CA 1
ATOM 5194 C C . PRO A 1 648 ? 19.050 14.194 -38.875 1.00 95.12 648 PRO A C 1
ATOM 5196 O O . PRO A 1 648 ? 19.020 13.771 -37.717 1.00 95.12 648 PRO A O 1
ATOM 5199 N N . SER A 1 649 ? 19.005 13.404 -39.938 1.00 94.75 649 SER A N 1
ATOM 5200 C CA . SER A 1 649 ? 19.092 11.942 -39.964 1.00 94.75 649 SER A CA 1
ATOM 5201 C C . SER A 1 649 ? 20.498 11.481 -40.361 1.00 94.75 649 SER A C 1
ATOM 5203 O O . SER A 1 649 ? 21.332 12.286 -40.777 1.00 94.75 649 SER A O 1
ATOM 5205 N N . LEU A 1 650 ? 20.780 10.181 -40.266 1.00 92.94 650 LEU A N 1
ATOM 5206 C CA . LEU A 1 650 ? 22.047 9.611 -40.727 1.00 92.94 650 LEU A CA 1
ATOM 5207 C C . LEU A 1 650 ? 22.242 9.780 -42.241 1.00 92.94 650 LEU A C 1
ATOM 5209 O O . LEU A 1 650 ? 23.358 10.059 -42.673 1.00 92.94 650 LEU A O 1
ATOM 5213 N N . GLY A 1 651 ? 21.159 9.685 -43.021 1.00 90.06 651 GLY A N 1
ATOM 5214 C CA . GLY A 1 651 ? 21.171 9.996 -44.451 1.00 90.06 651 GLY A CA 1
ATOM 5215 C C . GLY A 1 651 ? 21.523 11.458 -44.744 1.00 90.06 651 GLY A C 1
ATOM 5216 O O . GLY A 1 651 ? 22.345 11.715 -45.621 1.00 90.06 651 GLY A O 1
ATOM 5217 N N . ASP A 1 652 ? 21.009 12.416 -43.954 1.00 91.19 652 ASP A N 1
ATOM 5218 C CA . ASP A 1 652 ? 21.407 13.833 -44.072 1.00 91.19 652 ASP A CA 1
ATOM 5219 C C . ASP A 1 652 ? 22.909 14.035 -43.754 1.00 91.19 652 ASP A C 1
ATOM 5221 O O . ASP A 1 652 ? 23.552 14.889 -44.359 1.00 91.19 652 ASP A O 1
ATOM 5225 N N . PHE A 1 653 ? 23.490 13.261 -42.822 1.00 90.62 653 PHE A N 1
ATOM 5226 C CA . PHE A 1 653 ? 24.918 13.355 -42.467 1.00 90.62 653 PHE A CA 1
ATOM 5227 C C . PHE A 1 653 ? 25.869 12.720 -43.486 1.00 90.62 653 PHE A C 1
ATOM 5229 O O . PHE A 1 653 ? 27.006 13.171 -43.599 1.00 90.62 653 PHE A O 1
ATOM 5236 N N . LEU A 1 654 ? 25.433 11.669 -44.182 1.00 87.81 654 LEU A N 1
ATOM 5237 C CA . LEU A 1 654 ? 26.225 10.969 -45.201 1.00 87.81 654 LEU A CA 1
ATOM 5238 C C . LEU A 1 654 ? 25.903 11.424 -46.634 1.00 87.81 654 LEU A C 1
ATOM 5240 O O . LEU A 1 654 ? 26.545 10.959 -47.572 1.00 87.81 654 LEU A O 1
ATOM 5244 N N . ASN A 1 655 ? 24.917 12.315 -46.799 1.00 87.12 655 ASN A N 1
ATOM 5245 C CA . ASN A 1 655 ? 24.362 12.744 -48.084 1.00 87.12 655 ASN A CA 1
ATOM 5246 C C . ASN A 1 655 ? 24.006 11.550 -48.998 1.00 87.12 655 ASN A C 1
ATOM 5248 O O . ASN A 1 655 ? 24.338 11.531 -50.184 1.00 87.12 655 ASN A O 1
ATOM 5252 N N . ALA A 1 656 ? 23.371 10.531 -48.415 1.00 86.38 656 ALA A N 1
ATOM 5253 C CA . ALA A 1 656 ? 23.072 9.256 -49.062 1.00 86.38 656 ALA A CA 1
ATOM 5254 C C . ALA A 1 656 ? 21.772 8.639 -48.521 1.00 86.38 656 ALA A C 1
ATOM 5256 O O . ALA A 1 656 ? 21.330 8.965 -47.417 1.00 86.38 656 ALA A O 1
ATOM 5257 N N . GLU A 1 657 ? 21.168 7.722 -49.279 1.00 88.12 657 GLU A N 1
ATOM 5258 C CA . GLU A 1 657 ? 20.021 6.949 -48.802 1.00 88.12 657 GLU A CA 1
ATOM 5259 C C . GLU A 1 657 ? 20.502 5.807 -47.898 1.00 88.12 657 GLU A C 1
ATOM 5261 O O . GLU A 1 657 ? 21.185 4.884 -48.345 1.00 88.12 657 GLU A O 1
ATOM 5266 N N . VAL A 1 658 ? 20.144 5.877 -46.614 1.00 90.50 658 VAL A N 1
ATOM 5267 C CA . VAL A 1 658 ? 20.556 4.904 -45.597 1.00 90.50 658 VAL A CA 1
ATOM 5268 C C . VAL A 1 658 ? 19.329 4.284 -44.944 1.00 90.50 658 VAL A C 1
ATOM 5270 O O . VAL A 1 658 ? 18.412 4.996 -44.547 1.00 90.50 658 VAL A O 1
ATOM 5273 N N . ASP A 1 659 ? 19.336 2.965 -44.782 1.00 91.56 659 ASP A N 1
ATOM 5274 C CA . ASP A 1 659 ? 18.279 2.205 -44.112 1.00 91.56 659 ASP A CA 1
ATOM 5275 C C . ASP A 1 659 ? 18.871 1.278 -43.031 1.00 91.56 659 ASP A C 1
ATOM 5277 O O . ASP A 1 659 ? 20.093 1.120 -42.918 1.00 91.56 659 ASP A O 1
ATOM 5281 N N . ILE A 1 660 ? 18.021 0.677 -42.198 1.00 92.44 660 ILE A N 1
ATOM 5282 C CA . ILE A 1 660 ? 18.418 -0.156 -41.059 1.00 92.44 660 ILE A CA 1
ATOM 5283 C C . ILE A 1 660 ? 17.983 -1.615 -41.229 1.00 92.44 660 ILE A C 1
ATOM 5285 O O . ILE A 1 660 ? 16.805 -1.953 -41.255 1.00 92.44 660 ILE A O 1
ATOM 5289 N N . VAL A 1 661 ? 18.968 -2.510 -41.278 1.00 92.62 661 VAL A N 1
ATOM 5290 C CA . VAL A 1 661 ? 18.764 -3.954 -41.479 1.00 92.62 661 VAL A CA 1
ATOM 5291 C C . VAL A 1 661 ? 18.510 -4.664 -40.152 1.00 92.62 661 VAL A C 1
ATOM 5293 O O . VAL A 1 661 ? 17.718 -5.600 -40.060 1.00 92.62 661 VAL A O 1
ATOM 5296 N N . ALA A 1 662 ? 19.221 -4.248 -39.103 1.00 95.25 662 ALA A N 1
ATOM 5297 C CA . ALA A 1 662 ? 19.141 -4.870 -37.791 1.00 95.25 662 ALA A CA 1
ATOM 5298 C C . ALA A 1 662 ? 19.554 -3.894 -36.688 1.00 95.25 662 ALA A C 1
ATOM 5300 O O . ALA A 1 662 ? 20.478 -3.104 -36.864 1.00 95.25 662 ALA A O 1
ATOM 5301 N N . LEU A 1 663 ? 18.911 -3.992 -35.523 1.00 97.62 663 LEU A N 1
ATOM 5302 C CA . LEU A 1 663 ? 19.184 -3.138 -34.367 1.00 97.62 663 LEU A CA 1
ATOM 5303 C C . LEU A 1 663 ? 19.283 -3.968 -33.083 1.00 97.62 663 LEU A C 1
ATOM 5305 O O . LEU A 1 663 ? 18.442 -4.835 -32.823 1.00 97.62 663 LEU A O 1
ATOM 5309 N N . ASP A 1 664 ? 20.295 -3.678 -32.272 1.00 98.19 664 ASP A N 1
ATOM 5310 C CA . ASP A 1 664 ? 20.505 -4.251 -30.944 1.00 98.19 664 ASP A CA 1
ATOM 5311 C C . ASP A 1 664 ? 20.607 -3.138 -29.897 1.00 98.19 664 ASP A C 1
ATOM 5313 O O . ASP A 1 664 ? 21.339 -2.167 -30.083 1.00 98.19 664 ASP A O 1
ATOM 5317 N N . VAL A 1 665 ? 19.934 -3.301 -28.758 1.00 97.50 665 VAL A N 1
ATOM 5318 C CA . VAL A 1 665 ? 20.215 -2.534 -27.537 1.00 97.50 665 VAL A CA 1
ATOM 5319 C C . VAL A 1 665 ? 21.454 -3.141 -26.883 1.00 97.50 665 VAL A C 1
ATOM 5321 O O . VAL A 1 665 ? 21.427 -4.290 -26.441 1.00 97.50 665 VAL A O 1
ATOM 5324 N N . THR A 1 666 ? 22.543 -2.380 -26.818 1.00 96.00 666 THR A N 1
ATOM 5325 C CA . THR A 1 666 ? 23.837 -2.832 -26.280 1.00 96.00 666 THR A CA 1
ATOM 5326 C C . THR A 1 666 ? 24.085 -2.368 -24.846 1.00 96.00 666 THR A C 1
ATOM 5328 O O . THR A 1 666 ? 24.948 -2.905 -24.152 1.00 96.00 666 THR A O 1
ATOM 5331 N N . GLY A 1 667 ? 23.308 -1.405 -24.345 1.00 92.75 667 GLY A N 1
ATOM 5332 C CA . GLY A 1 667 ? 23.393 -0.999 -22.948 1.00 92.75 667 GLY A CA 1
ATOM 5333 C C . GLY A 1 667 ? 22.342 0.017 -22.523 1.00 92.75 667 GLY A C 1
ATOM 5334 O O . GLY A 1 667 ? 21.930 0.888 -23.284 1.00 92.75 667 GLY A O 1
ATOM 5335 N N . ILE A 1 668 ? 21.942 -0.054 -21.254 1.00 91.44 668 ILE A N 1
ATOM 5336 C CA . ILE A 1 668 ? 21.051 0.918 -20.611 1.00 91.44 668 ILE A CA 1
ATOM 5337 C C . ILE A 1 668 ? 21.780 1.458 -19.386 1.00 91.44 668 ILE A C 1
ATOM 5339 O O . ILE A 1 668 ? 22.110 0.691 -18.477 1.00 91.44 668 ILE A O 1
ATOM 5343 N N . ASN A 1 669 ? 22.032 2.770 -19.364 1.00 89.19 669 ASN A N 1
ATOM 5344 C CA . ASN A 1 669 ? 22.877 3.442 -18.372 1.00 89.19 669 ASN A CA 1
ATOM 5345 C C . ASN A 1 669 ? 22.169 3.641 -17.013 1.00 89.19 669 ASN A C 1
ATOM 5347 O O . ASN A 1 669 ? 21.982 4.760 -16.529 1.00 89.19 669 ASN A O 1
ATOM 5351 N N . LEU A 1 670 ? 21.731 2.536 -16.414 1.00 86.00 670 LEU A N 1
ATOM 5352 C CA . LEU A 1 670 ? 21.052 2.465 -15.127 1.00 86.00 670 LEU A CA 1
ATOM 5353 C C . LEU A 1 670 ? 21.743 1.406 -14.256 1.00 86.00 670 LEU A C 1
ATOM 5355 O O . LEU A 1 670 ? 21.678 0.217 -14.571 1.00 86.00 670 LEU A O 1
ATOM 5359 N N . LYS A 1 671 ? 22.380 1.832 -13.157 1.00 84.50 671 LYS A N 1
ATOM 5360 C CA . LYS A 1 671 ? 22.891 0.934 -12.106 1.00 84.50 671 LYS A CA 1
ATOM 5361 C C . LYS A 1 671 ? 21.701 0.408 -11.292 1.00 84.50 671 LYS A C 1
ATOM 5363 O O . LYS A 1 671 ? 21.111 1.176 -10.531 1.00 84.50 671 LYS A O 1
ATOM 5368 N N . TRP A 1 672 ? 21.308 -0.839 -11.558 1.00 84.25 672 TRP A N 1
ATOM 5369 C CA . TRP A 1 672 ? 20.090 -1.493 -11.057 1.00 84.25 672 TRP A CA 1
ATOM 5370 C C . TRP A 1 672 ? 20.110 -3.002 -11.405 1.00 84.25 672 TRP A C 1
ATOM 5372 O O . TRP A 1 672 ? 20.610 -3.322 -12.494 1.00 84.25 672 TRP A O 1
ATOM 5382 N N . PRO A 1 673 ? 19.539 -3.910 -10.588 1.00 57.56 673 PRO A N 1
ATOM 5383 C CA . PRO A 1 673 ? 18.976 -3.657 -9.258 1.00 57.56 673 PRO A CA 1
ATOM 5384 C C . PRO A 1 673 ? 20.079 -3.444 -8.209 1.00 57.56 673 PRO A C 1
ATOM 5386 O O . PRO A 1 673 ? 20.828 -4.405 -7.921 1.00 57.56 673 PRO A O 1
#

Secondary structure (DSSP, 8-state):
---S--SS-GGG--SS---HHHHHHHTTS-TT--HHHHHHHHHHHHHHHTTEEESS--SSSS---TTSB-TTT--EEEEEEETTEEEEEEEEEEEEETTEEEEEEEE-SSS-EEEEEEEEHHHHB-TT-S-GGGTB-SHHHHHHHHIIIIIHHHHHHHHHHTT---SSGGGS-HHHHHHHHHHHHHS-HHHHHHHHHHTT---HHHHHHHHHHHHHTT--HHHHHHHHT---HHHHH-HHHHHTSGGGGGG--S--S----SPPTTTTTTTSHHHHTTHHHHHHHHHHHTT---SEEEEEEE--THHHHHHHHHHHHHHHHS---HHHHHHHHHH---HHHHHHHHHHHHHHHHHT-EE-SSS--SEEEEEEEE-TTHHHHHHHHT---TTS-HHHHTTS-SS---HHHHHHHHHH--HHHHHHH--HHHH--SS--EEEEEEEEEPPEEEEEEEEE--SS-BSS--EETTEESSS-BHHHHHHHHHHHHTT-SEEEEEESS---TT-EEEEEEEEEEEEEES-S-----HHHHHHHHHHHHHH-SSEEE-S--EE--HHHHHHHHHHHHH--EEEEEEEEETT--SS-TTHHHHTT--S---EEPPPP---PPPP---PEEEEEEEEE-TT--HHHHHHTTTTTEES-HHHHHTS-EEEEEEEEEEE-----

Sequence (673 aa):
MVDISEPILAEDSTFTAIALSLSAVLEQLDESAKHHDYLVALLLVLLAECGFGILERNTRLVYIPTNWKSQETGVYEIRFTLRNVDCIRSKLVVIPFGDKLILNIVSNVEKRRVYSMVVQTLKHVNPFTKNLCLRYMNLKEISRRFKDTVAIPLRGDILLATNSMGPNLRSLPLELRSGIALLIVNHDIEEFIKFRFKMNAVTTEEEKKIIHFLKSQGCCLRCCFRFVGYRTSECYCKPFEFAARPSYADIRDDTSVCVEEAPCITCLGVLQDKAQENIVSKIAEKVKEKDYDCTTFTCALTVPVSVKLREHVLYAYMSKEIDIHESVLSTLRTRLQSVKDIWKLFMIPQLEQAMGKRADLSTPSPFLIEIFLTYADDEVIFKKLMKPKRGSDSQKKRKWNDNKFSRKNVDTLLTEMTDEQLVRHFTISEIVPKTFVCVDDILCSHSSVFIGGRYNKLSRKLSQTPWFINGEKKVETSVQDLLGNPIAEIVKAESIKFLSSGREDVDVRNIYNGRPFAVELLNPRMTNITSELLTRLTDSINQSTKQVQITSSLKVLSRFDLKKLKEGENVKTKFYRALCICRGASGDLPQLEHLNKLKNVRIIQRTPLKELHTATESTDAFFVLDVKTQAGTYVKEFVHGDFGRTKPSLGDFLNAEVDIVALDVTGINLKWP